Protein AF-0000000082420612 (afdb_homodimer)

Radius of gyration: 23.01 Å; Cα contacts (8 Å, |Δi|>4): 1021; chains: 2; bounding box: 71×70×48 Å

Solvent-accessible surface area (backbone atoms only — not comparable to full-atom values): 25820 Å² total; per-residue (Å²): 60,25,30,37,27,66,48,46,57,22,26,28,45,50,48,54,44,24,67,72,64,37,66,41,37,37,26,31,63,49,61,68,52,43,52,51,49,44,50,54,44,32,70,72,48,70,34,59,64,46,78,46,76,42,55,55,65,49,70,80,69,47,56,58,55,51,52,62,72,46,61,94,62,84,63,54,43,39,34,42,41,41,67,60,74,66,97,56,50,38,53,76,89,68,37,79,65,41,73,59,46,52,53,30,37,47,30,24,38,42,48,42,52,54,52,53,46,64,69,47,44,59,62,15,54,75,67,41,38,28,36,37,40,38,54,37,26,42,41,30,76,44,50,27,26,34,39,20,71,48,16,11,38,20,21,18,43,37,27,34,24,49,7,48,19,69,66,31,42,90,50,41,30,46,30,25,19,32,24,38,59,65,44,29,20,78,83,69,70,34,87,68,59,42,86,76,24,30,38,27,57,60,37,39,57,44,27,61,70,36,62,93,76,45,50,65,39,30,37,32,70,61,40,40,52,52,51,51,59,52,68,72,41,56,66,70,56,43,33,52,51,43,35,53,52,36,50,50,54,29,50,52,52,55,53,53,63,71,71,104,61,24,30,36,27,67,46,44,58,23,25,28,45,50,47,56,44,23,68,72,64,37,67,41,37,39,26,32,64,49,61,69,52,41,52,50,49,43,50,53,43,32,68,73,47,70,34,59,63,45,78,46,74,40,54,54,65,48,70,77,68,47,58,58,55,50,52,62,72,46,62,94,61,83,65,54,44,39,34,43,41,43,67,61,74,66,97,57,50,37,54,77,90,68,38,78,64,43,74,59,45,54,54,31,38,47,31,24,38,42,47,41,51,54,52,54,45,64,69,48,44,60,62,15,55,76,67,41,39,29,38,37,39,37,54,39,26,42,41,29,75,43,51,26,29,33,39,20,70,47,15,10,38,20,21,19,43,37,27,34,23,49,8,47,18,67,66,31,42,90,50,41,32,47,28,25,19,32,24,40,57,64,43,30,19,78,83,67,69,33,88,69,58,42,85,76,24,29,39,28,57,60,38,38,58,43,27,61,70,35,62,91,78,44,50,66,40,31,36,31,70,61,40,39,52,52,52,51,59,54,68,71,42,57,66,70,57,42,33,51,52,43,34,54,53,34,51,51,53,29,50,52,50,54,52,54,62,72,72,104

Secondary structure (DSSP, 8-state):
-EESTTSHHHHHHHHHHHHTT--EEEEES-HHHHHHHHHHHHHHH---EEEEE--TTS-THHHHHHHHHHTT----EEEE------SS---GGGSTTHHHHHHHHHIIIIIHHHHHHHHHHHHHHHHT-EEEEEE--GGGTS--TTSHHHHHHHHHHHHHHHHHHHHHGGGTEEEEEE-----SSTTTT--S--SSS--HHHHHHHHHTTTTT-SEE-SSHHHHHHHHHHHTS-HHHHHHHHHHHHHHHHHHHHHHHHH-/-EESTTSHHHHHHHHHHHHTT--EEEEES-HHHHHHHHHHHHHHH---EEEEE--TTS-THHHHHHHHHHTT---SEEEE------SS---GGGSTTHHHHHHHHHIIIIIHHHHHHHHHHHHHHHHT-EEEEEE--GGGTS--TTSHHHHHHHHHHHHHHHHHHHHHGGGTEEEEEE-----SSTTTT--S--SSS--HHHHHHHHHTTTTT-SEE-SSHHHHHHHHHHHTS-HHHHHHHHHHHHHHHHHHHHHHHHH-

Organism: NCBI:txid245042

Foldseek 3Di:
DFEPCQWFLNVLLQQVCLQVPDEEEYEEADPVSQVVSQVVSCVPRVHHYHYFHDDLLDDDPRLVSVLVSCPPPQAAEAELDFAAFQPAQAAQVPRPVNVSCLSSRCRRLPVSLVSVCVSRVVSCLVVLHHEYEYEAALLLVAQFHSRRSNSVSSVNSQVVQVVVCVVRVVSHYAGAYAHEYAEQIVNSVHPDADLNHHHSNQQQVQQVVCGPVHRYYPSHPSRRVVSVVLVPDDNVVSRVVSVVVSVVRRVVVVVVVVVD/DFEPCLWFLNVLLQQVCLQVPDEEEYEEADPVSQVVSQVVSCVPRVHHYHYFHADLLDDDPRLVSVLVSCPPPQAAEYELDFAAFQPAQAAQVPRVVNVSCLSSRCRRLPVSLVSVCVSRVVSCLVVLHHEYEYEAALLLVAQFHSRRSNSVSSVNSQVVQVVVCVVRVVSHYAGAYAHEYAEQIVNSVHPDADLNHHHSNQQNVQLVVCGPVHRYYPSHPSRRVVSVVLVPDDNVVSRVVSVVVSVVRRVVVVVVVVVD

Nearest PDB structures (foldseek):
  2cfc-assembly1_D  TM=8.611E-01  e=8.780E-16  Xanthobacter autotrophicus Py2
  4dry-assembly1_A  TM=8.631E-01  e=1.889E-14  Sinorhizobium meliloti 1021
  3g1t-assembly1_A-2  TM=8.374E-01  e=1.431E-13  Salmonella enterica subsp. enterica serovar Typhi
  3svt-assembly1_B  TM=8.521E-01  e=1.153E-12  Mycobacterium ulcerans Agy99
  6jhb-assembly1_B-2  TM=7.428E-01  e=1.721E-13  Microcystis aeruginosa FACHB-905 = DIANCHI905

pLDDT: mean 97.29, std 3.44, range [69.0, 99.0]

Structure (mmCIF, N/CA/C/O backbone):
data_AF-0000000082420612-model_v1
#
loop_
_entity.id
_entity.type
_entity.pdbx_description
1 polymer '3-ketoacyl-CoA reductase'
#
loop_
_atom_site.group_PDB
_atom_site.id
_atom_site.type_symbol
_atom_site.label_atom_id
_atom_site.label_alt_id
_atom_site.label_comp_id
_atom_site.label_asym_id
_atom_site.label_entity_id
_atom_site.label_seq_id
_atom_site.pdbx_PDB_ins_code
_atom_site.Cartn_x
_atom_site.Cartn_y
_atom_site.Cartn_z
_atom_site.occupancy
_atom_site.B_iso_or_equiv
_atom_site.auth_seq_id
_atom_site.auth_comp_id
_atom_site.auth_asym_id
_atom_site.auth_atom_id
_atom_site.pdbx_PDB_model_num
ATOM 1 N N . LEU A 1 1 ? 5.219 -22.797 -5.855 1 98.88 1 LEU A N 1
ATOM 2 C CA . LEU A 1 1 ? 4.734 -22.406 -4.535 1 98.88 1 LEU A CA 1
ATOM 3 C C . LEU A 1 1 ? 3.553 -21.453 -4.648 1 98.88 1 LEU A C 1
ATOM 5 O O . LEU A 1 1 ? 3.656 -20.406 -5.301 1 98.88 1 LEU A O 1
ATOM 9 N N . VAL A 1 2 ? 2.361 -21.812 -4.141 1 98.94 2 VAL A N 1
ATOM 10 C CA . VAL A 1 2 ? 1.148 -21.016 -4.234 1 98.94 2 VAL A CA 1
ATOM 11 C C . VAL A 1 2 ? 0.6 -20.734 -2.834 1 98.94 2 VAL A C 1
ATOM 13 O O . VAL A 1 2 ? 0.333 -21.672 -2.074 1 98.94 2 VAL A O 1
ATOM 16 N N . THR A 1 3 ? 0.473 -19.469 -2.455 1 98.88 3 THR A N 1
ATOM 17 C CA . THR A 1 3 ? -0.181 -19.109 -1.203 1 98.88 3 THR A CA 1
ATOM 18 C C . THR A 1 3 ? -1.684 -18.938 -1.407 1 98.88 3 THR A C 1
ATOM 20 O O . THR A 1 3 ? -2.125 -18.5 -2.477 1 98.88 3 THR A O 1
ATOM 23 N N . GLY A 1 4 ? -2.477 -19.188 -0.331 1 98.38 4 GLY A N 1
ATOM 24 C CA . GLY A 1 4 ? -3.918 -19.203 -0.532 1 98.38 4 GLY A CA 1
ATOM 25 C C . GLY A 1 4 ? -4.359 -20.203 -1.575 1 98.38 4 GLY A C 1
ATOM 26 O O . GLY A 1 4 ? -5.125 -19.875 -2.482 1 98.38 4 GLY A O 1
ATOM 27 N N . ALA A 1 5 ? -3.969 -21.453 -1.446 1 98.56 5 ALA A N 1
ATOM 28 C CA . ALA A 1 5 ? -3.965 -22.406 -2.553 1 98.56 5 ALA A CA 1
ATOM 29 C C . ALA A 1 5 ? -5.172 -23.344 -2.479 1 98.56 5 ALA A C 1
ATOM 31 O O . ALA A 1 5 ? -5.27 -24.297 -3.242 1 98.56 5 ALA A O 1
ATOM 32 N N . THR A 1 6 ? -6.141 -23.062 -1.591 1 97.88 6 THR A N 1
ATOM 33 C CA . THR A 1 6 ? -7.133 -24.094 -1.335 1 97.88 6 THR A CA 1
ATOM 34 C C . THR A 1 6 ? -8.461 -23.75 -2.004 1 97.88 6 THR A C 1
ATOM 36 O O . THR A 1 6 ? -9.391 -24.562 -1.997 1 97.88 6 THR A O 1
ATOM 39 N N . ASP A 1 7 ? -8.602 -22.578 -2.508 1 96.12 7 ASP A N 1
ATOM 40 C CA . ASP A 1 7 ? -9.82 -22.188 -3.199 1 96.12 7 ASP A CA 1
ATOM 41 C C . ASP A 1 7 ? -9.539 -21.109 -4.246 1 96.12 7 ASP A C 1
ATOM 43 O O . ASP A 1 7 ? -8.43 -20.578 -4.309 1 96.12 7 ASP A O 1
ATOM 47 N N . GLY A 1 8 ? -10.477 -20.922 -5.09 1 97.62 8 GLY A N 1
ATOM 48 C CA . GLY A 1 8 ? -10.484 -19.766 -5.973 1 97.62 8 GLY A CA 1
ATOM 49 C C . GLY A 1 8 ? -9.281 -19.719 -6.895 1 97.62 8 GLY A C 1
ATOM 50 O O . GLY A 1 8 ? -8.906 -20.719 -7.5 1 97.62 8 GLY A O 1
ATOM 51 N N . ILE A 1 9 ? -8.766 -18.547 -7.031 1 98.69 9 ILE A N 1
ATOM 52 C CA . ILE A 1 9 ? -7.688 -18.25 -7.965 1 98.69 9 ILE A CA 1
ATOM 53 C C . ILE A 1 9 ? -6.438 -19.031 -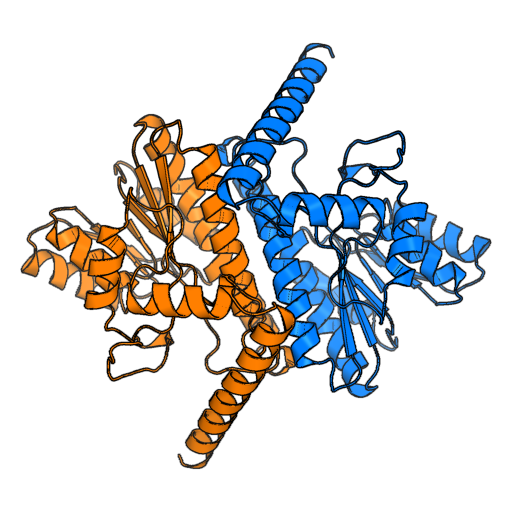7.57 1 98.69 9 ILE A C 1
ATOM 55 O O . ILE A 1 9 ? -5.758 -19.609 -8.422 1 98.69 9 ILE A O 1
ATOM 59 N N . GLY A 1 10 ? -6.141 -19.125 -6.27 1 98.81 10 GLY A N 1
ATOM 60 C CA . GLY A 1 10 ? -4.977 -19.859 -5.789 1 98.81 10 GLY A CA 1
ATOM 61 C C . GLY A 1 10 ? -5.008 -21.328 -6.141 1 98.81 10 GLY A C 1
ATOM 62 O O . GLY A 1 10 ? -4.023 -21.875 -6.645 1 98.81 10 GLY A O 1
ATOM 63 N N . LYS A 1 11 ? -6.125 -21.922 -5.859 1 98.75 11 LYS A N 1
ATOM 64 C CA . LYS A 1 11 ? -6.277 -23.328 -6.211 1 98.75 11 LYS A CA 1
ATOM 65 C C . LYS A 1 11 ? -6.145 -23.531 -7.715 1 98.75 11 LYS A C 1
ATOM 67 O O . LYS A 1 11 ? -5.508 -24.5 -8.164 1 98.75 11 LYS A O 1
ATOM 72 N N . ALA A 1 12 ? -6.73 -22.641 -8.484 1 98.88 12 ALA A N 1
ATOM 73 C CA . ALA A 1 12 ? -6.652 -22.734 -9.938 1 98.88 12 ALA A CA 1
ATOM 74 C C . ALA A 1 12 ? -5.211 -22.609 -10.414 1 98.88 12 ALA A C 1
ATOM 76 O O . ALA A 1 12 ? -4.793 -23.312 -11.336 1 98.88 12 ALA A O 1
ATOM 77 N N . TYR A 1 13 ? -4.418 -21.703 -9.852 1 98.94 13 TYR A N 1
ATOM 78 C CA . TYR A 1 13 ? -3.004 -21.609 -10.195 1 98.94 13 TYR A CA 1
ATOM 79 C C . TYR A 1 13 ? -2.277 -22.906 -9.883 1 98.94 13 TYR A C 1
ATOM 81 O O . TYR A 1 13 ? -1.491 -23.391 -10.703 1 98.94 13 TYR A O 1
ATOM 89 N N . ALA A 1 14 ? -2.539 -23.453 -8.672 1 98.88 14 ALA A N 1
ATOM 90 C CA . ALA A 1 14 ? -1.896 -24.703 -8.289 1 98.88 14 ALA A CA 1
ATOM 91 C C . ALA A 1 14 ? -2.199 -25.812 -9.297 1 98.88 14 ALA A C 1
ATOM 93 O O . ALA A 1 14 ? -1.296 -26.516 -9.734 1 98.88 14 ALA A O 1
ATOM 94 N N . GLU A 1 15 ? -3.42 -25.906 -9.719 1 98.81 15 GLU A N 1
ATOM 95 C CA . GLU A 1 15 ? -3.85 -26.953 -10.656 1 98.81 15 GLU A CA 1
ATOM 96 C C . GLU A 1 15 ? -3.238 -26.734 -12.031 1 98.81 15 GLU A C 1
ATOM 98 O O . GLU A 1 15 ? -2.764 -27.688 -12.664 1 98.81 15 GLU A O 1
ATOM 103 N N . GLU A 1 16 ? -3.273 -25.5 -12.5 1 98.69 16 GLU A N 1
ATOM 104 C CA . GLU A 1 16 ? -2.752 -25.203 -13.828 1 98.69 16 GLU A CA 1
ATOM 105 C C . GLU A 1 16 ? -1.245 -25.438 -13.898 1 98.69 16 GLU A C 1
ATOM 107 O O . GLU A 1 16 ? -0.725 -25.891 -14.922 1 98.69 16 GLU A O 1
ATOM 112 N N . LEU A 1 17 ? -0.508 -25.109 -12.828 1 98.75 17 LEU A N 1
ATOM 113 C CA . LEU A 1 17 ? 0.929 -25.344 -12.781 1 98.75 17 LEU A CA 1
ATOM 114 C C . LEU A 1 17 ? 1.223 -26.844 -12.742 1 98.75 17 LEU A C 1
ATOM 116 O O . LEU A 1 17 ? 2.133 -27.328 -13.422 1 98.75 17 LEU A O 1
ATOM 120 N N . ALA A 1 18 ? 0.428 -27.578 -11.969 1 98.75 18 ALA A N 1
ATOM 121 C CA . ALA A 1 18 ? 0.559 -29.031 -11.914 1 98.75 18 A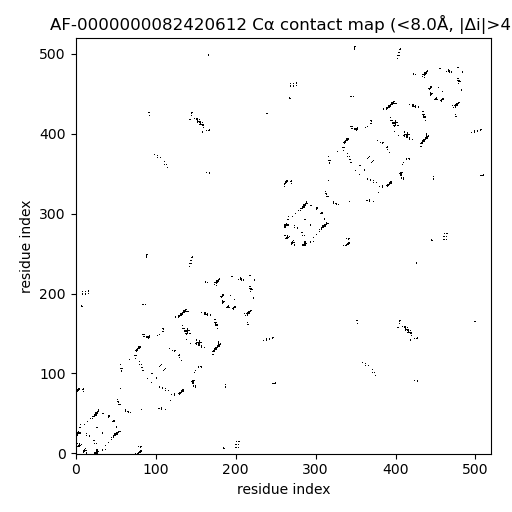LA A CA 1
ATOM 122 C C . ALA A 1 18 ? 0.281 -29.656 -13.273 1 98.75 18 ALA A C 1
ATOM 124 O O . ALA A 1 18 ? 0.981 -30.594 -13.688 1 98.75 18 ALA A O 1
ATOM 125 N N . LYS A 1 19 ? -0.744 -29.141 -13.914 1 98.38 19 LYS A N 1
ATOM 126 C CA . LYS A 1 19 ? -1.109 -29.625 -15.242 1 98.38 19 LYS A CA 1
ATOM 127 C C . LYS A 1 19 ? 0.062 -29.5 -16.219 1 98.38 19 LYS A C 1
ATOM 129 O O . LYS A 1 19 ? 0.204 -30.312 -17.125 1 98.38 19 LYS A O 1
ATOM 134 N N . ARG A 1 20 ? 0.906 -28.594 -15.969 1 97.44 20 ARG A N 1
ATOM 135 C CA . ARG A 1 20 ? 2.068 -28.344 -16.812 1 97.44 20 ARG A CA 1
ATOM 136 C C . ARG A 1 20 ? 3.277 -29.141 -16.328 1 97.44 20 ARG A C 1
ATOM 138 O O . ARG A 1 20 ? 4.398 -28.906 -16.781 1 97.44 20 ARG A O 1
ATOM 145 N N . GLY A 1 21 ? 3.082 -29.938 -15.312 1 97.94 21 GLY A N 1
ATOM 146 C CA . GLY A 1 21 ? 4.102 -30.891 -14.891 1 97.94 21 GLY A CA 1
ATOM 147 C C . GLY A 1 21 ? 4.938 -30.391 -13.727 1 97.94 21 GLY A C 1
ATOM 148 O O . GLY A 1 21 ? 5.914 -31.047 -13.336 1 97.94 21 GLY A O 1
ATOM 149 N N . MET A 1 22 ? 4.59 -29.297 -13.125 1 98.25 22 MET A N 1
ATOM 150 C CA . MET A 1 22 ? 5.383 -28.75 -12.023 1 98.25 22 MET A CA 1
ATOM 151 C C . MET A 1 22 ? 4.996 -29.391 -10.703 1 98.25 22 MET A C 1
ATOM 153 O O . MET A 1 22 ? 3.82 -29.656 -10.453 1 98.25 22 MET A O 1
ATOM 157 N N . LYS A 1 23 ? 6.012 -29.641 -9.859 1 98.62 23 LYS A N 1
ATOM 158 C CA . LYS A 1 23 ? 5.715 -29.922 -8.453 1 98.62 23 LYS A CA 1
ATOM 159 C C . LYS A 1 23 ? 5.172 -28.688 -7.754 1 98.62 23 LYS A C 1
ATOM 161 O O . LYS A 1 23 ? 5.578 -27.562 -8.055 1 98.62 23 LYS A O 1
ATOM 166 N N . VAL A 1 24 ? 4.219 -28.938 -6.801 1 98.75 24 VAL A N 1
ATOM 167 C CA . VAL A 1 24 ? 3.547 -27.75 -6.27 1 98.75 24 VAL A CA 1
ATOM 168 C C . VAL A 1 24 ? 3.611 -27.766 -4.746 1 98.75 24 VAL A C 1
ATOM 170 O O . VAL A 1 24 ? 3.383 -28.797 -4.113 1 98.75 24 VAL A O 1
ATOM 173 N N . VAL A 1 25 ? 4.047 -26.656 -4.152 1 98.94 25 VAL A N 1
ATOM 174 C CA . VAL A 1 25 ? 3.918 -26.391 -2.725 1 98.94 25 VAL A CA 1
ATOM 175 C C . VAL A 1 25 ? 2.666 -25.562 -2.467 1 98.94 25 VAL A C 1
ATOM 177 O O . VAL A 1 25 ? 2.496 -24.484 -3.049 1 98.94 25 VAL A O 1
ATOM 180 N N . LEU A 1 26 ? 1.751 -26.094 -1.615 1 98.88 26 LEU A N 1
ATOM 181 C CA . LEU A 1 26 ? 0.486 -25.438 -1.286 1 98.88 26 LEU A CA 1
ATOM 182 C C . LEU A 1 26 ? 0.524 -24.859 0.121 1 98.88 26 LEU A C 1
ATOM 184 O O . LEU A 1 26 ? 0.822 -25.562 1.085 1 98.88 26 LEU A O 1
ATOM 188 N N . ILE A 1 27 ? 0.239 -23.578 0.255 1 98.88 27 ILE A N 1
ATOM 189 C CA . ILE A 1 27 ? 0.225 -22.953 1.569 1 98.88 27 ILE A CA 1
ATOM 190 C C . ILE A 1 27 ? -1.153 -22.344 1.838 1 98.88 27 ILE A C 1
ATOM 192 O O . ILE A 1 27 ? -1.699 -21.625 0.996 1 98.88 27 ILE A O 1
ATOM 196 N N . SER A 1 28 ? -1.75 -22.609 2.91 1 98.31 28 SER A N 1
ATOM 197 C CA . SER A 1 28 ? -2.998 -22.031 3.393 1 98.31 28 SER A CA 1
ATOM 198 C C . SER A 1 28 ? -3.189 -22.297 4.883 1 98.31 28 SER A C 1
ATOM 200 O O . SER A 1 28 ? -2.303 -22.844 5.543 1 98.31 28 SER A O 1
ATOM 202 N N . ARG A 1 29 ? -4.285 -21.891 5.434 1 96.56 29 ARG A N 1
ATOM 203 C CA . ARG A 1 29 ? -4.457 -21.938 6.883 1 96.56 29 ARG A CA 1
ATOM 204 C C . ARG A 1 29 ? -5.086 -23.25 7.32 1 96.56 29 ARG A C 1
ATOM 206 O O . ARG A 1 29 ? -4.902 -23.688 8.461 1 96.56 29 ARG A O 1
ATOM 213 N N . SER A 1 30 ? -5.836 -23.953 6.422 1 97.25 30 SER A N 1
ATOM 214 C CA . SER A 1 30 ? -6.559 -25.172 6.805 1 97.25 30 SER A CA 1
ATOM 215 C C . SER A 1 30 ? -5.836 -26.422 6.32 1 97.25 30 SER A C 1
ATOM 217 O O . SER A 1 30 ? -5.793 -26.703 5.121 1 97.25 30 SER A O 1
ATOM 219 N N . LYS A 1 31 ? -5.418 -27.219 7.297 1 98.06 31 LYS A N 1
ATOM 220 C CA . LYS A 1 31 ? -4.719 -28.453 6.957 1 98.06 31 LYS A CA 1
ATOM 221 C C . LYS A 1 31 ? -5.629 -29.406 6.184 1 98.06 31 LYS A C 1
ATOM 223 O O . LYS A 1 31 ? -5.207 -30 5.195 1 98.06 31 LYS A O 1
ATOM 228 N N . GLU A 1 32 ? -6.832 -29.469 6.598 1 98.56 32 GLU A N 1
ATOM 229 C CA . GLU A 1 32 ? -7.793 -30.375 5.965 1 98.56 32 GLU A CA 1
ATOM 230 C C . GLU A 1 32 ? -8 -30.016 4.496 1 98.56 32 GLU A C 1
ATOM 232 O O . GLU A 1 32 ? -7.957 -30.875 3.627 1 98.56 32 GLU A O 1
ATOM 237 N N . LYS A 1 33 ? -8.234 -28.781 4.195 1 98.44 33 LYS A N 1
ATOM 238 C CA . LYS A 1 33 ? -8.438 -28.328 2.82 1 98.44 33 LYS A CA 1
ATOM 239 C C . LYS A 1 33 ? -7.164 -28.484 1.993 1 98.44 33 LYS A C 1
ATOM 241 O O . LYS A 1 33 ? -7.227 -28.859 0.818 1 98.44 33 LYS A O 1
ATOM 246 N N . LEU A 1 34 ? -6.062 -28.234 2.613 1 98.75 34 LEU A N 1
ATOM 247 C CA . LEU A 1 34 ? -4.781 -28.406 1.938 1 98.75 34 LEU A CA 1
ATOM 248 C C . LEU A 1 34 ? -4.57 -29.859 1.519 1 98.75 34 LEU A C 1
ATOM 250 O O . LEU A 1 34 ? -4.176 -30.125 0.383 1 98.75 34 LEU A O 1
ATOM 254 N N . ASP A 1 35 ? -4.82 -30.719 2.422 1 98.62 35 ASP A N 1
ATOM 255 C CA . ASP A 1 35 ? -4.656 -32.156 2.133 1 98.62 35 ASP A CA 1
ATOM 256 C C . ASP A 1 35 ? -5.59 -32.594 1.011 1 98.62 35 ASP A C 1
ATOM 258 O O . ASP A 1 35 ? -5.207 -33.406 0.155 1 98.62 35 ASP A O 1
ATOM 262 N N . GLN A 1 36 ? -6.766 -32.094 1.061 1 98.69 36 GLN A N 1
ATOM 263 C CA . GLN A 1 36 ? -7.734 -32.406 0.019 1 98.69 36 GLN A CA 1
ATOM 264 C C . GLN A 1 36 ? -7.25 -31.938 -1.35 1 98.69 36 GLN A C 1
ATOM 266 O O . GLN A 1 36 ? -7.246 -32.719 -2.312 1 98.69 36 GLN A O 1
ATOM 271 N N . VAL A 1 37 ? -6.82 -30.688 -1.465 1 98.75 37 VAL A N 1
ATOM 272 C CA . VAL A 1 37 ? -6.352 -30.125 -2.729 1 98.75 37 VAL A CA 1
ATOM 273 C C . VAL A 1 37 ? -5.082 -30.844 -3.176 1 98.75 37 VAL A C 1
ATOM 275 O O . VAL A 1 37 ? -4.914 -31.141 -4.359 1 98.75 37 VAL A O 1
ATOM 278 N N . SER A 1 38 ? -4.207 -31.141 -2.232 1 98.75 38 SER A N 1
ATOM 279 C CA . SER A 1 38 ? -2.982 -31.875 -2.52 1 98.75 38 SER A CA 1
ATOM 280 C C . SER A 1 38 ? -3.291 -33.25 -3.135 1 98.75 38 SER A C 1
ATOM 282 O O . SER A 1 38 ? -2.689 -33.625 -4.141 1 98.75 38 SER A O 1
ATOM 284 N N . THR A 1 39 ? -4.223 -33.938 -2.566 1 98.69 39 THR A N 1
ATOM 285 C CA . THR A 1 39 ? -4.613 -35.25 -3.055 1 98.69 39 THR A CA 1
ATOM 286 C C . THR A 1 39 ? -5.215 -35.156 -4.457 1 98.69 39 THR A C 1
ATOM 288 O O . THR A 1 39 ? -4.863 -35.938 -5.344 1 98.69 39 THR A O 1
ATOM 291 N N . GLU A 1 40 ? -6.09 -34.188 -4.633 1 98.62 40 GLU A N 1
ATOM 292 C CA . GLU A 1 40 ? -6.715 -33.969 -5.934 1 98.62 40 GLU A CA 1
ATOM 293 C C . GLU A 1 40 ? -5.664 -33.719 -7.016 1 98.62 40 GLU A C 1
ATOM 295 O O . GLU A 1 40 ? -5.734 -34.281 -8.102 1 98.62 40 GLU A O 1
ATOM 300 N N . ILE A 1 41 ? -4.688 -32.938 -6.73 1 98.69 41 ILE A N 1
ATOM 301 C CA . ILE A 1 41 ? -3.652 -32.562 -7.688 1 98.69 41 ILE A CA 1
ATOM 302 C C . ILE A 1 41 ? -2.756 -33.75 -7.984 1 98.69 41 ILE A C 1
ATOM 304 O O . ILE A 1 41 ? -2.449 -34.031 -9.141 1 98.69 41 ILE A O 1
ATOM 308 N N . ARG A 1 42 ? -2.359 -34.469 -7 1 98.44 42 ARG A N 1
ATOM 309 C CA . ARG A 1 42 ? -1.496 -35.656 -7.164 1 98.44 42 ARG A CA 1
ATOM 310 C C . ARG A 1 42 ? -2.17 -36.719 -8.031 1 98.44 42 ARG A C 1
ATOM 312 O O . ARG A 1 42 ? -1.528 -37.312 -8.891 1 98.44 42 ARG A O 1
ATOM 319 N N . GLU A 1 43 ? -3.406 -36.906 -7.785 1 98.38 43 GLU A N 1
ATOM 320 C CA . GLU A 1 43 ? -4.133 -37.938 -8.492 1 98.38 43 GLU A CA 1
ATOM 321 C C . GLU A 1 43 ? -4.422 -37.531 -9.938 1 98.38 43 GLU A C 1
ATOM 323 O O . GLU A 1 43 ? -4.324 -38.344 -10.852 1 98.38 43 GLU A O 1
ATOM 328 N N . LYS A 1 44 ? -4.75 -36.344 -10.094 1 98.31 44 LYS A N 1
ATOM 329 C CA . LYS A 1 44 ? -5.195 -35.875 -11.398 1 98.31 44 LYS A CA 1
ATOM 330 C C . LYS A 1 44 ? -4.012 -35.625 -12.328 1 98.31 44 LYS A C 1
ATOM 332 O O . LYS A 1 44 ? -4.062 -35.938 -13.516 1 98.31 44 LYS A O 1
ATOM 337 N N . TYR A 1 45 ? -2.906 -35.031 -11.805 1 98.31 45 TYR A N 1
ATOM 338 C CA . TYR A 1 45 ? -1.84 -34.562 -12.68 1 98.31 45 TYR A CA 1
ATOM 339 C C . TYR A 1 45 ? -0.552 -35.344 -12.438 1 98.31 45 TYR A C 1
ATOM 341 O O . TYR A 1 45 ? 0.444 -35.156 -13.141 1 98.31 45 TYR A O 1
ATOM 349 N N . LYS A 1 46 ? -0.483 -36.219 -11.453 1 98.19 46 LYS A N 1
ATOM 350 C CA . LYS A 1 46 ? 0.611 -37.156 -11.188 1 98.19 46 LYS A CA 1
ATOM 351 C C . LYS A 1 46 ? 1.915 -36.406 -10.922 1 98.19 46 LYS A C 1
ATOM 353 O O . LYS A 1 46 ? 2.957 -36.75 -11.484 1 98.19 46 LYS A O 1
ATOM 358 N N . VAL A 1 47 ? 1.807 -35.312 -10.148 1 98.44 47 VAL A N 1
ATOM 359 C CA . VAL A 1 47 ? 2.98 -34.562 -9.727 1 98.44 47 VAL A CA 1
ATOM 360 C C . VAL A 1 47 ? 3.076 -34.562 -8.203 1 98.44 47 VAL A C 1
ATOM 362 O O . VAL A 1 47 ? 2.088 -34.844 -7.512 1 98.44 47 VAL A O 1
ATOM 365 N N . GLU A 1 48 ? 4.254 -34.312 -7.695 1 98.38 48 GLU A N 1
ATOM 366 C CA . GLU A 1 48 ? 4.461 -34.219 -6.254 1 98.38 48 GLU A CA 1
ATOM 367 C C . GLU A 1 48 ? 3.889 -32.906 -5.695 1 98.38 48 GLU A C 1
ATOM 369 O O . GLU A 1 48 ? 3.963 -31.875 -6.344 1 98.38 48 GLU A O 1
ATOM 374 N N . THR A 1 49 ? 3.33 -33 -4.578 1 98.69 49 THR A N 1
ATOM 375 C CA . THR A 1 49 ? 2.842 -31.828 -3.867 1 98.69 49 THR A CA 1
ATOM 376 C C . THR A 1 49 ? 3.398 -31.781 -2.445 1 98.69 49 THR A C 1
ATOM 378 O O . THR A 1 49 ? 3.771 -32.812 -1.89 1 98.69 49 THR A O 1
ATOM 381 N N . LYS A 1 50 ? 3.543 -30.672 -1.911 1 98.62 50 LYS A N 1
ATOM 382 C CA . LYS A 1 50 ? 3.881 -30.422 -0.513 1 98.62 50 LYS A CA 1
ATOM 383 C C . LYS A 1 50 ? 2.93 -29.406 0.106 1 98.62 50 LYS A C 1
ATOM 385 O O . LYS A 1 50 ? 2.555 -28.422 -0.542 1 98.62 50 LYS A O 1
ATOM 390 N N . VAL A 1 51 ? 2.518 -29.656 1.345 1 98.62 51 VAL A N 1
ATOM 391 C CA . VAL A 1 51 ? 1.606 -28.75 2.02 1 98.62 51 VAL A CA 1
ATOM 392 C C . VAL A 1 51 ? 2.324 -28.062 3.186 1 98.62 51 VAL A C 1
ATOM 394 O O . VAL A 1 51 ? 3.111 -28.703 3.891 1 98.62 51 VAL A O 1
ATOM 397 N N . ILE A 1 52 ? 2.152 -26.797 3.357 1 98.56 52 ILE A N 1
ATOM 398 C CA . ILE A 1 52 ? 2.611 -26.016 4.5 1 98.56 52 ILE A CA 1
ATOM 399 C C . ILE A 1 52 ? 1.44 -25.234 5.098 1 98.56 52 ILE A C 1
ATOM 401 O O . ILE A 1 52 ? 0.794 -24.438 4.406 1 98.56 52 ILE A O 1
ATOM 405 N N . VAL A 1 53 ? 1.129 -25.484 6.379 1 97.94 53 VAL A N 1
ATOM 406 C CA . VAL A 1 53 ? 0.038 -24.781 7.051 1 97.94 53 VAL A CA 1
ATOM 407 C C . VAL A 1 53 ? 0.533 -23.438 7.59 1 97.94 53 VAL A C 1
ATOM 409 O O . VAL A 1 53 ? 1.51 -23.391 8.336 1 97.94 53 VAL A O 1
ATOM 412 N N . ALA A 1 54 ? -0.086 -22.391 7.16 1 97.69 54 ALA A N 1
ATOM 413 C CA . ALA A 1 54 ? 0.253 -21.062 7.648 1 97.69 54 ALA A CA 1
ATOM 414 C C . ALA A 1 54 ? -0.959 -20.141 7.602 1 97.69 54 ALA A C 1
ATOM 416 O O . ALA A 1 54 ? -1.669 -20.078 6.594 1 97.69 54 ALA A O 1
ATOM 417 N N . ASP A 1 55 ? -1.241 -19.484 8.68 1 96.94 55 ASP A N 1
ATOM 418 C CA . ASP A 1 55 ? -2.244 -18.438 8.742 1 96.94 55 ASP A CA 1
ATOM 419 C C . ASP A 1 55 ? -1.602 -17.062 8.594 1 96.94 55 ASP A C 1
ATOM 421 O O . ASP A 1 55 ? -1.073 -16.5 9.562 1 96.94 55 ASP A O 1
ATOM 425 N N . PHE A 1 56 ? -1.783 -16.438 7.441 1 97.06 56 PHE A N 1
ATOM 426 C CA . PHE A 1 56 ? -1.107 -15.18 7.129 1 97.06 56 PHE A CA 1
ATOM 427 C C . PHE A 1 56 ? -1.707 -14.031 7.926 1 97.06 56 PHE A C 1
ATOM 429 O O . PHE A 1 56 ? -1.168 -12.922 7.926 1 97.06 56 PHE A O 1
ATOM 436 N N . GLY A 1 57 ? -2.848 -14.273 8.523 1 94 57 GLY A N 1
ATOM 437 C CA . GLY A 1 57 ? -3.418 -13.273 9.406 1 94 57 GLY A CA 1
ATOM 438 C C . GLY A 1 57 ? -2.67 -13.141 10.719 1 94 57 GLY A C 1
ATOM 439 O O . GLY A 1 57 ? -2.863 -12.172 11.461 1 94 57 GLY A O 1
ATOM 440 N N . GLU A 1 58 ? -1.857 -14.156 10.93 1 86.5 58 GLU A N 1
ATOM 441 C CA . GLU A 1 58 ? -1.068 -14.148 12.156 1 86.5 58 GLU A CA 1
ATOM 442 C C . GLU A 1 58 ? 0.291 -13.492 11.938 1 86.5 58 GLU A C 1
ATOM 444 O O . GLU A 1 58 ? 0.734 -13.344 10.797 1 86.5 58 GLU A O 1
ATOM 449 N N . ARG A 1 59 ? 0.906 -13.094 12.992 1 75.56 59 ARG A N 1
ATOM 450 C CA . ARG A 1 59 ? 2.137 -12.312 12.898 1 75.56 59 ARG A CA 1
ATOM 451 C C . ARG A 1 59 ? 3.314 -13.195 12.5 1 75.56 59 ARG A C 1
ATOM 453 O O . ARG A 1 59 ? 3.125 -14.328 12.062 1 75.56 59 ARG A O 1
ATOM 460 N N . LYS A 1 60 ? 4.551 -12.727 12.844 1 69 60 LYS A N 1
ATOM 461 C CA . LYS A 1 60 ? 5.859 -13.008 12.258 1 69 60 LYS A CA 1
ATOM 462 C C . LYS A 1 60 ? 6.281 -14.445 12.523 1 69 60 LYS A C 1
ATOM 464 O O . LYS A 1 60 ? 6.992 -15.047 11.711 1 69 60 LYS A O 1
ATOM 469 N N . ASP A 1 61 ? 5.641 -15.242 13.18 1 85.88 61 ASP A N 1
ATOM 470 C CA . ASP A 1 61 ? 6.16 -16.562 13.508 1 85.88 61 ASP A CA 1
ATOM 471 C C . ASP A 1 61 ? 5.852 -17.562 12.391 1 85.88 61 ASP A C 1
ATOM 473 O O . ASP A 1 61 ? 6.547 -18.562 12.242 1 85.88 61 ASP A O 1
ATOM 477 N N . ILE A 1 62 ? 5.07 -17.156 11.508 1 94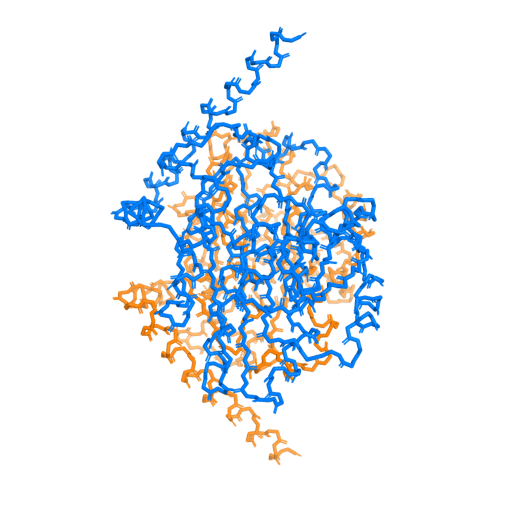.69 62 ILE A N 1
ATOM 478 C CA . ILE A 1 62 ? 4.664 -18.141 10.508 1 94.69 62 ILE A CA 1
ATOM 479 C C . ILE A 1 62 ? 5.738 -18.25 9.43 1 94.69 62 ILE A C 1
ATOM 481 O O . ILE A 1 62 ? 5.926 -19.312 8.828 1 94.69 62 ILE A O 1
ATOM 485 N N . TYR A 1 63 ? 6.48 -17.219 9.188 1 96.88 63 TYR A N 1
ATOM 486 C CA . TYR A 1 63 ? 7.434 -17.203 8.086 1 96.88 63 TYR A CA 1
ATOM 487 C C . TYR A 1 63 ? 8.656 -18.047 8.406 1 96.88 63 TYR A C 1
ATOM 489 O O . TYR A 1 63 ? 9.281 -18.609 7.504 1 96.88 63 TYR A O 1
ATOM 497 N N . ASN A 1 64 ? 8.945 -18.203 9.664 1 95.69 64 ASN A N 1
ATOM 498 C CA . ASN A 1 64 ? 9.977 -19.156 10.039 1 95.69 64 ASN A CA 1
ATOM 499 C C . ASN A 1 64 ? 9.562 -20.594 9.695 1 95.69 64 ASN A C 1
ATOM 501 O O . ASN A 1 64 ? 10.383 -21.391 9.242 1 95.69 64 ASN A O 1
ATOM 505 N N . GLY A 1 65 ? 8.312 -20.859 9.977 1 96.31 65 GLY A N 1
ATOM 506 C CA . GLY A 1 65 ? 7.797 -22.172 9.617 1 96.31 65 GLY A CA 1
ATOM 507 C C . GLY A 1 65 ? 7.781 -22.406 8.117 1 96.31 65 GLY A C 1
ATOM 508 O O . GLY A 1 65 ? 8.125 -23.5 7.652 1 96.31 65 GLY A O 1
ATOM 509 N N . ILE A 1 66 ? 7.414 -21.406 7.352 1 98.19 66 ILE A N 1
ATOM 510 C CA . ILE A 1 66 ? 7.402 -21.5 5.895 1 98.19 66 ILE A CA 1
ATOM 511 C C . ILE A 1 66 ? 8.828 -21.719 5.383 1 98.19 66 ILE A C 1
ATOM 513 O O . ILE A 1 66 ? 9.07 -22.594 4.539 1 98.19 66 ILE A O 1
ATOM 517 N N . LYS A 1 67 ? 9.727 -20.906 5.914 1 97.75 67 LYS A N 1
ATOM 518 C CA . LYS A 1 67 ? 11.133 -21.031 5.531 1 97.75 67 LYS A CA 1
ATOM 519 C C . LYS A 1 67 ? 11.633 -22.453 5.742 1 97.75 67 LYS A C 1
ATOM 521 O O . LYS A 1 67 ? 12.281 -23.031 4.863 1 97.75 67 LYS A O 1
ATOM 526 N N . ALA A 1 68 ? 11.328 -23 6.898 1 97.38 68 ALA A N 1
ATOM 527 C CA . ALA A 1 68 ? 11.734 -24.359 7.215 1 97.38 68 ALA A CA 1
ATOM 528 C C . ALA A 1 68 ? 11.117 -25.359 6.238 1 97.38 68 ALA A C 1
ATOM 530 O O . ALA A 1 68 ? 11.766 -26.312 5.824 1 97.38 68 ALA A O 1
ATOM 531 N N . GLY A 1 69 ? 9.875 -25.141 5.883 1 97.69 69 GLY A N 1
ATOM 532 C CA . GLY A 1 69 ? 9.18 -26.016 4.961 1 97.69 69 GLY A CA 1
ATOM 533 C C . GLY A 1 69 ? 9.727 -25.953 3.547 1 97.69 69 GLY A C 1
ATOM 534 O O . GLY A 1 69 ? 9.555 -26.906 2.768 1 97.69 69 GLY A O 1
ATOM 535 N N . LEU A 1 70 ? 10.406 -24.891 3.195 1 98.31 70 LEU A N 1
ATOM 536 C CA . LEU A 1 70 ? 10.891 -24.672 1.835 1 98.31 70 LEU A CA 1
ATOM 537 C C . LEU A 1 70 ? 12.352 -25.109 1.706 1 98.31 70 LEU A C 1
ATOM 539 O O . LEU A 1 70 ? 12.922 -25.062 0.613 1 98.31 70 LEU A O 1
ATOM 543 N N . GLU A 1 71 ? 12.953 -25.5 2.82 1 96.38 71 GLU A N 1
ATOM 544 C CA . GLU A 1 71 ? 14.367 -25.875 2.805 1 96.38 71 GLU A CA 1
ATOM 545 C C . GLU A 1 71 ? 14.625 -27 1.789 1 96.38 71 GLU A C 1
ATOM 547 O O . GLU A 1 71 ? 13.875 -27.969 1.733 1 96.38 71 GLU A O 1
ATOM 552 N N . GLY A 1 72 ? 15.641 -26.75 0.937 1 95 72 GLY A N 1
ATOM 553 C CA . GLY A 1 72 ? 16.062 -27.766 -0.023 1 95 72 GLY A CA 1
ATOM 554 C C . GLY A 1 72 ? 15.258 -27.734 -1.311 1 95 72 GLY A C 1
ATOM 555 O O . GLY A 1 72 ? 15.57 -28.453 -2.258 1 95 72 GLY A O 1
ATOM 556 N N . LEU A 1 73 ? 14.234 -26.953 -1.374 1 97.69 73 LEU A N 1
ATOM 557 C CA . LEU A 1 73 ? 13.406 -26.875 -2.574 1 97.69 73 LEU A CA 1
ATOM 558 C C . LEU A 1 73 ? 13.898 -25.766 -3.5 1 97.69 73 LEU A C 1
ATOM 560 O O . LEU A 1 73 ? 14.312 -24.703 -3.037 1 97.69 73 LEU A O 1
ATOM 564 N N . GLU A 1 74 ? 13.891 -26.031 -4.73 1 97.62 74 GLU A N 1
ATOM 565 C CA . GLU A 1 74 ? 14.109 -25.016 -5.758 1 97.62 74 GLU A CA 1
ATOM 566 C C . GLU A 1 74 ? 12.781 -24.469 -6.27 1 97.62 74 GLU A C 1
ATOM 568 O O . GLU A 1 74 ? 12.102 -25.109 -7.07 1 97.62 74 GLU A O 1
ATOM 573 N N . ILE A 1 75 ? 12.5 -23.297 -5.883 1 98.75 75 ILE A N 1
ATOM 574 C CA . ILE A 1 75 ? 11.227 -22.688 -6.246 1 98.75 75 ILE A CA 1
ATOM 575 C C . ILE A 1 75 ? 11.375 -21.922 -7.555 1 98.75 75 ILE A C 1
ATOM 577 O O . ILE A 1 75 ? 12.062 -20.891 -7.605 1 98.75 75 ILE A O 1
ATOM 581 N N . GLY A 1 76 ? 10.727 -22.344 -8.562 1 98.56 76 GLY A N 1
ATOM 582 C CA . GLY A 1 76 ? 10.781 -21.672 -9.852 1 98.56 76 GLY A CA 1
ATOM 583 C C . GLY A 1 76 ? 9.695 -20.641 -10.039 1 98.56 76 GLY A C 1
ATOM 584 O O . GLY A 1 76 ? 9.875 -19.672 -10.781 1 98.56 76 GLY A O 1
ATOM 585 N N . VAL A 1 77 ? 8.5 -20.875 -9.445 1 98.94 77 VAL A N 1
ATOM 586 C CA . VAL A 1 77 ? 7.359 -19.969 -9.555 1 98.94 77 VAL A CA 1
ATOM 587 C C . VAL A 1 77 ? 6.766 -19.719 -8.164 1 98.94 77 VAL A C 1
ATOM 589 O O . VAL A 1 77 ? 6.516 -20.672 -7.41 1 98.94 77 VAL A O 1
ATOM 592 N N . LEU A 1 78 ? 6.676 -18.516 -7.781 1 98.94 78 LEU A N 1
ATOM 593 C CA . LEU A 1 78 ? 5.941 -18.094 -6.59 1 98.94 78 LEU A CA 1
ATOM 594 C C . LEU A 1 78 ? 4.66 -17.359 -6.973 1 98.94 78 LEU A C 1
ATOM 596 O O . LEU A 1 78 ? 4.707 -16.359 -7.695 1 98.94 78 LEU A O 1
ATOM 600 N N . VAL A 1 79 ? 3.525 -17.875 -6.594 1 98.94 79 VAL A N 1
ATOM 601 C CA . VAL A 1 79 ? 2.244 -17.203 -6.742 1 98.94 79 VAL A CA 1
ATOM 602 C C . VAL A 1 79 ? 1.795 -16.641 -5.391 1 98.94 79 VAL A C 1
ATOM 604 O O . VAL A 1 79 ? 1.263 -17.375 -4.559 1 98.94 79 VAL A O 1
ATOM 607 N N . ASN A 1 80 ? 2.043 -15.375 -5.203 1 98.94 80 ASN A N 1
ATOM 608 C CA . ASN A 1 80 ? 1.48 -14.68 -4.047 1 98.94 80 ASN A CA 1
ATOM 609 C C . ASN A 1 80 ? 0.001 -14.367 -4.25 1 98.94 80 ASN A C 1
ATOM 611 O O . ASN A 1 80 ? -0.345 -13.328 -4.809 1 98.94 80 ASN A O 1
ATOM 615 N N . ASN A 1 81 ? -0.833 -15.234 -3.713 1 98.81 81 ASN A N 1
ATOM 616 C CA . ASN A 1 81 ? -2.258 -15.156 -4.016 1 98.81 81 ASN A CA 1
ATOM 617 C C . ASN A 1 81 ? -3.086 -14.914 -2.758 1 98.81 81 ASN A C 1
ATOM 619 O O . ASN A 1 81 ? -4.23 -14.469 -2.842 1 98.81 81 ASN A O 1
ATOM 623 N N . VAL A 1 82 ? -2.488 -15.242 -1.608 1 98.12 82 VAL A N 1
ATOM 624 C CA . VAL A 1 82 ? -3.283 -15.078 -0.396 1 98.12 82 VAL A CA 1
ATOM 625 C C . VAL A 1 82 ? -3.771 -13.641 -0.284 1 98.12 82 VAL A C 1
ATOM 627 O O . VAL A 1 82 ? -3.039 -12.703 -0.615 1 98.12 82 VAL A O 1
ATOM 630 N N . GLY A 1 83 ? -5.008 -13.477 0.111 1 97.38 83 GLY A N 1
ATOM 631 C CA . GLY A 1 83 ? -5.586 -12.141 0.219 1 97.38 83 GLY A CA 1
ATOM 632 C C . GLY A 1 83 ? -6.898 -12.125 0.98 1 97.38 83 GLY A C 1
ATOM 633 O O . GLY A 1 83 ? -7.551 -13.156 1.134 1 97.38 83 GLY A O 1
ATOM 634 N N . MET A 1 84 ? -7.195 -10.977 1.456 1 96.69 84 MET A N 1
ATOM 635 C CA . MET A 1 84 ? -8.453 -10.711 2.148 1 96.69 84 MET A CA 1
ATOM 636 C C . MET A 1 84 ? -9.086 -9.414 1.646 1 96.69 84 MET A C 1
ATOM 638 O O . MET A 1 84 ? -8.391 -8.43 1.4 1 96.69 84 MET A O 1
ATOM 642 N N . SER A 1 85 ? -10.414 -9.477 1.391 1 96.75 85 SER A N 1
ATOM 643 C CA . SER A 1 85 ? -11.195 -8.305 0.996 1 96.75 85 SER A CA 1
ATOM 644 C C . SER A 1 85 ? -12.312 -8.023 1.993 1 96.75 85 SER A C 1
ATOM 646 O O . SER A 1 85 ? -12.367 -8.633 3.064 1 96.75 85 SER A O 1
ATOM 648 N N . TYR A 1 86 ? -13.148 -6.926 1.685 1 95.12 86 TYR A N 1
ATOM 649 C CA . TYR A 1 86 ? -14.375 -6.641 2.426 1 95.12 86 TYR A CA 1
ATOM 650 C C . TYR A 1 86 ? -15.422 -7.719 2.178 1 95.12 86 TYR A C 1
ATOM 652 O O . TYR A 1 86 ? -15.445 -8.336 1.109 1 95.12 86 TYR A O 1
ATOM 660 N N . ALA A 1 87 ? -16.25 -7.984 3.156 1 93.44 87 ALA A N 1
ATOM 661 C CA . ALA A 1 87 ? -17.391 -8.852 2.906 1 93.44 87 ALA A CA 1
ATOM 662 C C . ALA A 1 87 ? -18.375 -8.203 1.936 1 93.44 87 ALA A C 1
ATOM 664 O O . ALA A 1 87 ? -19.031 -8.891 1.145 1 93.44 87 ALA A O 1
ATOM 665 N N . TYR A 1 88 ? -18.531 -6.984 1.909 1 96 88 TYR A N 1
ATOM 6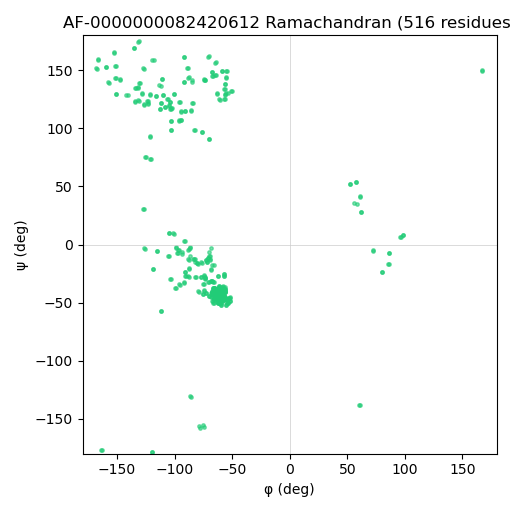66 C CA . TYR A 1 88 ? -19.328 -6.098 1.065 1 96 88 TYR A CA 1
ATOM 667 C C . TYR A 1 88 ? -18.797 -4.672 1.124 1 96 88 TYR A C 1
ATOM 669 O O . TYR A 1 88 ? -18.125 -4.293 2.084 1 96 88 TYR A O 1
ATOM 677 N N . PRO A 1 89 ? -19.016 -3.891 0.043 1 98.12 89 PRO A N 1
ATOM 678 C CA . PRO A 1 89 ? -18.562 -2.5 0.1 1 98.12 89 PRO A CA 1
ATOM 679 C C . PRO A 1 89 ? -19.094 -1.749 1.314 1 98.12 89 PRO A C 1
ATOM 681 O O . PRO A 1 89 ? -20.297 -1.83 1.612 1 98.12 89 PRO A O 1
ATOM 684 N N . GLU A 1 90 ? -18.219 -1.099 2.021 1 98.62 90 GLU A N 1
ATOM 685 C CA . GLU A 1 90 ? -18.609 -0.43 3.262 1 98.62 90 GLU A CA 1
ATOM 686 C C . GLU A 1 90 ? -17.703 0.773 3.541 1 98.62 90 GLU A C 1
ATOM 688 O O . GLU A 1 90 ? -16.516 0.756 3.217 1 98.62 90 GLU A O 1
ATOM 693 N N . TYR A 1 91 ? -18.297 1.878 4.102 1 98.75 91 TYR A N 1
ATOM 694 C CA . TYR A 1 91 ? -17.516 3.018 4.551 1 98.75 91 TYR A CA 1
ATOM 695 C C . TYR A 1 91 ? -16.438 2.58 5.539 1 98.75 91 TYR A C 1
ATOM 697 O O . TYR A 1 91 ? -16.672 1.687 6.359 1 98.75 91 TYR A O 1
ATOM 705 N N . PHE A 1 92 ? -15.359 3.252 5.57 1 98.88 92 PHE A N 1
ATOM 706 C CA . PHE A 1 92 ? -14.172 2.873 6.332 1 98.88 92 PHE A CA 1
ATOM 707 C C . PHE A 1 92 ? -14.508 2.701 7.809 1 98.88 92 PHE A C 1
ATOM 709 O O . PHE A 1 92 ? -14.211 1.664 8.398 1 98.88 92 PHE A O 1
ATOM 716 N N . LEU A 1 93 ? -15.227 3.598 8.391 1 98.69 93 LEU A N 1
ATOM 717 C CA . LEU A 1 93 ? -15.484 3.572 9.828 1 98.69 93 LEU A CA 1
ATOM 718 C C . LEU A 1 93 ? -16.547 2.533 10.164 1 98.69 93 LEU A C 1
ATOM 720 O O . LEU A 1 93 ? -16.719 2.172 11.328 1 98.69 93 LEU A O 1
ATOM 724 N N . ASP A 1 94 ? -17.25 2.09 9.164 1 98.38 94 ASP A N 1
ATOM 725 C CA . ASP A 1 94 ? -18.359 1.184 9.422 1 98.38 94 ASP A CA 1
ATOM 726 C C . ASP A 1 94 ? -17.953 -0.269 9.188 1 98.38 94 ASP A C 1
ATOM 728 O O . ASP A 1 94 ? -18.766 -1.183 9.375 1 98.38 94 ASP A O 1
ATOM 732 N N . ILE A 1 95 ? -16.75 -0.495 8.758 1 98.31 95 ILE A N 1
ATOM 733 C CA . ILE A 1 95 ? -16.25 -1.855 8.625 1 98.31 95 ILE A CA 1
ATOM 734 C C . ILE A 1 95 ? -16.344 -2.58 9.961 1 98.31 95 ILE A C 1
ATOM 736 O O . ILE A 1 95 ? -15.883 -2.066 10.984 1 98.31 95 ILE A O 1
ATOM 740 N N . PRO A 1 96 ? -17.016 -3.764 9.969 1 97 96 PRO A N 1
ATOM 741 C CA . PRO A 1 96 ? -17.078 -4.516 11.227 1 97 96 PRO A CA 1
ATOM 742 C C . PRO A 1 96 ? -15.695 -4.836 11.797 1 97 96 PRO A C 1
ATOM 744 O O . PRO A 1 96 ? -14.812 -5.277 11.062 1 97 96 PRO A O 1
ATOM 747 N N . GLU A 1 97 ? -15.531 -4.594 13.18 1 97.31 97 GLU A N 1
ATOM 748 C CA . GLU A 1 97 ? -14.25 -4.855 13.844 1 97.31 97 GLU A CA 1
ATOM 749 C C . GLU A 1 97 ? -13.102 -4.168 13.109 1 97.31 97 GLU A C 1
ATOM 751 O O . GLU A 1 97 ? -12.102 -4.812 12.773 1 97.31 97 GLU A O 1
ATOM 756 N N . LEU A 1 98 ? -13.258 -2.951 12.883 1 97.81 98 LEU A N 1
ATOM 757 C CA . LEU A 1 98 ? -12.391 -2.166 12.008 1 97.81 98 LEU A CA 1
ATOM 758 C C . LEU A 1 98 ? -10.922 -2.336 12.398 1 97.81 98 LEU A C 1
ATOM 760 O O . LEU A 1 98 ? -10.078 -2.609 11.539 1 97.81 98 LEU A O 1
ATOM 764 N N . GLU A 1 99 ? -10.578 -2.191 13.703 1 96.44 99 GLU A N 1
ATOM 765 C CA . GLU A 1 99 ? -9.188 -2.303 14.148 1 96.44 99 GLU A CA 1
ATOM 766 C C . GLU A 1 99 ? -8.594 -3.656 13.766 1 96.44 99 GLU A C 1
ATOM 768 O O . GLU A 1 99 ? -7.484 -3.727 13.234 1 96.44 99 GLU A O 1
ATOM 773 N N . LYS A 1 100 ? -9.312 -4.68 14.031 1 96.31 100 LYS A N 1
ATOM 774 C CA . LYS A 1 100 ? -8.883 -6.035 13.695 1 96.31 100 LYS A CA 1
ATOM 775 C C . LYS A 1 100 ? -8.773 -6.219 12.188 1 96.31 100 LYS A C 1
ATOM 777 O O . LYS A 1 100 ? -7.84 -6.871 11.703 1 96.31 100 LYS A O 1
ATOM 782 N N . THR A 1 101 ? -9.75 -5.684 11.453 1 97.94 101 THR A N 1
ATOM 783 C CA . THR A 1 101 ? -9.766 -5.812 10 1 97.94 101 THR A CA 1
ATOM 784 C C . THR A 1 101 ? -8.562 -5.105 9.383 1 97.94 101 THR A C 1
ATOM 786 O O . THR A 1 101 ? -7.957 -5.613 8.438 1 97.94 101 THR A O 1
ATOM 789 N N . ILE A 1 102 ? -8.18 -3.938 9.906 1 97.94 102 ILE A N 1
ATOM 790 C CA . ILE A 1 102 ? -7.004 -3.223 9.422 1 97.94 102 ILE A CA 1
ATOM 791 C C . ILE A 1 102 ? -5.766 -4.102 9.578 1 97.94 102 ILE A C 1
ATOM 793 O O . ILE A 1 102 ? -5.02 -4.312 8.625 1 97.94 102 ILE A O 1
ATOM 797 N N . ASP A 1 103 ? -5.621 -4.637 10.773 1 96.12 103 ASP A N 1
ATOM 798 C CA . ASP A 1 103 ? -4.453 -5.453 11.086 1 96.12 103 ASP A CA 1
ATOM 799 C C . ASP A 1 103 ? -4.387 -6.688 10.188 1 96.12 103 ASP A C 1
ATOM 801 O O . ASP A 1 103 ? -3.348 -6.973 9.594 1 96.12 103 ASP A O 1
ATOM 805 N N . LYS A 1 104 ? -5.453 -7.375 10.109 1 97.12 104 LYS A N 1
ATOM 806 C CA . LYS A 1 104 ? -5.508 -8.609 9.328 1 97.12 104 LYS A CA 1
ATOM 807 C C . LYS A 1 104 ? -5.266 -8.336 7.848 1 97.12 104 LYS A C 1
ATOM 809 O O . LYS A 1 104 ? -4.508 -9.055 7.191 1 97.12 104 LYS A O 1
ATOM 814 N N . MET A 1 105 ? -5.898 -7.352 7.309 1 98.25 105 MET A N 1
ATOM 815 C CA . MET A 1 105 ? -5.781 -7.062 5.883 1 98.25 105 MET A CA 1
ATOM 816 C C . MET A 1 105 ? -4.367 -6.625 5.527 1 98.25 105 MET A C 1
ATOM 818 O O . MET A 1 105 ? -3.828 -7.023 4.492 1 98.25 105 MET A O 1
ATOM 822 N N . VAL A 1 106 ? -3.758 -5.785 6.363 1 97.81 106 VAL A N 1
ATOM 823 C CA . VAL A 1 106 ? -2.385 -5.355 6.113 1 97.81 106 VAL A CA 1
ATOM 824 C C . VAL A 1 106 ? -1.449 -6.559 6.172 1 97.81 106 VAL A C 1
ATOM 826 O O . VAL A 1 106 ? -0.564 -6.707 5.328 1 97.81 106 VAL A O 1
ATOM 829 N N . ASN A 1 107 ? -1.658 -7.43 7.121 1 97 107 ASN A N 1
ATOM 830 C CA . ASN A 1 107 ? -0.819 -8.617 7.246 1 97 107 ASN A CA 1
ATOM 831 C C . ASN A 1 107 ? -0.995 -9.555 6.055 1 97 107 ASN A C 1
ATOM 833 O O . ASN A 1 107 ? -0.012 -9.992 5.453 1 97 107 ASN A O 1
ATOM 837 N N . ILE A 1 108 ? -2.201 -9.766 5.742 1 98.44 108 ILE A N 1
ATOM 838 C CA . ILE A 1 108 ? -2.508 -10.781 4.742 1 98.44 108 ILE A CA 1
ATOM 839 C C . ILE A 1 108 ? -2.178 -10.25 3.348 1 98.44 108 ILE A C 1
ATOM 841 O O . ILE A 1 108 ? -1.587 -10.961 2.529 1 98.44 108 ILE A O 1
ATOM 845 N N . ASN A 1 109 ? -2.523 -9.008 3.062 1 98.81 109 ASN A N 1
ATOM 846 C CA . ASN A 1 109 ? -2.41 -8.508 1.695 1 98.81 109 ASN A CA 1
ATOM 847 C C . ASN A 1 109 ? -1.044 -7.883 1.438 1 98.81 109 ASN A C 1
ATOM 849 O O . ASN A 1 109 ? -0.586 -7.828 0.295 1 98.81 109 ASN A O 1
ATOM 853 N N . ILE A 1 110 ? -0.379 -7.371 2.469 1 98.69 110 ILE A N 1
ATOM 854 C CA . ILE A 1 110 ? 0.84 -6.598 2.25 1 98.69 110 ILE A CA 1
ATOM 855 C C . ILE A 1 110 ? 2.041 -7.367 2.795 1 98.69 110 ILE A C 1
ATOM 857 O O . ILE A 1 110 ? 2.963 -7.703 2.047 1 98.69 110 ILE A O 1
ATOM 861 N N . MET A 1 111 ? 2.008 -7.703 4.066 1 98.06 111 MET A N 1
ATOM 862 C CA . MET A 1 111 ? 3.154 -8.367 4.676 1 98.06 111 MET A CA 1
ATOM 863 C C . MET A 1 111 ? 3.449 -9.695 3.973 1 98.06 111 MET A C 1
ATOM 865 O O . MET A 1 111 ? 4.613 -10.039 3.762 1 98.06 111 MET A O 1
ATOM 869 N N . SER A 1 112 ? 2.42 -10.359 3.615 1 98.5 112 SER A N 1
ATOM 870 C CA . SER A 1 112 ? 2.578 -11.672 3 1 98.5 112 SER A CA 1
ATOM 871 C C . SER A 1 112 ? 3.395 -11.586 1.715 1 98.5 112 SER A C 1
ATOM 873 O O . SER A 1 112 ? 4.328 -12.359 1.512 1 98.5 112 SER A O 1
ATOM 875 N N . VAL A 1 113 ? 3.072 -10.617 0.834 1 98.81 113 VAL A N 1
ATOM 876 C CA . VAL A 1 113 ? 3.758 -10.516 -0.451 1 98.81 113 VAL A CA 1
ATOM 877 C C . VAL A 1 113 ? 5.219 -10.133 -0.228 1 98.81 113 VAL A C 1
ATOM 879 O O . VAL A 1 113 ? 6.113 -10.656 -0.902 1 98.81 113 VAL A O 1
ATOM 882 N N . CYS A 1 114 ? 5.508 -9.273 0.731 1 98.69 114 CYS A N 1
ATOM 883 C CA . CYS A 1 114 ? 6.871 -8.852 1.033 1 98.69 114 CYS A CA 1
ATOM 884 C C . CYS A 1 114 ? 7.691 -10.016 1.577 1 98.69 114 CYS A C 1
ATOM 886 O O . CYS A 1 114 ? 8.789 -10.297 1.081 1 98.69 114 CYS A O 1
ATOM 888 N N . GLU A 1 115 ? 7.141 -10.68 2.559 1 98.38 115 GLU A N 1
ATOM 889 C CA . GLU A 1 115 ? 7.898 -11.711 3.27 1 98.38 115 GLU A CA 1
ATOM 890 C C . GLU A 1 115 ? 8.078 -12.953 2.41 1 98.38 115 GLU A C 1
ATOM 892 O O . GLU A 1 115 ? 9.148 -13.57 2.414 1 98.38 115 GLU A O 1
ATOM 897 N N . MET A 1 116 ? 7.016 -13.359 1.693 1 98.75 116 MET A N 1
ATOM 898 C CA . MET A 1 116 ? 7.152 -14.508 0.806 1 98.75 116 MET A CA 1
ATOM 899 C C . MET A 1 116 ? 8.188 -14.234 -0.281 1 98.75 116 MET A C 1
ATOM 901 O O . MET A 1 116 ? 8.969 -15.125 -0.632 1 98.75 116 MET A O 1
ATOM 905 N N . THR A 1 117 ? 8.156 -13.031 -0.839 1 98.88 117 THR A N 1
ATOM 906 C CA . THR A 1 117 ? 9.156 -12.633 -1.83 1 98.88 117 THR A CA 1
ATOM 907 C C . THR A 1 117 ? 10.555 -12.672 -1.231 1 98.88 117 THR A C 1
ATOM 909 O O . THR A 1 117 ? 11.484 -13.203 -1.845 1 98.88 117 THR A O 1
ATOM 912 N N . ARG A 1 118 ? 10.727 -12.133 -0.019 1 98.62 118 ARG A N 1
ATOM 913 C CA . ARG A 1 118 ? 12.008 -12.133 0.68 1 98.62 118 ARG A CA 1
ATOM 914 C C . ARG A 1 118 ? 12.539 -13.547 0.833 1 98.62 118 ARG A C 1
ATOM 916 O O . ARG A 1 118 ? 13.75 -13.781 0.7 1 98.62 118 ARG A O 1
ATOM 923 N N . LEU A 1 119 ? 11.656 -14.508 1.086 1 98.38 119 LEU A N 1
ATOM 924 C CA . LEU A 1 119 ? 12.039 -15.883 1.358 1 98.38 119 LEU A CA 1
ATOM 925 C C . LEU A 1 119 ? 12.469 -16.594 0.077 1 98.38 119 LEU A C 1
ATOM 927 O O . LEU A 1 119 ? 13.398 -17.406 0.089 1 98.38 119 LEU A O 1
ATOM 931 N N . VAL A 1 120 ? 11.844 -16.266 -1.074 1 98.75 120 VAL A N 1
ATOM 932 C CA . VAL A 1 120 ? 11.953 -17.109 -2.258 1 98.75 120 VAL A CA 1
ATOM 933 C C . VAL A 1 120 ? 12.93 -16.484 -3.252 1 98.75 120 VAL A C 1
ATOM 935 O O . VAL A 1 120 ? 13.648 -17.188 -3.961 1 98.75 120 VAL A O 1
ATOM 938 N N . LEU A 1 121 ? 13.055 -15.188 -3.275 1 98.81 121 LEU A N 1
ATOM 939 C CA . LEU A 1 121 ? 13.758 -14.43 -4.305 1 98.81 121 LEU A CA 1
ATOM 940 C C . LEU A 1 121 ? 15.25 -14.742 -4.277 1 98.81 121 LEU A C 1
ATOM 942 O O . LEU A 1 121 ? 15.891 -14.844 -5.328 1 98.81 121 LEU A O 1
ATOM 946 N N . PRO A 1 122 ? 15.875 -14.914 -3.072 1 98.5 122 PRO A N 1
ATOM 947 C CA . PRO A 1 122 ? 17.312 -15.203 -3.059 1 98.5 122 PRO A CA 1
ATOM 948 C C . PRO A 1 122 ? 17.672 -16.453 -3.861 1 98.5 122 PRO A C 1
ATOM 950 O O . PRO A 1 122 ? 18.641 -16.438 -4.625 1 98.5 122 PRO A O 1
ATOM 953 N N . GLY A 1 123 ? 16.891 -17.5 -3.684 1 98.56 123 GLY A N 1
ATOM 954 C CA . GLY A 1 123 ? 17.125 -18.719 -4.461 1 98.56 123 GLY A CA 1
ATOM 955 C C . GLY A 1 123 ? 16.969 -18.5 -5.953 1 98.56 123 GLY A C 1
ATOM 956 O O . GLY A 1 123 ? 17.734 -19.031 -6.75 1 98.56 123 GLY A O 1
ATOM 957 N N . MET A 1 124 ? 15.977 -17.781 -6.34 1 98.81 124 MET A N 1
ATOM 958 C CA . MET A 1 124 ? 15.75 -17.453 -7.746 1 98.81 124 MET A CA 1
ATOM 959 C C . MET A 1 124 ? 16.922 -16.672 -8.312 1 98.81 124 MET A C 1
ATOM 961 O O . MET A 1 124 ? 17.375 -16.922 -9.43 1 98.81 124 MET A O 1
ATOM 965 N N . LEU A 1 125 ? 17.375 -15.719 -7.543 1 98.44 125 LEU A N 1
ATOM 966 C CA . LEU A 1 125 ? 18.469 -14.852 -7.969 1 98.44 125 LEU A CA 1
ATOM 967 C C . LEU A 1 125 ? 19.75 -15.656 -8.164 1 98.44 125 LEU A C 1
ATOM 969 O O . LEU A 1 125 ? 20.484 -15.43 -9.125 1 98.44 125 LEU A O 1
ATOM 973 N N . GLU A 1 126 ? 19.984 -16.531 -7.238 1 98.19 126 GLU A N 1
ATOM 974 C CA . GLU A 1 126 ? 21.156 -17.406 -7.344 1 98.19 126 GLU A CA 1
ATOM 975 C C . GLU A 1 126 ? 21.141 -18.188 -8.648 1 98.19 126 GLU A C 1
ATOM 977 O O . GLU A 1 126 ? 22.188 -18.391 -9.266 1 98.19 126 GLU A O 1
ATOM 982 N N . ARG A 1 127 ? 20.031 -18.594 -9.102 1 98.31 127 ARG A N 1
ATOM 983 C CA . ARG A 1 127 ? 19.891 -19.406 -10.297 1 98.31 127 ARG A CA 1
ATOM 984 C C . ARG A 1 127 ? 19.641 -18.531 -11.531 1 98.31 127 ARG A C 1
ATOM 986 O O . ARG A 1 127 ? 19.578 -19.047 -12.648 1 98.31 127 ARG A O 1
ATOM 993 N N . SER A 1 128 ? 19.422 -17.234 -11.414 1 98.38 128 SER A N 1
ATOM 994 C CA . SER A 1 128 ? 19.141 -16.266 -12.461 1 98.38 128 SER A CA 1
ATOM 995 C C . SER A 1 128 ? 17.906 -16.641 -13.258 1 98.38 128 SER A C 1
ATOM 997 O O . SER A 1 128 ? 17.891 -16.516 -14.484 1 98.38 128 SER A O 1
ATOM 999 N N . LYS A 1 129 ? 17 -17.203 -12.562 1 98.44 129 LYS A N 1
ATOM 1000 C CA . LYS A 1 129 ? 15.719 -17.562 -13.164 1 98.44 129 LYS A CA 1
ATOM 1001 C C . LYS A 1 129 ? 14.633 -17.688 -12.102 1 98.44 129 LYS A C 1
ATOM 1003 O O . LYS A 1 129 ? 14.891 -18.188 -11 1 98.44 129 LYS A O 1
ATOM 1008 N N . GLY A 1 130 ? 13.516 -17.234 -12.359 1 98.69 130 GLY A N 1
ATOM 1009 C CA . GLY A 1 130 ? 12.383 -17.312 -11.445 1 98.69 130 GLY A CA 1
ATOM 1010 C C . GLY A 1 130 ? 11.227 -16.422 -11.852 1 98.69 130 GLY A C 1
ATOM 1011 O O . GLY A 1 130 ? 11.422 -15.414 -12.539 1 98.69 130 GLY A O 1
ATOM 1012 N N . ILE A 1 131 ? 10.008 -16.844 -11.508 1 98.94 131 ILE A N 1
ATOM 1013 C CA . ILE A 1 131 ? 8.789 -16.109 -11.797 1 98.94 131 ILE A CA 1
ATOM 1014 C C . ILE A 1 131 ? 8.016 -15.844 -10.5 1 98.94 131 ILE A C 1
ATOM 1016 O O . ILE A 1 131 ? 7.793 -16.766 -9.711 1 98.94 131 ILE A O 1
ATOM 1020 N N . ILE A 1 132 ? 7.758 -14.648 -10.227 1 98.94 132 ILE A N 1
ATOM 1021 C CA . ILE A 1 132 ? 6.891 -14.266 -9.117 1 98.94 132 ILE A CA 1
ATOM 1022 C C . ILE A 1 132 ? 5.609 -13.633 -9.648 1 98.94 132 ILE A C 1
ATOM 1024 O O . ILE A 1 132 ? 5.66 -12.633 -10.367 1 98.94 132 ILE A O 1
ATOM 1028 N N . LEU A 1 133 ? 4.477 -14.258 -9.391 1 98.94 133 LEU A N 1
ATOM 1029 C CA . LEU A 1 133 ? 3.16 -13.734 -9.75 1 98.94 133 LEU A CA 1
ATOM 1030 C C . LEU A 1 133 ? 2.453 -13.164 -8.523 1 98.94 133 LEU A C 1
ATOM 1032 O O . LEU A 1 133 ? 2.078 -13.906 -7.617 1 98.94 133 LEU A O 1
ATOM 1036 N N . ASN A 1 134 ? 2.371 -11.875 -8.43 1 98.94 134 ASN A N 1
ATOM 1037 C CA . ASN A 1 134 ? 1.657 -11.203 -7.348 1 98.94 134 ASN A CA 1
ATOM 1038 C C . ASN A 1 134 ? 0.221 -10.867 -7.742 1 98.94 134 ASN A C 1
ATOM 1040 O O . ASN A 1 134 ? -0.008 -10.086 -8.664 1 98.94 134 ASN A O 1
ATOM 1044 N N . ILE A 1 135 ? -0.725 -11.492 -7.074 1 98.94 135 ILE A N 1
ATOM 1045 C CA . ILE A 1 135 ? -2.131 -11.266 -7.383 1 98.94 135 ILE A CA 1
ATOM 1046 C C . ILE A 1 135 ? -2.623 -10.008 -6.676 1 98.94 135 ILE A C 1
ATOM 1048 O O . ILE A 1 135 ? -2.945 -10.047 -5.484 1 98.94 135 ILE A O 1
ATOM 1052 N N . ALA A 1 136 ? -2.637 -8.992 -7.414 1 98.81 136 ALA A N 1
ATOM 1053 C CA . ALA A 1 136 ? -3.219 -7.738 -6.938 1 98.81 136 ALA A CA 1
ATOM 1054 C C . ALA A 1 136 ? -4.723 -7.699 -7.191 1 98.81 136 ALA A C 1
ATOM 1056 O O . ALA A 1 136 ? -5.457 -8.586 -6.754 1 98.81 136 ALA A O 1
ATOM 1057 N N . SER A 1 137 ? -5.227 -6.621 -7.754 1 98.75 137 SER A N 1
ATOM 1058 C CA . SER A 1 137 ? -6.633 -6.422 -8.094 1 98.75 137 SER A CA 1
ATOM 1059 C C . SER A 1 137 ? -6.816 -5.211 -9 1 98.75 137 SER A C 1
ATOM 1061 O O . SER A 1 137 ? -6.016 -4.273 -8.969 1 98.75 137 SER A O 1
ATOM 1063 N N . ALA A 1 138 ? -7.852 -5.266 -9.812 1 98.38 138 ALA A N 1
ATOM 1064 C CA . ALA A 1 138 ? -8.211 -4.082 -10.586 1 98.38 138 ALA A CA 1
ATOM 1065 C C . ALA A 1 138 ? -8.477 -2.887 -9.672 1 98.38 138 ALA A C 1
ATOM 1067 O O . ALA A 1 138 ? -8.297 -1.736 -10.078 1 98.38 138 ALA A O 1
ATOM 1068 N N . SER A 1 139 ? -8.859 -3.145 -8.43 1 98.31 139 SER A N 1
ATOM 1069 C CA . SER A 1 139 ? -9.078 -2.07 -7.465 1 98.31 139 SER A CA 1
ATOM 1070 C C . SER A 1 139 ? -7.758 -1.41 -7.066 1 98.31 139 SER A C 1
ATOM 1072 O O . SER A 1 139 ? -7.758 -0.373 -6.402 1 98.31 139 SER A O 1
ATOM 1074 N N . GLY A 1 140 ? -6.656 -1.974 -7.449 1 98.12 140 GLY A N 1
ATOM 1075 C CA . GLY A 1 140 ? -5.352 -1.355 -7.262 1 98.12 140 GLY A CA 1
ATOM 1076 C C . GLY A 1 140 ? -4.949 -0.452 -8.406 1 98.12 140 GLY A C 1
ATOM 1077 O O . GLY A 1 140 ? -3.914 0.216 -8.352 1 98.12 140 GLY A O 1
ATOM 1078 N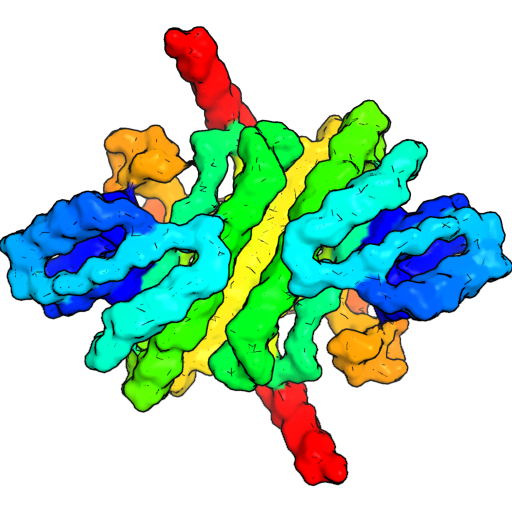 N . MET A 1 141 ? -5.75 -0.406 -9.445 1 97.5 141 MET A N 1
ATOM 1079 C CA . MET A 1 141 ? -5.453 0.432 -10.602 1 97.5 141 MET A CA 1
ATOM 1080 C C . MET A 1 141 ? -6.004 1.841 -10.414 1 97.5 141 MET A C 1
ATOM 1082 O O . MET A 1 141 ? -5.516 2.793 -11.023 1 97.5 141 MET A O 1
ATOM 1086 N N . SER A 1 142 ? -7.047 1.952 -9.648 1 97.19 142 SER A N 1
ATOM 1087 C CA . SER A 1 142 ? -7.684 3.215 -9.289 1 97.19 142 SER A CA 1
ATOM 1088 C C . SER A 1 142 ? -8.281 3.154 -7.887 1 97.19 142 SER A C 1
ATOM 1090 O O . SER A 1 142 ? -8.82 2.123 -7.477 1 97.19 142 SER A O 1
ATOM 1092 N N . PRO A 1 143 ? -8.133 4.324 -7.168 1 98.25 143 PRO A N 1
ATOM 1093 C CA . PRO A 1 143 ? -8.797 4.312 -5.859 1 98.25 143 PRO A CA 1
ATOM 1094 C C . PRO A 1 143 ? -10.25 3.871 -5.938 1 98.25 143 PRO A C 1
ATOM 1096 O O . PRO A 1 143 ? -10.992 4.32 -6.82 1 98.25 143 PRO A O 1
ATOM 1099 N N . THR A 1 144 ? -10.633 2.953 -5.066 1 98.69 144 THR A N 1
ATOM 1100 C CA . THR A 1 144 ? -11.953 2.324 -5.094 1 98.69 144 THR A CA 1
ATOM 1101 C C . THR A 1 144 ? -12.695 2.566 -3.781 1 98.69 144 THR A C 1
ATOM 1103 O O . THR A 1 144 ? -12.57 1.779 -2.84 1 98.69 144 THR A O 1
ATOM 1106 N N . PRO A 1 145 ? -13.516 3.646 -3.734 1 98.81 145 PRO A N 1
ATOM 1107 C CA . PRO A 1 145 ? -14.258 3.957 -2.51 1 98.81 145 PRO A CA 1
ATOM 1108 C C . PRO A 1 145 ? -15.18 2.822 -2.08 1 98.81 145 PRO A C 1
ATOM 1110 O O . PRO A 1 145 ? -15.672 2.068 -2.922 1 98.81 145 PRO A O 1
ATOM 1113 N N . LEU A 1 146 ? -15.406 2.682 -0.772 1 98.88 146 LEU A N 1
ATOM 1114 C CA . LEU A 1 146 ? -16.172 1.64 -0.101 1 98.88 146 LEU A CA 1
ATOM 1115 C C . LEU A 1 146 ? -15.422 0.314 -0.114 1 98.88 146 LEU A C 1
ATOM 1117 O O . LEU A 1 146 ? -15.875 -0.668 0.478 1 98.88 146 LEU A O 1
ATOM 1121 N N . LEU A 1 147 ? -14.344 0.236 -0.74 1 98.81 147 LEU A N 1
ATOM 1122 C CA . LEU A 1 147 ? -13.297 -0.773 -0.624 1 98.81 147 LEU A CA 1
ATOM 1123 C C . LEU A 1 147 ? -11.938 -0.123 -0.384 1 98.81 147 LEU A C 1
ATOM 1125 O O . LEU A 1 147 ? -10.914 -0.626 -0.849 1 98.81 147 LEU A O 1
ATOM 1129 N N . THR A 1 148 ? -11.953 0.992 0.262 1 98.88 148 THR A N 1
ATOM 1130 C CA . THR A 1 148 ? -10.812 1.896 0.363 1 98.88 148 THR A CA 1
ATOM 1131 C C . THR A 1 148 ? -9.594 1.168 0.917 1 98.88 148 THR A C 1
ATOM 1133 O O . THR A 1 148 ? -8.5 1.24 0.341 1 98.88 148 THR A O 1
ATOM 1136 N N . LEU A 1 149 ? -9.727 0.478 2.076 1 98.88 149 LEU A N 1
ATOM 1137 C CA . LEU A 1 149 ? -8.609 -0.226 2.691 1 98.88 149 LEU A CA 1
ATOM 1138 C C . LEU A 1 149 ? -8.094 -1.33 1.777 1 98.88 149 LEU A C 1
ATOM 1140 O O . LEU A 1 149 ? -6.887 -1.425 1.532 1 98.88 149 LEU A O 1
ATOM 1144 N N . TYR A 1 150 ? -8.992 -2.139 1.24 1 98.88 150 TYR A N 1
ATOM 1145 C CA . TYR A 1 150 ? -8.633 -3.215 0.322 1 98.88 150 TYR A CA 1
ATOM 1146 C C . TYR A 1 150 ? -7.934 -2.666 -0.915 1 98.88 150 TYR A C 1
ATOM 1148 O O . TYR A 1 150 ? -6.867 -3.156 -1.3 1 98.88 150 TYR A O 1
ATOM 1156 N N . SER A 1 151 ? -8.547 -1.683 -1.557 1 98.88 151 SER A N 1
ATOM 1157 C CA . SER A 1 151 ? -8 -1.032 -2.742 1 98.88 151 SER A CA 1
ATOM 1158 C C . SER A 1 151 ? -6.578 -0.539 -2.494 1 98.88 151 SER A C 1
ATOM 1160 O O . SER A 1 151 ? -5.691 -0.746 -3.324 1 98.88 151 SER A O 1
ATOM 1162 N N . ALA A 1 152 ? -6.371 0.093 -1.383 1 98.94 152 ALA A N 1
ATOM 1163 C CA . ALA A 1 152 ? -5.055 0.63 -1.048 1 98.94 152 ALA A CA 1
ATOM 1164 C C . ALA A 1 152 ? -4.027 -0.489 -0.906 1 98.94 152 ALA A C 1
ATOM 1166 O O . ALA A 1 152 ? -2.883 -0.349 -1.348 1 98.94 152 ALA A O 1
ATOM 1167 N N . THR A 1 153 ? -4.375 -1.619 -0.285 1 98.94 153 THR A N 1
ATOM 1168 C CA . THR A 1 153 ? -3.443 -2.732 -0.153 1 98.94 153 THR A CA 1
ATOM 1169 C C . THR A 1 153 ? -3.066 -3.289 -1.523 1 98.94 153 THR A C 1
ATOM 1171 O O . THR A 1 153 ? -1.92 -3.682 -1.747 1 98.94 153 THR A O 1
ATOM 1174 N N . LYS A 1 154 ? -4.012 -3.33 -2.396 1 98.94 154 LYS A N 1
ATOM 1175 C CA . LYS A 1 154 ? -3.742 -3.916 -3.705 1 98.94 154 LYS A CA 1
ATOM 1176 C C . LYS A 1 154 ? -2.963 -2.949 -4.59 1 98.94 154 LYS A C 1
ATOM 1178 O O . LYS A 1 154 ? -2.182 -3.373 -5.445 1 98.94 154 LYS A O 1
ATOM 1183 N N . ALA A 1 155 ? -3.146 -1.642 -4.348 1 98.94 155 ALA A N 1
ATOM 1184 C CA . ALA A 1 155 ? -2.236 -0.68 -4.965 1 98.94 155 ALA A CA 1
ATOM 1185 C C . ALA A 1 155 ? -0.797 -0.919 -4.516 1 98.94 155 ALA A C 1
ATOM 1187 O O . ALA A 1 155 ? 0.131 -0.852 -5.324 1 98.94 155 ALA A O 1
ATOM 1188 N N . PHE A 1 156 ? -0.604 -1.168 -3.244 1 98.94 156 PHE A N 1
ATOM 1189 C CA . PHE A 1 156 ? 0.712 -1.526 -2.727 1 98.94 156 PHE A CA 1
ATOM 1190 C C . PHE A 1 156 ? 1.289 -2.711 -3.492 1 98.94 156 PHE A C 1
ATOM 1192 O O . PHE A 1 156 ? 2.428 -2.66 -3.961 1 98.94 156 PHE A O 1
ATOM 1199 N N . VAL A 1 157 ? 0.509 -3.77 -3.623 1 99 157 VAL A N 1
ATOM 1200 C CA . VAL A 1 157 ? 0.966 -4.996 -4.27 1 99 157 VAL A CA 1
ATOM 1201 C C . VAL A 1 157 ? 1.361 -4.707 -5.715 1 99 157 VAL A C 1
ATOM 1203 O O . VAL A 1 157 ? 2.381 -5.203 -6.195 1 99 157 VAL A O 1
ATOM 1206 N N . ASP A 1 158 ? 0.55 -3.934 -6.383 1 98.94 158 ASP A N 1
ATOM 1207 C CA . ASP A 1 158 ? 0.808 -3.576 -7.773 1 98.94 158 ASP A CA 1
ATOM 1208 C C . ASP A 1 158 ? 2.133 -2.828 -7.914 1 98.94 158 ASP A C 1
ATOM 1210 O O . ASP A 1 158 ? 2.98 -3.205 -8.727 1 98.94 158 ASP A O 1
ATOM 1214 N N . TYR A 1 159 ? 2.332 -1.798 -7.094 1 98.94 159 TYR A N 1
ATOM 1215 C CA . TYR A 1 159 ? 3.547 -0.992 -7.156 1 98.94 159 TYR A CA 1
ATOM 1216 C C . TYR A 1 159 ? 4.77 -1.815 -6.766 1 98.94 159 TYR A C 1
ATOM 1218 O O . TYR A 1 159 ? 5.816 -1.727 -7.41 1 98.94 159 TYR A O 1
ATOM 1226 N N . PHE A 1 160 ? 4.637 -2.615 -5.695 1 98.94 160 PHE A N 1
ATOM 1227 C CA . PHE A 1 160 ? 5.707 -3.492 -5.23 1 98.94 160 PHE A CA 1
ATOM 1228 C C . PHE A 1 160 ? 6.156 -4.434 -6.34 1 98.94 160 PHE A C 1
ATOM 1230 O O . PHE A 1 160 ? 7.355 -4.609 -6.562 1 98.94 160 PHE A O 1
ATOM 1237 N N . SER A 1 161 ? 5.176 -4.941 -7.09 1 98.94 161 SER A N 1
ATOM 1238 C CA . SER A 1 161 ? 5.441 -5.887 -8.164 1 98.94 161 SER A CA 1
ATOM 1239 C C . SER A 1 161 ? 6.211 -5.227 -9.312 1 98.94 161 SER A C 1
ATOM 1241 O O . SER A 1 161 ? 7.219 -5.758 -9.773 1 98.94 161 SER A O 1
ATOM 1243 N N . GLN A 1 162 ? 5.715 -4.105 -9.695 1 98.81 162 GLN A N 1
ATOM 1244 C CA . GLN A 1 162 ? 6.34 -3.41 -10.812 1 98.81 162 GLN A CA 1
ATOM 1245 C C . GLN A 1 162 ? 7.75 -2.955 -10.461 1 98.81 162 GLN A C 1
ATOM 1247 O O . GLN A 1 162 ? 8.664 -3.037 -11.289 1 98.81 162 GLN A O 1
ATOM 1252 N N . GLY A 1 163 ? 7.926 -2.404 -9.227 1 98.75 163 GLY A N 1
ATOM 1253 C CA . GLY A 1 163 ? 9.258 -2.029 -8.766 1 98.75 163 GLY A CA 1
ATOM 1254 C C . GLY A 1 163 ? 10.227 -3.195 -8.734 1 98.75 163 GLY A C 1
ATOM 1255 O O . GLY A 1 163 ? 11.367 -3.072 -9.195 1 98.75 163 GLY A O 1
ATOM 1256 N N . LEU A 1 164 ? 9.766 -4.328 -8.227 1 98.88 164 LEU A N 1
ATOM 1257 C CA . LEU A 1 164 ? 10.609 -5.512 -8.148 1 98.88 164 LEU A CA 1
ATOM 1258 C C . LEU A 1 164 ? 11 -6.004 -9.539 1 98.88 164 LEU A C 1
ATOM 1260 O O . LEU A 1 164 ? 12.133 -6.438 -9.75 1 98.88 164 LEU A O 1
ATOM 1264 N N . HIS A 1 165 ? 10.008 -6.023 -10.445 1 98.81 165 HIS A N 1
ATOM 1265 C CA . HIS A 1 165 ? 10.32 -6.422 -11.812 1 98.81 165 HIS A CA 1
ATOM 1266 C C . HIS A 1 165 ? 11.43 -5.562 -12.398 1 98.81 165 HIS A C 1
ATOM 1268 O O . HIS A 1 165 ? 12.375 -6.082 -13 1 98.81 165 HIS A O 1
ATOM 1274 N N . ALA A 1 166 ? 11.336 -4.254 -12.234 1 98.69 166 ALA A N 1
ATOM 1275 C CA . ALA A 1 166 ? 12.352 -3.34 -12.758 1 98.69 166 ALA A CA 1
ATOM 1276 C C . ALA A 1 166 ? 13.711 -3.619 -12.141 1 98.69 166 ALA A C 1
ATOM 1278 O O . ALA A 1 166 ? 14.742 -3.527 -12.812 1 98.69 166 ALA A O 1
ATOM 1279 N N . GLU A 1 167 ? 13.734 -3.973 -10.898 1 98.81 167 GLU A N 1
ATOM 1280 C CA . GLU A 1 167 ? 14.984 -4.172 -10.164 1 98.81 167 GLU A CA 1
ATOM 1281 C C . GLU A 1 167 ? 15.672 -5.469 -10.586 1 98.81 167 GLU A C 1
ATOM 1283 O O . GLU A 1 167 ? 16.906 -5.559 -10.562 1 98.81 167 GLU A O 1
ATOM 1288 N N . TYR A 1 168 ? 14.852 -6.473 -11.023 1 98.75 168 TYR A N 1
ATOM 1289 C CA . TYR A 1 168 ? 15.469 -7.789 -11.094 1 98.75 168 TYR A CA 1
ATOM 1290 C C . TYR A 1 168 ? 15.297 -8.398 -12.477 1 98.75 168 TYR A C 1
ATOM 1292 O O . TYR A 1 168 ? 15.828 -9.477 -12.758 1 98.75 168 TYR A O 1
ATOM 1300 N N . LYS A 1 169 ? 14.602 -7.742 -13.406 1 97.94 169 LYS A N 1
ATOM 1301 C CA . LYS A 1 169 ? 14.375 -8.297 -14.734 1 97.94 169 LYS A CA 1
ATOM 1302 C C . LYS A 1 169 ? 15.703 -8.586 -15.445 1 97.94 169 LYS A C 1
ATOM 1304 O O . LYS A 1 169 ? 15.828 -9.586 -16.141 1 97.94 169 LYS A O 1
ATOM 1309 N N . SER A 1 170 ? 16.656 -7.73 -15.227 1 97.94 170 SER A N 1
ATOM 1310 C CA . SER A 1 170 ? 17.938 -7.898 -15.883 1 97.94 170 SER A CA 1
ATOM 1311 C C . SER A 1 170 ? 18.703 -9.086 -15.297 1 97.94 170 SER A C 1
ATOM 1313 O O . SER A 1 170 ? 19.703 -9.523 -15.867 1 97.94 170 SER A O 1
ATOM 1315 N N . LYS A 1 171 ? 18.266 -9.617 -14.203 1 98.19 171 LYS A N 1
ATOM 1316 C CA . LYS A 1 171 ? 18.938 -10.727 -13.547 1 98.19 171 LYS A CA 1
ATOM 1317 C C . LYS A 1 171 ? 18.188 -12.039 -13.773 1 98.19 171 LYS A C 1
ATOM 1319 O O . LYS A 1 171 ? 18.391 -13.016 -13.047 1 98.19 171 LYS A O 1
ATOM 1324 N N . GLY A 1 172 ? 17.219 -12.016 -14.641 1 98.25 172 GLY A N 1
ATOM 1325 C CA . GLY A 1 172 ? 16.562 -13.242 -15.055 1 98.25 172 GLY A CA 1
ATOM 1326 C C . GLY A 1 172 ? 15.281 -13.516 -14.281 1 98.25 172 GLY A C 1
ATOM 1327 O O . GLY A 1 172 ? 14.688 -14.586 -14.406 1 98.25 172 GLY A O 1
ATOM 1328 N N . ILE A 1 173 ? 14.859 -12.586 -13.453 1 98.75 173 ILE A N 1
ATOM 1329 C CA . ILE A 1 173 ? 13.672 -12.766 -12.633 1 98.75 173 ILE A CA 1
ATOM 1330 C C . ILE A 1 173 ? 12.484 -12.039 -13.273 1 98.75 173 ILE A C 1
ATOM 1332 O O . ILE A 1 173 ? 12.609 -10.883 -13.672 1 98.75 173 ILE A O 1
ATOM 1336 N N . ILE A 1 174 ? 11.391 -12.703 -13.43 1 98.75 174 ILE A N 1
ATOM 1337 C CA . ILE A 1 174 ? 10.148 -12.102 -13.906 1 98.75 174 ILE A CA 1
ATOM 1338 C C . ILE A 1 174 ? 9.203 -11.883 -12.734 1 98.75 174 ILE A C 1
ATOM 1340 O O . ILE A 1 174 ? 8.867 -12.82 -12.008 1 98.75 174 ILE A O 1
ATOM 1344 N N . VAL A 1 175 ? 8.867 -10.688 -12.461 1 98.88 175 VAL A N 1
ATOM 1345 C CA . VAL A 1 175 ? 7.82 -10.367 -11.5 1 98.88 175 VAL A CA 1
ATOM 1346 C C . VAL A 1 175 ? 6.621 -9.758 -12.227 1 98.88 175 VAL A C 1
ATOM 1348 O O . VAL A 1 175 ? 6.762 -8.773 -12.953 1 98.88 175 VAL A O 1
ATOM 1351 N N . GLN A 1 176 ? 5.484 -10.375 -12.086 1 98.94 176 GLN A N 1
ATOM 1352 C CA . GLN A 1 176 ? 4.277 -9.93 -12.773 1 98.94 176 GLN A CA 1
ATOM 1353 C C . GLN A 1 176 ? 3.209 -9.477 -11.781 1 98.94 176 GLN A C 1
ATOM 1355 O O . GLN A 1 176 ? 2.982 -10.141 -10.766 1 98.94 176 GLN A O 1
ATOM 1360 N N . SER A 1 177 ? 2.684 -8.281 -11.977 1 98.88 177 SER A N 1
ATOM 1361 C CA . SER A 1 177 ? 1.487 -7.82 -11.281 1 98.88 177 SER A CA 1
ATOM 1362 C C . SER A 1 177 ? 0.22 -8.266 -12.008 1 98.88 177 SER A C 1
ATOM 1364 O O . SER A 1 177 ? -0.014 -7.879 -13.156 1 98.88 177 SER A O 1
ATOM 1366 N N . VAL A 1 178 ? -0.583 -9.102 -11.391 1 98.94 178 VAL A N 1
ATOM 1367 C CA . VAL A 1 178 ? -1.824 -9.602 -11.969 1 98.94 178 VAL A CA 1
ATOM 1368 C C . VAL A 1 178 ? -3.02 -8.914 -11.312 1 98.94 178 VAL A C 1
ATOM 1370 O O . VAL A 1 178 ? -3.195 -9 -10.094 1 98.94 178 VAL A O 1
ATOM 1373 N N . LEU A 1 179 ? -3.834 -8.211 -12.117 1 98.88 179 LEU A N 1
ATOM 1374 C CA . LEU A 1 179 ? -4.871 -7.332 -11.586 1 98.88 179 LEU A CA 1
ATOM 1375 C C . LEU A 1 179 ? -6.25 -7.754 -12.086 1 98.88 179 LEU A C 1
ATOM 1377 O O . LEU A 1 179 ? -6.844 -7.078 -12.93 1 98.88 179 LEU A O 1
ATOM 1381 N N . PRO A 1 180 ? -6.73 -8.844 -11.547 1 98.81 180 PRO A N 1
ATOM 1382 C CA . PRO A 1 180 ? -8.07 -9.273 -11.953 1 98.81 180 PRO A CA 1
ATOM 1383 C C . PRO A 1 180 ? -9.156 -8.281 -11.547 1 98.81 180 PRO A C 1
ATOM 1385 O O . PRO A 1 180 ? -9.031 -7.602 -10.531 1 98.81 180 PRO A O 1
ATOM 1388 N N . TYR A 1 181 ? -10.188 -8.195 -12.43 1 98.38 181 TYR A N 1
ATOM 1389 C CA . TYR A 1 181 ? -11.492 -7.777 -11.93 1 98.38 181 TYR A CA 1
ATOM 1390 C C . TYR A 1 181 ? -12.203 -8.93 -11.234 1 98.38 181 TYR A C 1
ATOM 1392 O O . TYR A 1 181 ? -11.562 -9.805 -10.648 1 98.38 181 TYR A O 1
ATOM 1400 N N . TYR A 1 182 ? -13.523 -8.914 -11.133 1 97.88 182 TYR A N 1
ATOM 1401 C CA . TYR A 1 182 ? -14.25 -9.961 -10.422 1 97.88 182 TYR A CA 1
ATOM 1402 C C . TYR A 1 182 ? -14.031 -11.32 -11.07 1 97.88 182 TYR A C 1
ATOM 1404 O O . TYR A 1 182 ? -14.133 -11.453 -12.297 1 97.88 182 TYR A O 1
ATOM 1412 N N . VAL A 1 183 ? -13.602 -12.25 -10.359 1 98.5 183 VAL A N 1
ATOM 1413 C CA . VAL A 1 183 ? -13.57 -13.664 -10.711 1 98.5 183 VAL A CA 1
ATOM 1414 C C . VAL A 1 183 ? -14.562 -14.43 -9.844 1 98.5 183 VAL A C 1
ATOM 1416 O O . VAL A 1 183 ? -14.742 -14.117 -8.664 1 98.5 183 VAL A O 1
ATOM 1419 N N . ALA A 1 184 ? -15.242 -15.422 -10.422 1 98.12 184 ALA A N 1
ATOM 1420 C CA . ALA A 1 184 ? -16.266 -16.156 -9.688 1 98.12 184 ALA A CA 1
ATOM 1421 C C . ALA A 1 184 ? -15.648 -17.047 -8.609 1 98.12 184 ALA A C 1
ATOM 1423 O O . ALA A 1 184 ? -15.266 -18.188 -8.883 1 98.12 184 ALA A O 1
ATOM 1424 N N . THR A 1 185 ? -15.516 -16.531 -7.457 1 97.25 185 THR A N 1
ATOM 1425 C CA . THR A 1 185 ? -14.93 -17.203 -6.309 1 97.25 185 THR A CA 1
ATOM 1426 C C . THR A 1 185 ? -15.766 -16.984 -5.055 1 97.25 185 THR A C 1
ATOM 1428 O O . THR A 1 185 ? -16.703 -16.172 -5.066 1 97.25 185 THR A O 1
ATOM 1431 N N . LYS A 1 186 ? -15.43 -17.734 -4.016 1 93.12 186 LYS A N 1
ATOM 1432 C CA . LYS A 1 186 ? -16.078 -17.516 -2.723 1 93.12 186 LYS A CA 1
ATOM 1433 C C . LYS A 1 186 ? -15.812 -16.109 -2.203 1 93.12 186 LYS A C 1
ATOM 1435 O O . LYS A 1 186 ? -16.703 -15.469 -1.636 1 93.12 186 LYS A O 1
ATOM 1440 N N . MET A 1 187 ? -14.656 -15.555 -2.424 1 91.19 187 MET A N 1
ATOM 1441 C CA . MET A 1 187 ? -14.273 -14.227 -1.953 1 91.19 187 MET A CA 1
ATOM 1442 C C . MET A 1 187 ? -15.156 -13.156 -2.576 1 91.19 187 MET A C 1
ATOM 1444 O O . MET A 1 187 ? -15.562 -12.211 -1.899 1 91.19 187 MET A O 1
ATOM 1448 N N . SER A 1 188 ? -15.461 -13.297 -3.875 1 94.06 188 SER A N 1
ATOM 1449 C CA . SER A 1 188 ? -16.266 -12.297 -4.574 1 94.06 188 SER A CA 1
ATOM 1450 C C . SER A 1 188 ? -17.75 -12.539 -4.352 1 94.06 188 SER A C 1
ATOM 1452 O O . SER A 1 188 ? -18.594 -11.711 -4.73 1 94.06 188 SER A O 1
ATOM 1454 N N . LYS A 1 189 ? -18.141 -13.742 -3.783 1 91.88 189 LYS A N 1
ATOM 1455 C CA . LYS A 1 189 ? -19.516 -14.156 -3.537 1 91.88 189 LYS A CA 1
ATOM 1456 C C . LYS A 1 189 ? -20.297 -14.266 -4.844 1 91.88 189 LYS A C 1
ATOM 1458 O O . LYS A 1 189 ? -21.5 -13.977 -4.883 1 91.88 189 LYS A O 1
ATOM 1463 N N . ILE A 1 190 ? -19.531 -14.555 -5.906 1 92.56 190 ILE A N 1
ATOM 1464 C CA . ILE A 1 190 ? -20.141 -14.789 -7.211 1 92.56 190 ILE A CA 1
ATOM 1465 C C . ILE A 1 190 ? -20.156 -16.281 -7.512 1 92.56 190 ILE A C 1
ATOM 1467 O O . ILE A 1 190 ? -19.109 -16.922 -7.555 1 92.56 190 ILE A O 1
ATOM 1471 N N . ARG A 1 191 ? -21.344 -16.812 -7.758 1 92.19 191 ARG A N 1
ATOM 1472 C CA . ARG A 1 191 ? -21.5 -18.266 -7.883 1 92.19 191 ARG A CA 1
ATOM 1473 C C . ARG A 1 191 ? -21.438 -18.688 -9.344 1 92.19 191 ARG A C 1
ATOM 1475 O O . ARG A 1 191 ? -20.906 -19.75 -9.664 1 92.19 191 ARG A O 1
ATOM 1482 N N . LYS A 1 192 ? -21.953 -17.844 -10.148 1 96.12 192 LYS A N 1
ATOM 1483 C CA . LYS A 1 192 ? -22.047 -18.219 -11.555 1 96.12 192 LYS A CA 1
ATOM 1484 C C . LYS A 1 192 ? -21.078 -17.391 -12.398 1 96.12 192 LYS A C 1
ATOM 1486 O O . LYS A 1 192 ? -21.078 -16.156 -12.336 1 96.12 192 LYS A O 1
ATOM 1491 N N . ALA A 1 193 ? -20.297 -18.078 -13.18 1 97.81 193 ALA A N 1
ATOM 1492 C CA . ALA A 1 193 ? -19.328 -17.391 -14.047 1 97.81 193 ALA A CA 1
ATOM 1493 C C . ALA A 1 193 ? -20.031 -16.734 -15.234 1 97.81 193 ALA A C 1
ATOM 1495 O O . ALA A 1 193 ? -21.031 -17.25 -15.742 1 97.81 193 ALA A O 1
ATOM 1496 N N . THR A 1 194 ? -19.609 -15.625 -15.625 1 97.75 194 THR A N 1
ATOM 1497 C CA . THR A 1 194 ? -20 -14.898 -16.828 1 97.75 194 THR A CA 1
ATOM 1498 C C . THR A 1 194 ? -18.781 -14.438 -17.594 1 97.75 194 THR A C 1
ATOM 1500 O O . THR A 1 194 ? -17.641 -14.688 -17.188 1 97.75 194 THR A O 1
ATOM 1503 N N . LEU A 1 195 ? -18.953 -13.867 -18.734 1 97.5 195 LEU A N 1
ATOM 1504 C CA . LEU A 1 195 ? -17.844 -13.422 -19.562 1 97.5 195 LEU A CA 1
ATOM 1505 C C . LEU A 1 195 ? -16.984 -12.414 -18.812 1 97.5 195 LEU A C 1
ATOM 1507 O O . LEU A 1 195 ? -15.75 -12.477 -18.891 1 97.5 195 LEU A O 1
ATOM 1511 N N . ASP A 1 196 ? -17.594 -11.484 -18.109 1 97.06 196 ASP A N 1
ATOM 1512 C CA . ASP A 1 196 ? -16.828 -10.461 -17.406 1 97.06 196 ASP A CA 1
ATOM 1513 C C . ASP A 1 196 ? -16.438 -10.93 -16 1 97.06 196 ASP A C 1
ATOM 1515 O O . ASP A 1 196 ? -15.672 -10.258 -15.312 1 97.06 196 ASP A O 1
ATOM 1519 N N . LYS A 1 197 ? -17.047 -12.039 -15.516 1 98.38 197 LYS A N 1
ATOM 1520 C CA . LYS A 1 197 ? -16.734 -12.688 -14.242 1 98.38 197 LYS A CA 1
ATOM 1521 C C . LYS A 1 197 ? -16.406 -14.164 -14.445 1 98.38 197 LYS A C 1
ATOM 1523 O O . LYS A 1 197 ? -17.156 -15.039 -14.016 1 98.38 197 LYS A O 1
ATOM 1528 N N . PRO A 1 198 ? -15.203 -14.414 -14.969 1 98.81 198 PRO A N 1
ATOM 1529 C CA . PRO A 1 198 ? -14.852 -15.781 -15.359 1 98.81 198 PRO A CA 1
ATOM 1530 C C . PRO A 1 198 ? -14.648 -16.703 -14.156 1 98.81 198 PRO A C 1
ATOM 1532 O O . PRO A 1 198 ? -14.531 -16.234 -13.023 1 98.81 198 PRO A O 1
ATOM 1535 N N . SER A 1 199 ? -14.711 -18.016 -14.445 1 98.56 199 SER A N 1
ATOM 1536 C CA . SER A 1 199 ? -14.289 -18.969 -13.43 1 98.56 199 SER A CA 1
ATOM 1537 C C . SER A 1 199 ? -12.805 -18.828 -13.109 1 98.56 199 SER A C 1
ATOM 1539 O O . SER A 1 199 ? -12.039 -18.312 -13.922 1 98.56 199 SER A O 1
ATOM 1541 N N . PRO A 1 200 ? -12.406 -19.266 -11.945 1 98.62 200 PRO A N 1
ATOM 1542 C CA . PRO A 1 200 ? -10.977 -19.219 -11.617 1 98.62 200 PRO A CA 1
ATOM 1543 C C . PRO A 1 200 ? -10.117 -19.953 -12.641 1 98.62 200 PRO A C 1
ATOM 1545 O O . PRO A 1 200 ? -9.055 -19.469 -13.031 1 98.62 200 PRO A O 1
ATOM 1548 N N . GLU A 1 201 ? -10.562 -21.109 -13.117 1 98.12 201 GLU A N 1
ATOM 1549 C CA . GLU A 1 201 ? -9.805 -21.906 -14.07 1 98.12 201 GLU A CA 1
ATOM 1550 C C . GLU A 1 201 ? -9.602 -21.141 -15.383 1 98.12 201 GLU A C 1
ATOM 1552 O O . GLU A 1 201 ? -8.492 -21.094 -15.914 1 98.12 201 GLU A O 1
ATOM 1557 N N . THR A 1 202 ? -10.695 -20.562 -15.859 1 98.62 202 THR A N 1
ATOM 1558 C CA . THR A 1 202 ? -10.633 -19.797 -17.094 1 98.62 202 THR A CA 1
ATOM 1559 C C . THR A 1 202 ? -9.695 -18.594 -16.938 1 98.62 202 THR A C 1
ATOM 1561 O O . THR A 1 202 ? -8.867 -18.328 -17.812 1 98.62 202 THR A O 1
ATOM 1564 N N . TYR A 1 203 ? -9.82 -17.922 -15.852 1 98.88 203 TYR A N 1
ATOM 1565 C CA . TYR A 1 203 ? -9.008 -16.734 -15.602 1 98.88 203 TYR A CA 1
ATOM 1566 C C . TYR A 1 203 ? -7.523 -17.094 -15.539 1 98.88 203 TYR A C 1
ATOM 1568 O O . TYR A 1 203 ? -6.699 -16.469 -16.203 1 98.88 203 TYR A O 1
ATOM 1576 N N . VAL A 1 204 ? -7.188 -18.094 -14.758 1 98.88 204 VAL A N 1
ATOM 1577 C CA . VAL A 1 204 ? -5.793 -18.438 -14.492 1 98.88 204 VAL A CA 1
ATOM 1578 C C . VAL A 1 204 ? -5.141 -18.969 -15.773 1 98.88 204 VAL A C 1
ATOM 1580 O O . VAL A 1 204 ? -3.979 -18.656 -16.047 1 98.88 204 VAL A O 1
ATOM 1583 N N . ARG A 1 205 ? -5.887 -19.781 -16.531 1 98.56 205 ARG A N 1
ATOM 1584 C CA . ARG A 1 205 ? -5.352 -20.25 -17.797 1 98.56 205 ARG A CA 1
ATOM 1585 C C . ARG A 1 205 ? -4.965 -19.078 -18.703 1 98.56 205 ARG A C 1
ATOM 1587 O O . ARG A 1 205 ? -3.895 -19.094 -19.312 1 98.56 205 ARG A O 1
ATOM 1594 N N . ALA A 1 206 ? -5.832 -18.125 -18.766 1 98.75 206 ALA A N 1
ATOM 1595 C CA . ALA A 1 206 ? -5.555 -16.938 -19.562 1 98.75 206 ALA A CA 1
ATOM 1596 C C . ALA A 1 206 ? -4.383 -16.141 -18.984 1 98.75 206 ALA A C 1
ATOM 1598 O O . ALA A 1 206 ? -3.484 -15.727 -19.719 1 98.75 206 ALA A O 1
ATOM 1599 N N . ALA A 1 207 ? -4.379 -15.938 -17.688 1 98.81 207 ALA A N 1
ATOM 1600 C CA . ALA A 1 207 ? -3.357 -15.141 -17.016 1 98.81 207 ALA A CA 1
ATOM 1601 C C . ALA A 1 207 ? -1.975 -15.758 -17.188 1 98.81 207 ALA A C 1
ATOM 1603 O O . ALA A 1 207 ? -0.991 -15.047 -17.406 1 98.81 207 ALA A O 1
ATOM 1604 N N . LEU A 1 208 ? -1.877 -17.078 -17.078 1 98.69 208 LEU A N 1
ATOM 1605 C CA . LEU A 1 208 ? -0.597 -17.766 -17.234 1 98.69 208 LEU A CA 1
ATOM 1606 C C . LEU A 1 208 ? -0.029 -17.562 -18.625 1 98.69 208 LEU A C 1
ATOM 1608 O O . LEU A 1 208 ? 1.189 -17.578 -18.812 1 98.69 208 LEU A O 1
ATOM 1612 N N . GLY A 1 209 ? -0.942 -17.328 -19.578 1 98.25 209 GLY A N 1
ATOM 1613 C CA . GLY A 1 209 ? -0.51 -17.078 -20.953 1 98.25 209 GLY A CA 1
ATOM 1614 C C . GLY A 1 209 ? 0.192 -15.75 -21.125 1 98.25 209 GLY A C 1
ATOM 1615 O O . GLY A 1 209 ? 0.849 -15.516 -22.141 1 98.25 209 GLY A O 1
ATOM 1616 N N . THR A 1 210 ? 0.09 -14.891 -20.109 1 98.5 210 THR A N 1
ATOM 1617 C CA . THR A 1 210 ? 0.681 -13.562 -20.219 1 98.5 210 THR A CA 1
ATOM 1618 C C . THR A 1 210 ? 2.051 -13.523 -19.547 1 98.5 210 THR A C 1
ATOM 1620 O O . THR A 1 210 ? 2.783 -12.539 -19.672 1 98.5 210 THR A O 1
ATOM 1623 N N . VAL A 1 211 ? 2.449 -14.594 -18.859 1 98.19 211 VAL A N 1
ATOM 1624 C CA . VAL A 1 211 ? 3.709 -14.633 -18.125 1 98.19 211 VAL A CA 1
ATOM 1625 C C . VAL A 1 211 ? 4.879 -14.484 -19.094 1 98.19 211 VAL A C 1
ATOM 1627 O O . VAL A 1 211 ? 4.934 -15.164 -20.125 1 98.19 211 VAL A O 1
ATOM 1630 N N . GLY A 1 212 ? 5.785 -13.586 -18.812 1 95.75 212 GLY A N 1
ATOM 1631 C CA . GLY A 1 212 ? 6.926 -13.352 -19.688 1 95.75 212 GLY A CA 1
ATOM 1632 C C . GLY A 1 212 ? 6.633 -12.367 -20.812 1 95.75 212 GLY A C 1
ATOM 1633 O O . GLY A 1 212 ? 7.551 -11.844 -21.438 1 95.75 212 GLY A O 1
ATOM 1634 N N . LEU A 1 213 ? 5.363 -12.125 -21.078 1 96.56 213 LEU A N 1
ATOM 1635 C CA . LEU A 1 213 ? 4.949 -11.219 -22.141 1 96.56 213 LEU A CA 1
ATOM 1636 C C . LEU A 1 213 ? 4.586 -9.852 -21.562 1 96.56 213 LEU A C 1
ATOM 1638 O O . LEU A 1 213 ? 4.883 -8.82 -22.188 1 96.56 213 LEU A O 1
ATOM 1642 N N . GLN A 1 214 ? 3.971 -9.836 -20.406 1 97.19 214 GLN A N 1
ATOM 1643 C CA . GLN A 1 214 ? 3.562 -8.617 -19.719 1 97.19 214 GLN A CA 1
ATOM 1644 C C . GLN A 1 214 ? 3.977 -8.641 -18.25 1 97.19 214 GLN A C 1
ATOM 1646 O O . GLN A 1 214 ? 3.818 -9.656 -17.578 1 97.19 214 GLN A O 1
ATOM 1651 N N . SER A 1 215 ? 4.523 -7.547 -17.766 1 97.69 215 SER A N 1
ATOM 1652 C CA . SER A 1 215 ? 4.895 -7.457 -16.359 1 97.69 215 SER A CA 1
ATOM 1653 C C . SER A 1 215 ? 3.721 -6.98 -15.516 1 97.69 215 SER A C 1
ATOM 1655 O O . SER A 1 215 ? 3.732 -7.133 -14.289 1 97.69 215 SER A O 1
ATOM 1657 N N . ARG A 1 216 ? 2.752 -6.359 -16.094 1 98.31 216 ARG A N 1
ATOM 1658 C CA . ARG A 1 216 ? 1.504 -5.902 -15.492 1 98.31 216 ARG A CA 1
ATOM 1659 C C . ARG A 1 216 ? 0.311 -6.254 -16.375 1 98.31 216 ARG A C 1
ATOM 1661 O O . ARG A 1 216 ? 0.279 -5.898 -17.547 1 98.31 216 ARG A O 1
ATOM 1668 N N . THR A 1 217 ? -0.693 -7.012 -15.82 1 98.75 217 THR A N 1
ATOM 1669 C CA . THR A 1 217 ? -1.757 -7.52 -16.688 1 98.75 217 THR A CA 1
ATOM 1670 C C . THR A 1 217 ? -3.053 -7.691 -15.898 1 98.75 217 THR A C 1
ATOM 1672 O O . THR A 1 217 ? -3.025 -7.926 -14.688 1 98.75 217 THR A O 1
ATOM 1675 N N . ASN A 1 218 ? -4.16 -7.602 -16.625 1 98.81 218 ASN A N 1
ATOM 1676 C CA . ASN A 1 218 ? -5.438 -7.984 -16.031 1 98.81 218 ASN A CA 1
ATOM 1677 C C . ASN A 1 218 ? -5.703 -9.484 -16.188 1 98.81 218 ASN A C 1
ATOM 1679 O O . ASN A 1 218 ? -6.719 -9.992 -15.719 1 98.81 218 ASN A O 1
ATOM 1683 N N . GLY A 1 219 ? -4.816 -10.203 -16.844 1 98.62 219 GLY A N 1
ATOM 1684 C CA . GLY A 1 219 ? -4.762 -11.656 -16.875 1 98.62 219 GLY A CA 1
ATOM 1685 C C . GLY A 1 219 ? -5.754 -12.258 -17.859 1 98.62 219 GLY A C 1
ATOM 1686 O O . GLY A 1 219 ? -5.57 -13.391 -18.312 1 98.62 219 GLY A O 1
ATOM 1687 N N . TYR A 1 220 ? -6.797 -11.562 -18.188 1 98.56 220 TYR A N 1
ATOM 1688 C CA . TYR A 1 220 ? -7.965 -12.008 -18.938 1 98.56 220 TYR A CA 1
ATOM 1689 C C . TYR A 1 220 ? -8.453 -10.922 -19.875 1 98.56 220 TYR A C 1
ATOM 1691 O O . TYR A 1 220 ? -8.625 -9.773 -19.484 1 98.56 220 TYR A O 1
ATOM 1699 N N . LEU A 1 221 ? -8.641 -11.258 -21.188 1 98.25 221 LEU A N 1
ATOM 1700 C CA . LEU A 1 221 ? -8.883 -10.273 -22.234 1 98.25 221 LEU A CA 1
ATOM 1701 C C . LEU A 1 221 ? -10.07 -9.383 -21.891 1 98.25 221 LEU A C 1
ATOM 1703 O O . LEU A 1 221 ? -9.984 -8.156 -22 1 98.25 221 LEU A O 1
ATOM 1707 N N . PRO A 1 222 ? -11.273 -9.938 -21.5 1 98.56 222 PRO A N 1
ATOM 1708 C CA . PRO A 1 222 ? -12.375 -9.055 -21.094 1 98.56 222 PRO A CA 1
ATOM 1709 C C . PRO A 1 222 ? -12 -8.117 -19.953 1 98.56 222 PRO A C 1
ATOM 1711 O O . PRO A 1 222 ? -12.406 -6.953 -19.953 1 98.56 222 PRO A O 1
ATOM 1714 N N . HIS A 1 223 ? -11.219 -8.625 -18.969 1 98.75 223 HIS A N 1
ATOM 1715 C CA . HIS A 1 223 ? -10.75 -7.77 -17.875 1 98.75 223 HIS A CA 1
ATOM 1716 C C . HIS A 1 223 ? -9.82 -6.68 -18.406 1 98.75 223 HIS A C 1
ATOM 1718 O O . HIS A 1 223 ? -9.859 -5.543 -17.922 1 98.75 223 HIS A O 1
ATOM 1724 N N . ALA A 1 224 ? -8.938 -7.051 -19.406 1 98.56 224 ALA A N 1
ATOM 1725 C CA . ALA A 1 224 ? -8.039 -6.07 -20.016 1 98.56 224 ALA A CA 1
ATOM 1726 C C . ALA A 1 224 ? -8.828 -4.957 -20.703 1 98.56 224 ALA A C 1
ATOM 1728 O O . ALA A 1 224 ? -8.461 -3.781 -20.594 1 98.56 224 ALA A O 1
ATOM 1729 N N . LEU A 1 225 ? -9.891 -5.336 -21.406 1 98.25 225 LEU A N 1
ATOM 1730 C CA . LEU A 1 225 ? -10.742 -4.355 -22.078 1 98.25 225 LEU A CA 1
ATOM 1731 C C . LEU A 1 225 ? -11.422 -3.441 -21.078 1 98.25 225 LEU A C 1
ATOM 1733 O O . LEU A 1 225 ? -11.508 -2.229 -21.281 1 98.25 225 LEU A O 1
ATOM 1737 N N . MET A 1 226 ? -11.938 -4.039 -20 1 97.5 226 MET A N 1
ATOM 1738 C CA . MET A 1 226 ? -12.547 -3.25 -18.922 1 97.5 226 MET A CA 1
ATOM 1739 C C . MET A 1 226 ? -11.555 -2.254 -18.344 1 97.5 226 MET A C 1
ATOM 1741 O O . MET A 1 226 ? -11.883 -1.084 -18.141 1 97.5 226 MET A O 1
ATOM 1745 N N . GLY A 1 227 ? -10.359 -2.764 -18.047 1 96.81 227 GLY A N 1
ATOM 1746 C CA . GLY A 1 227 ? -9.305 -1.894 -17.547 1 96.81 227 GLY A CA 1
ATOM 1747 C C . GLY A 1 227 ? -8.969 -0.754 -18.484 1 96.81 227 GLY A C 1
ATOM 1748 O O . GLY A 1 227 ? -8.758 0.378 -18.047 1 96.81 227 GLY A O 1
ATOM 1749 N N . TRP A 1 228 ? -8.961 -1.071 -19.797 1 96.62 228 TRP A N 1
ATOM 1750 C CA . TRP A 1 228 ? -8.656 -0.066 -20.812 1 96.62 228 TRP A CA 1
ATOM 1751 C C . TRP A 1 228 ? -9.727 1.022 -20.844 1 96.62 228 TRP A C 1
ATOM 1753 O O . TRP A 1 228 ? -9.406 2.211 -20.922 1 96.62 228 TRP A O 1
ATOM 1763 N N . VAL A 1 229 ? -10.984 0.711 -20.766 1 96.06 229 VAL A N 1
ATOM 1764 C CA . VAL A 1 229 ? -12.094 1.658 -20.781 1 96.06 229 VAL A CA 1
ATOM 1765 C C . VAL A 1 229 ? -12.008 2.582 -19.562 1 96.06 229 VAL A C 1
ATOM 1767 O O . VAL A 1 229 ? -12.164 3.799 -19.688 1 96.06 229 VAL A O 1
ATOM 1770 N N . VAL A 1 230 ? -11.711 2.012 -18.422 1 94.19 230 VAL A N 1
ATOM 1771 C CA . VAL A 1 230 ? -11.617 2.789 -17.188 1 94.19 230 VAL A CA 1
ATOM 1772 C C . VAL A 1 230 ? -10.438 3.754 -17.281 1 94.19 230 VAL A C 1
ATOM 1774 O O . VAL A 1 230 ? -10.508 4.879 -16.781 1 94.19 230 VAL A O 1
ATOM 1777 N N . SER A 1 231 ? -9.352 3.279 -17.891 1 91.31 231 SER A N 1
ATOM 1778 C CA . SER A 1 231 ? -8.141 4.082 -17.984 1 91.31 231 SER A CA 1
ATOM 1779 C C . SER A 1 231 ? -8.359 5.316 -18.859 1 91.31 231 SER A C 1
ATOM 1781 O O . SER A 1 231 ? -7.582 6.27 -18.797 1 91.31 231 SER A O 1
ATOM 1783 N N . LEU A 1 232 ? -9.391 5.352 -19.688 1 93.81 232 LEU A N 1
ATOM 1784 C CA . LEU A 1 232 ? -9.695 6.473 -20.578 1 93.81 232 LEU A CA 1
ATOM 1785 C C . LEU A 1 232 ? -10.398 7.59 -19.812 1 93.81 232 LEU A C 1
ATOM 1787 O O . LEU A 1 232 ? -10.477 8.719 -20.297 1 93.81 232 LEU A O 1
ATOM 1791 N N . LEU A 1 233 ? -10.922 7.297 -18.656 1 94.5 233 LEU A N 1
ATOM 1792 C CA . LEU A 1 233 ? -11.672 8.273 -17.875 1 94.5 233 LEU A CA 1
ATOM 1793 C C . LEU A 1 233 ? -10.742 9.078 -16.984 1 94.5 233 LEU A C 1
ATOM 1795 O O . LEU A 1 233 ? -9.781 8.539 -16.422 1 94.5 233 LEU A O 1
ATOM 1799 N N . PRO A 1 234 ? -11.133 10.406 -16.859 1 93.56 234 PRO A N 1
ATOM 1800 C CA . PRO A 1 234 ? -10.438 11.117 -15.781 1 93.56 234 PRO A CA 1
ATOM 1801 C C . PRO A 1 234 ? -10.578 10.43 -14.43 1 93.56 234 PRO A C 1
ATOM 1803 O O . PRO A 1 234 ? -11.633 9.875 -14.117 1 93.56 234 PRO A O 1
ATOM 1806 N N . THR A 1 235 ? -9.555 10.477 -13.664 1 92.19 235 THR A N 1
ATOM 1807 C CA . THR A 1 235 ? -9.5 9.773 -12.383 1 92.19 235 THR A CA 1
ATOM 1808 C C . THR A 1 235 ? -10.711 10.109 -11.523 1 92.19 235 THR A C 1
ATOM 1810 O O . THR A 1 235 ? -11.336 9.219 -10.945 1 92.19 235 THR A O 1
ATOM 1813 N N . SER A 1 236 ? -11.062 11.414 -11.453 1 94.44 236 SER A N 1
ATOM 1814 C CA . SER A 1 236 ? -12.203 11.836 -10.641 1 94.44 236 SER A CA 1
ATOM 1815 C C . SER A 1 236 ? -13.492 11.195 -11.125 1 94.44 236 SER A C 1
ATOM 1817 O O . SER A 1 236 ? -14.336 10.797 -10.32 1 94.44 236 SER A O 1
ATOM 1819 N N . THR A 1 237 ? -13.641 11.062 -12.461 1 96.69 237 THR A N 1
ATOM 1820 C CA . THR A 1 237 ? -14.828 10.445 -13.047 1 96.69 237 THR A CA 1
ATOM 1821 C C . THR A 1 237 ? -14.867 8.945 -12.734 1 96.69 237 THR A C 1
ATOM 1823 O O . THR A 1 237 ? -15.914 8.406 -12.391 1 96.69 237 THR A O 1
ATOM 1826 N N . ALA A 1 238 ? -13.711 8.344 -12.844 1 97 238 ALA A N 1
ATOM 1827 C CA . ALA A 1 238 ? -13.625 6.918 -12.539 1 97 238 ALA A CA 1
ATOM 1828 C C . ALA A 1 238 ? -13.992 6.648 -11.086 1 97 238 ALA A C 1
ATOM 1830 O O . ALA A 1 238 ? -14.789 5.75 -10.797 1 97 238 ALA A O 1
ATOM 1831 N N . ILE A 1 239 ? -13.469 7.449 -10.18 1 97.81 239 ILE A N 1
ATOM 1832 C CA . ILE A 1 239 ? -13.711 7.277 -8.75 1 97.81 239 ILE A CA 1
ATOM 1833 C C . ILE A 1 239 ? -15.195 7.465 -8.453 1 97.81 239 ILE A C 1
ATOM 1835 O O . ILE A 1 239 ? -15.789 6.684 -7.699 1 97.81 239 ILE A O 1
ATOM 1839 N N . ASN A 1 240 ? -15.805 8.484 -9.055 1 97.25 240 ASN A N 1
ATOM 1840 C CA . ASN A 1 240 ? -17.219 8.742 -8.844 1 97.25 240 ASN A CA 1
ATOM 1841 C C . ASN A 1 240 ? -18.094 7.602 -9.359 1 97.25 240 ASN A C 1
ATOM 1843 O O . ASN A 1 240 ? -19.062 7.219 -8.719 1 97.25 240 ASN A O 1
ATOM 1847 N N . PHE A 1 241 ? -17.734 7.141 -10.523 1 97.19 241 PHE A N 1
ATOM 1848 C CA . PHE A 1 241 ? -18.453 6.012 -11.102 1 97.19 241 PHE A CA 1
ATOM 1849 C C . PHE A 1 241 ? -18.359 4.785 -10.203 1 97.19 241 PHE A C 1
ATOM 1851 O O . PHE A 1 241 ? -19.344 4.109 -9.953 1 97.19 241 PHE A O 1
ATOM 1858 N N . ILE A 1 242 ? -17.156 4.496 -9.742 1 97.81 242 ILE A N 1
ATOM 1859 C CA . ILE A 1 242 ? -16.906 3.355 -8.867 1 97.81 242 ILE A CA 1
ATOM 1860 C C . ILE A 1 242 ? -17.688 3.518 -7.566 1 97.81 242 ILE A C 1
ATOM 1862 O O . ILE A 1 242 ? -18.297 2.564 -7.078 1 97.81 242 ILE A O 1
ATOM 1866 N N . MET A 1 243 ? -17.672 4.699 -6.992 1 98.31 243 MET A N 1
ATOM 1867 C CA . MET A 1 243 ? -18.422 4.977 -5.77 1 98.31 243 MET A CA 1
ATOM 1868 C C . MET A 1 243 ? -19.906 4.688 -5.957 1 98.31 243 MET A C 1
ATOM 1870 O O . MET A 1 243 ? -20.531 4.047 -5.109 1 98.31 243 MET A O 1
ATOM 1874 N N . LYS A 1 244 ? -20.453 5.156 -7.066 1 98.06 244 LYS A N 1
ATOM 1875 C CA . LYS A 1 244 ? -21.859 4.934 -7.363 1 98.06 244 LYS A CA 1
ATOM 1876 C C . LYS A 1 244 ? -22.172 3.445 -7.477 1 98.06 244 LYS A C 1
ATOM 1878 O O . LYS A 1 244 ? -23.156 2.967 -6.906 1 98.06 244 LYS A O 1
ATOM 1883 N N . THR A 1 245 ? -21.344 2.764 -8.234 1 97.44 245 THR A N 1
ATOM 1884 C CA . THR A 1 245 ? -21.531 1.331 -8.43 1 97.44 245 THR A CA 1
ATOM 1885 C C . THR A 1 245 ? -21.453 0.586 -7.102 1 97.44 245 THR A C 1
ATOM 1887 O O . THR A 1 245 ? -22.281 -0.284 -6.82 1 97.44 245 THR A O 1
ATOM 1890 N N . ASN A 1 246 ? -20.438 0.912 -6.262 1 98.19 246 ASN A N 1
ATOM 1891 C CA . ASN A 1 246 ? -20.25 0.226 -4.988 1 98.19 246 ASN A CA 1
ATOM 1892 C C . ASN A 1 246 ? -21.375 0.542 -4.004 1 98.19 246 ASN A C 1
ATOM 1894 O O . ASN A 1 246 ? -21.719 -0.295 -3.172 1 98.19 246 ASN A O 1
ATOM 1898 N N . LYS A 1 247 ? -21.938 1.736 -4.078 1 98.25 247 LYS A N 1
ATOM 1899 C CA . LYS A 1 247 ? -23.109 2.057 -3.264 1 98.25 247 LYS A CA 1
ATOM 1900 C C . LYS A 1 247 ? -24.281 1.152 -3.611 1 98.25 247 LYS A C 1
ATOM 1902 O O . LYS A 1 247 ? -25.031 0.738 -2.727 1 98.25 247 LYS A O 1
ATOM 1907 N N . GLN A 1 248 ? -24.422 0.903 -4.926 1 97.94 248 GLN A N 1
ATOM 1908 C CA . GLN A 1 248 ? -25.484 0.019 -5.371 1 97.94 248 GLN A CA 1
ATOM 1909 C C . GLN A 1 248 ? -25.266 -1.405 -4.871 1 97.94 248 GLN A C 1
ATOM 1911 O O . GLN A 1 248 ? -26.219 -2.062 -4.422 1 97.94 248 GLN A O 1
ATOM 1916 N N . VAL A 1 249 ? -24.062 -1.88 -4.965 1 96.5 249 VAL A N 1
ATOM 1917 C CA . VAL A 1 249 ? -23.734 -3.217 -4.484 1 96.5 249 VAL A CA 1
ATOM 1918 C C . VAL A 1 249 ? -24 -3.301 -2.98 1 96.5 249 VAL A C 1
ATOM 1920 O O . VAL A 1 249 ? -24.562 -4.289 -2.496 1 96.5 249 VAL A O 1
ATOM 1923 N N . ARG A 1 250 ? -23.562 -2.297 -2.26 1 97.44 250 ARG A N 1
ATOM 1924 C CA . ARG A 1 250 ? -23.781 -2.217 -0.818 1 97.44 250 ARG A CA 1
ATOM 1925 C C . ARG A 1 250 ? -25.266 -2.273 -0.484 1 97.44 250 ARG A C 1
ATOM 1927 O O . ARG A 1 250 ? -25.672 -2.998 0.425 1 97.44 250 ARG A O 1
ATOM 1934 N N . ALA A 1 251 ? -26.047 -1.516 -1.213 1 96.88 251 ALA A N 1
ATOM 1935 C CA . ALA A 1 251 ? -27.5 -1.483 -0.993 1 96.88 251 ALA A CA 1
ATOM 1936 C C . ALA A 1 251 ? -28.125 -2.855 -1.236 1 96.88 251 ALA A C 1
ATOM 1938 O O . ALA A 1 251 ? -29 -3.285 -0.489 1 96.88 251 ALA A O 1
ATOM 1939 N N . ARG A 1 252 ? -27.734 -3.49 -2.318 1 94.5 252 ARG A N 1
ATOM 1940 C CA . ARG A 1 252 ? -28.234 -4.824 -2.629 1 94.5 252 ARG A CA 1
ATOM 1941 C C . ARG A 1 252 ? -27.891 -5.812 -1.518 1 94.5 252 ARG A C 1
ATOM 1943 O O . ARG A 1 252 ? -28.703 -6.684 -1.185 1 94.5 252 ARG A O 1
ATOM 1950 N N . TYR A 1 253 ? -26.703 -5.711 -0.976 1 93.5 253 TYR A N 1
ATOM 1951 C CA . TYR A 1 253 ? -26.266 -6.574 0.12 1 93.5 253 TYR A CA 1
ATOM 1952 C C . TYR A 1 253 ? -27.188 -6.414 1.327 1 93.5 253 TYR A C 1
ATOM 1954 O O . TYR A 1 253 ? -27.641 -7.406 1.903 1 93.5 253 TYR A O 1
ATOM 1962 N N . PHE A 1 254 ? -27.484 -5.215 1.696 1 94.62 254 PHE A N 1
ATOM 1963 C CA . PHE A 1 254 ? -28.297 -4.969 2.875 1 94.62 254 PHE A CA 1
ATOM 1964 C C . PHE A 1 254 ? -29.75 -5.375 2.621 1 94.62 254 PHE A C 1
ATOM 1966 O O . PHE A 1 254 ? -30.453 -5.801 3.543 1 94.62 254 PHE A O 1
ATOM 1973 N N . LYS A 1 255 ? -30.188 -5.234 1.398 1 94.69 255 LYS A N 1
ATOM 1974 C CA . LYS A 1 255 ? -31.531 -5.695 1.055 1 94.69 255 LYS A CA 1
ATOM 1975 C C . LYS A 1 255 ? -31.641 -7.207 1.208 1 94.69 255 LYS A C 1
ATOM 1977 O O . LYS A 1 255 ? -32.625 -7.711 1.746 1 94.69 255 LYS A O 1
ATOM 1982 N N . LYS A 1 256 ? -30.703 -7.883 0.788 1 91.5 256 LYS A N 1
ATOM 1983 C CA . LYS A 1 256 ? -30.688 -9.336 0.889 1 91.5 256 LYS A CA 1
ATOM 1984 C C . LYS A 1 256 ? -30.609 -9.789 2.346 1 91.5 256 LYS A C 1
ATOM 1986 O O . LYS A 1 256 ? -31.203 -10.797 2.723 1 91.5 256 LYS A O 1
ATOM 1991 N N . MET A 1 257 ? -29.875 -9.109 3.205 1 89.69 257 MET A N 1
ATOM 1992 C CA . MET A 1 257 ? -29.719 -9.453 4.613 1 89.69 257 MET A CA 1
ATOM 1993 C C . MET A 1 257 ? -31.016 -9.258 5.375 1 89.69 257 MET A C 1
ATOM 1995 O O . MET A 1 257 ? -31.25 -9.922 6.387 1 89.69 257 MET A O 1
ATOM 1999 N N . LYS A 1 258 ? -31.844 -8.273 4.938 1 88.44 258 LYS A N 1
ATOM 2000 C CA . LYS A 1 258 ? -33.156 -8.031 5.562 1 88.44 258 LYS A CA 1
ATOM 2001 C C . LYS A 1 258 ? -34.156 -9.117 5.188 1 88.44 258 LYS A C 1
ATOM 2003 O O . LYS A 1 258 ? -35.062 -9.406 5.949 1 88.44 258 LYS A O 1
ATOM 2008 N N . GLU A 1 259 ? -33.906 -9.633 4.062 1 82.5 259 GLU A N 1
ATOM 2009 C CA . GLU A 1 259 ? -34.812 -10.672 3.582 1 82.5 259 GLU A CA 1
ATOM 2010 C C . GLU A 1 259 ? -34.469 -12.031 4.195 1 82.5 259 GLU A C 1
ATOM 2012 O O . GLU A 1 259 ? -35.281 -12.945 4.199 1 82.5 259 GLU A O 1
ATOM 2017 N N . LYS A 1 260 ? -33.531 -12.25 4.711 1 73.31 260 LYS A N 1
ATOM 2018 C CA . LYS A 1 260 ? -33.156 -13.5 5.383 1 73.31 260 LYS A CA 1
ATOM 2019 C C . LYS A 1 260 ? -33.562 -13.461 6.855 1 73.31 260 LYS A C 1
ATOM 2021 O O . LYS A 1 260 ? -33.969 -14.477 7.422 1 73.31 260 LYS A O 1
ATOM 2026 N N . LEU B 1 1 ? -3.465 18.078 15.148 1 98.88 1 LEU B N 1
ATOM 2027 C CA . LEU B 1 1 ? -2.697 16.891 15.516 1 98.88 1 LEU B CA 1
ATOM 2028 C C . LEU B 1 1 ? -1.724 16.516 14.398 1 98.88 1 LEU B C 1
ATOM 2030 O O . LEU B 1 1 ? -2.129 16.328 13.25 1 98.88 1 LEU B O 1
ATOM 2034 N N . VAL B 1 2 ? -0.405 16.516 14.664 1 98.94 2 VAL B N 1
ATOM 2035 C CA . VAL B 1 2 ? 0.627 16.234 13.672 1 98.94 2 VAL B CA 1
ATOM 2036 C C . VAL B 1 2 ? 1.49 15.062 14.148 1 98.94 2 VAL B C 1
ATOM 2038 O O . VAL B 1 2 ? 2.066 15.109 15.234 1 98.94 2 VAL B O 1
ATOM 2041 N N . THR B 1 3 ? 1.562 13.984 13.367 1 98.88 3 THR B N 1
ATOM 2042 C CA . THR B 1 3 ? 2.473 12.883 13.656 1 98.88 3 THR B CA 1
ATOM 2043 C C . THR B 1 3 ? 3.83 13.117 13 1 98.88 3 THR B C 1
ATOM 2045 O O . THR B 1 3 ? 3.91 13.711 11.922 1 98.88 3 THR B O 1
ATOM 2048 N N . GLY B 1 4 ? 4.902 12.562 13.609 1 98.38 4 GLY B N 1
ATOM 2049 C CA . GLY B 1 4 ? 6.227 12.914 13.125 1 98.38 4 GLY B CA 1
ATOM 2050 C C . GLY B 1 4 ? 6.5 14.406 13.156 1 98.38 4 GLY B C 1
ATOM 2051 O O . GLY B 1 4 ? 6.945 14.984 12.164 1 98.38 4 GLY B O 1
ATOM 2052 N N . ALA B 1 5 ? 6.316 15.047 14.289 1 98.56 5 ALA B N 1
ATOM 2053 C CA . ALA B 1 5 ? 6.145 16.5 14.359 1 98.56 5 ALA B CA 1
ATOM 2054 C C . ALA B 1 5 ? 7.438 17.188 14.789 1 98.56 5 ALA B C 1
ATOM 2056 O O . ALA B 1 5 ? 7.449 18.391 15.047 1 98.56 5 ALA B O 1
ATOM 2057 N N . THR B 1 6 ? 8.562 16.453 14.852 1 97.88 6 THR B N 1
ATOM 2058 C CA . THR B 1 6 ? 9.719 17.047 15.531 1 97.88 6 THR B CA 1
ATOM 2059 C C . THR B 1 6 ? 10.758 17.516 14.516 1 97.88 6 THR B C 1
ATOM 2061 O O . THR B 1 6 ? 11.758 18.141 14.883 1 97.88 6 THR B O 1
ATOM 2064 N N . ASP B 1 7 ? 10.602 17.172 13.281 1 96.19 7 ASP B N 1
ATOM 2065 C CA . ASP B 1 7 ? 11.531 17.594 12.242 1 96.19 7 ASP B CA 1
ATOM 2066 C C . ASP B 1 7 ? 10.844 17.672 10.883 1 96.19 7 ASP B C 1
ATOM 2068 O O . ASP B 1 7 ? 9.703 17.234 10.734 1 96.19 7 ASP B O 1
ATOM 2072 N N . GLY B 1 8 ? 11.492 18.312 9.984 1 97.69 8 GLY B N 1
ATOM 2073 C CA . GLY B 1 8 ? 11.109 18.25 8.586 1 97.69 8 GLY B CA 1
ATOM 2074 C C . GLY B 1 8 ? 9.711 18.75 8.32 1 97.69 8 GLY B C 1
ATOM 2075 O O . GLY B 1 8 ? 9.32 19.812 8.836 1 97.69 8 GLY B O 1
ATOM 2076 N N . ILE B 1 9 ? 9.031 18.047 7.48 1 98.69 9 ILE B N 1
ATOM 2077 C CA . ILE B 1 9 ? 7.715 18.438 6.996 1 98.69 9 ILE B CA 1
ATOM 2078 C C . ILE B 1 9 ? 6.727 18.484 8.156 1 98.69 9 ILE B C 1
ATOM 2080 O O . ILE B 1 9 ? 5.918 19.406 8.266 1 98.69 9 ILE B O 1
ATOM 2084 N N . GLY B 1 10 ? 6.793 17.516 9.078 1 98.81 10 GLY B N 1
ATOM 2085 C CA . GLY B 1 10 ? 5.898 17.453 10.227 1 98.81 10 GLY B CA 1
ATOM 2086 C C . GLY B 1 10 ? 6.027 18.672 11.133 1 98.81 10 GLY B C 1
ATOM 2087 O O . GLY B 1 10 ? 5.023 19.281 11.516 1 98.81 10 GLY B O 1
ATOM 2088 N N . LYS B 1 11 ? 7.25 18.984 11.453 1 98.75 11 LYS B N 1
ATOM 2089 C CA . LYS B 1 11 ? 7.484 20.156 12.273 1 98.75 11 LYS B CA 1
ATOM 2090 C C . LYS B 1 11 ? 6.984 21.422 11.578 1 98.75 11 LYS B C 1
ATOM 2092 O O . LYS B 1 11 ? 6.383 22.297 12.219 1 98.75 11 LYS B O 1
ATOM 2097 N N . ALA B 1 12 ? 7.227 21.516 10.289 1 98.88 12 ALA B N 1
ATOM 2098 C CA . ALA B 1 12 ? 6.773 22.672 9.523 1 98.88 12 ALA B CA 1
ATOM 2099 C C . ALA B 1 12 ? 5.254 22.766 9.531 1 98.88 12 ALA B C 1
ATOM 2101 O O . ALA B 1 12 ? 4.699 23.875 9.641 1 98.88 12 ALA B O 1
ATOM 2102 N N . TYR B 1 13 ? 4.531 21.656 9.383 1 98.94 13 TYR B N 1
ATOM 2103 C CA . TYR B 1 13 ? 3.076 21.672 9.484 1 98.94 13 TYR B CA 1
ATOM 2104 C C . TYR B 1 13 ? 2.631 22.172 10.852 1 98.94 13 TYR B C 1
ATOM 2106 O O . TYR B 1 13 ? 1.727 23 10.953 1 98.94 13 TYR B O 1
ATOM 2114 N N . ALA B 1 14 ? 3.273 21.641 11.914 1 98.88 14 ALA B N 1
ATOM 2115 C CA . ALA B 1 14 ? 2.922 22.062 13.266 1 98.88 14 ALA B CA 1
ATOM 2116 C C . ALA B 1 14 ? 3.086 23.578 13.43 1 98.88 14 ALA B C 1
ATOM 2118 O O . ALA B 1 14 ? 2.195 24.25 13.953 1 98.88 14 ALA B O 1
ATOM 2119 N N . GLU B 1 15 ? 4.156 24.109 12.945 1 98.81 15 GLU B N 1
ATOM 2120 C CA . GLU B 1 15 ? 4.453 25.531 13.07 1 98.81 15 GLU B CA 1
ATOM 2121 C C . GLU B 1 15 ? 3.473 26.375 12.25 1 98.81 15 GLU B C 1
ATOM 2123 O O . GLU B 1 15 ? 2.973 27.391 12.727 1 98.81 15 GLU B O 1
ATOM 2128 N N . GLU B 1 16 ? 3.221 25.953 11.023 1 98.69 16 GLU B N 1
ATOM 2129 C CA . GLU B 1 16 ? 2.332 26.719 10.156 1 98.69 16 GLU B CA 1
ATOM 2130 C C . GLU B 1 16 ? 0.904 26.719 10.695 1 98.69 16 GLU B C 1
ATOM 2132 O O . GLU B 1 16 ? 0.193 27.719 10.562 1 98.69 16 GLU B O 1
ATOM 2137 N N . LEU B 1 17 ? 0.442 25.594 11.266 1 98.75 17 LEU B N 1
ATOM 2138 C CA . LEU B 1 17 ? -0.887 25.531 11.859 1 98.75 17 LEU B CA 1
ATOM 2139 C C . LEU B 1 17 ? -0.965 26.422 13.102 1 98.75 17 LEU B C 1
ATOM 2141 O O . LEU B 1 17 ? -1.953 27.125 13.305 1 98.75 17 LEU B O 1
ATOM 2145 N N . ALA B 1 18 ? 0.091 26.391 13.906 1 98.75 18 ALA B N 1
ATOM 2146 C CA . ALA B 1 18 ? 0.168 27.25 15.086 1 98.75 18 ALA B CA 1
ATOM 2147 C C . ALA B 1 18 ? 0.154 28.734 14.695 1 98.75 18 ALA B C 1
ATOM 2149 O O . ALA B 1 18 ? -0.507 29.547 15.344 1 98.75 18 ALA B O 1
ATOM 2150 N N . LYS B 1 19 ? 0.897 29.016 13.648 1 98.38 19 LYS B N 1
ATOM 2151 C CA . LYS B 1 19 ? 0.955 30.391 13.133 1 98.38 19 LYS B CA 1
ATOM 2152 C C . LYS B 1 19 ? -0.437 30.906 12.781 1 98.38 19 LYS B C 1
ATOM 2154 O O . LYS B 1 19 ? -0.711 32.094 12.898 1 98.38 19 LYS B O 1
ATOM 2159 N N . ARG B 1 20 ? -1.296 30.031 12.453 1 97.44 20 ARG B N 1
ATOM 2160 C CA . ARG B 1 20 ? -2.664 30.375 12.078 1 97.44 20 ARG B CA 1
ATOM 2161 C C . ARG B 1 20 ? -3.588 30.359 13.289 1 97.44 20 ARG B C 1
ATOM 2163 O O . ARG B 1 20 ? -4.809 30.422 13.148 1 97.44 20 ARG B O 1
ATOM 2170 N N . GLY B 1 21 ? -3.029 30.109 14.445 1 97.94 21 GLY B N 1
ATOM 2171 C CA . GLY B 1 21 ? -3.77 30.266 15.688 1 97.94 21 GLY B CA 1
ATOM 2172 C C . GLY B 1 21 ? -4.324 28.969 16.219 1 97.94 21 GLY B C 1
ATOM 2173 O O . GLY B 1 21 ? -5.066 28.953 17.203 1 97.94 21 GLY B O 1
ATOM 2174 N N . MET B 1 22 ? -3.973 27.844 15.648 1 98.31 22 MET B N 1
ATOM 2175 C CA . MET B 1 22 ? -4.508 26.562 16.078 1 98.31 22 MET B CA 1
ATOM 2176 C C . MET B 1 22 ? -3.707 26 17.25 1 98.31 22 MET B C 1
ATOM 2178 O O . MET B 1 22 ? -2.48 26.125 17.281 1 98.31 22 MET B O 1
ATOM 2182 N N . LYS B 1 23 ? -4.418 25.406 18.219 1 98.62 23 LYS B N 1
ATOM 2183 C CA . LYS B 1 23 ? -3.727 24.547 19.172 1 98.62 23 LYS B CA 1
ATOM 2184 C C . LYS B 1 23 ? -3.178 23.297 18.5 1 98.62 23 LYS B C 1
ATOM 2186 O O . LYS B 1 23 ? -3.795 22.75 17.578 1 98.62 23 LYS B O 1
ATOM 2191 N N . VAL B 1 24 ? -1.983 22.844 19 1 98.75 24 VAL B N 1
ATOM 2192 C CA . VAL B 1 24 ? -1.354 21.766 18.234 1 98.75 24 VAL B CA 1
ATOM 2193 C C . VAL B 1 24 ? -1.006 20.609 19.172 1 98.75 24 VAL B C 1
ATOM 2195 O O . VAL B 1 24 ? -0.488 20.812 20.266 1 98.75 24 VAL B O 1
ATOM 2198 N N . VAL B 1 25 ? -1.398 19.406 18.781 1 98.94 25 VAL B N 1
ATOM 2199 C CA . VAL B 1 25 ? -0.926 18.156 19.391 1 98.94 25 VAL B CA 1
ATOM 2200 C C . VAL B 1 25 ? 0.233 17.594 18.578 1 98.94 25 VAL B C 1
ATOM 2202 O O . VAL B 1 25 ? 0.103 17.375 17.375 1 98.94 25 VAL B O 1
ATOM 2205 N N . LEU B 1 26 ? 1.399 17.406 19.25 1 98.88 26 LEU B N 1
ATOM 2206 C CA . LEU B 1 26 ? 2.613 16.906 18.609 1 98.88 26 LEU B CA 1
ATOM 2207 C C . LEU B 1 26 ? 2.877 15.453 19 1 98.88 26 LEU B C 1
ATOM 2209 O O . LEU B 1 26 ? 2.939 15.133 20.203 1 98.88 26 LEU B O 1
ATOM 2213 N N . ILE B 1 27 ? 3.025 14.57 18.031 1 98.88 27 ILE B N 1
ATOM 2214 C CA . ILE B 1 27 ? 3.311 13.172 18.328 1 98.88 27 ILE B CA 1
ATOM 2215 C C . ILE B 1 27 ? 4.621 12.766 17.656 1 98.88 27 ILE B C 1
ATOM 2217 O O . ILE B 1 27 ? 4.82 13.016 16.469 1 98.88 27 ILE B O 1
ATOM 2221 N N . SER B 1 28 ? 5.508 12.203 18.344 1 98.31 28 SER B N 1
ATOM 2222 C CA . SER B 1 28 ? 6.754 11.625 17.844 1 98.31 28 SER B CA 1
ATOM 2223 C C . SER B 1 28 ? 7.371 10.68 18.875 1 98.31 28 SER B C 1
ATOM 2225 O O . SER B 1 28 ? 6.77 10.414 19.922 1 98.31 28 SER B O 1
ATOM 2227 N N . ARG B 1 29 ? 8.523 10.141 18.594 1 96.56 29 ARG B N 1
ATOM 2228 C CA . ARG B 1 29 ? 9.086 9.086 19.438 1 96.56 29 ARG B CA 1
ATOM 2229 C C . ARG B 1 29 ? 9.961 9.672 20.531 1 96.56 29 ARG B C 1
ATOM 2231 O O . ARG B 1 29 ? 10.148 9.055 21.578 1 96.56 29 ARG B O 1
ATOM 2238 N N . SER B 1 30 ? 10.523 10.906 20.344 1 97.25 30 SER B N 1
ATOM 2239 C CA . SER B 1 30 ? 11.469 11.477 21.297 1 97.25 30 SER B CA 1
ATOM 2240 C C . SER B 1 30 ? 10.805 12.547 22.156 1 97.25 30 SER B C 1
ATOM 2242 O O . SER B 1 30 ? 10.484 13.633 21.672 1 97.25 30 SER B O 1
ATOM 2244 N N . LYS B 1 31 ? 10.758 12.258 23.453 1 98.06 31 LYS B N 1
ATOM 2245 C CA . LYS B 1 31 ? 10.156 13.211 24.375 1 98.06 31 LYS B CA 1
ATOM 2246 C C . LYS B 1 31 ? 10.945 14.523 24.406 1 98.06 31 LYS B C 1
ATOM 2248 O O . LYS B 1 31 ? 10.352 15.609 24.391 1 98.06 31 LYS B O 1
ATOM 2253 N N . GLU B 1 32 ? 12.227 14.406 24.375 1 98.56 32 GLU B N 1
ATOM 2254 C CA . GLU B 1 32 ? 13.086 15.578 24.438 1 98.56 32 GLU B CA 1
ATOM 2255 C C . GLU B 1 32 ? 12.844 16.5 23.234 1 98.56 32 GLU B C 1
ATOM 2257 O O . GLU B 1 32 ? 12.68 17.703 23.391 1 98.56 32 GLU B O 1
ATOM 2262 N N . LYS B 1 33 ? 12.836 15.969 22.047 1 98.44 33 LYS B N 1
ATOM 2263 C CA . LYS B 1 33 ? 12.602 16.75 20.844 1 98.44 33 LYS B CA 1
ATOM 2264 C C . LYS B 1 33 ? 11.188 17.328 20.828 1 98.44 33 LYS B C 1
ATOM 2266 O O . LYS B 1 33 ? 10.977 18.469 20.391 1 98.44 33 LYS B O 1
ATOM 2271 N N . LEU B 1 34 ? 10.266 16.547 21.297 1 98.75 34 LEU B N 1
ATOM 2272 C CA . LEU B 1 34 ? 8.883 17.016 21.375 1 98.75 34 LEU B CA 1
ATOM 2273 C C . LEU B 1 34 ? 8.758 18.219 22.281 1 98.75 34 LEU B C 1
ATOM 2275 O O . LEU B 1 34 ? 8.109 19.203 21.922 1 98.75 34 LEU B O 1
ATOM 2279 N N . ASP B 1 35 ? 9.352 18.125 23.406 1 98.62 35 ASP B N 1
ATOM 2280 C CA . ASP B 1 35 ? 9.305 19.219 24.359 1 98.62 35 ASP B CA 1
ATOM 2281 C C . ASP B 1 35 ? 9.953 20.484 23.781 1 98.62 35 ASP B C 1
ATOM 2283 O O . ASP B 1 35 ? 9.453 21.594 23.984 1 98.62 35 ASP B O 1
ATOM 2287 N N . GLN B 1 36 ? 11.016 20.266 23.109 1 98.69 36 GLN B N 1
ATOM 2288 C CA . GLN B 1 36 ? 11.703 21.391 22.484 1 98.69 36 GLN B CA 1
ATOM 2289 C C . GLN B 1 36 ? 10.812 22.078 21.453 1 98.69 36 GLN B C 1
ATOM 2291 O O . GLN B 1 36 ? 10.648 23.297 21.469 1 98.69 36 GLN B O 1
ATOM 2296 N N . VAL B 1 37 ? 10.211 21.312 20.531 1 98.75 37 VAL B N 1
ATOM 2297 C CA . VAL B 1 37 ? 9.352 21.844 19.484 1 98.75 37 VAL B CA 1
ATOM 2298 C C . VAL B 1 37 ? 8.117 22.484 20.109 1 98.75 37 VAL B C 1
ATOM 2300 O O . VAL B 1 37 ? 7.672 23.562 19.688 1 98.75 37 VAL B O 1
ATOM 2303 N N . SER B 1 38 ? 7.566 21.844 21.125 1 98.75 38 SER B N 1
ATOM 2304 C CA . SER B 1 38 ? 6.414 22.375 21.859 1 98.75 38 SER B CA 1
ATOM 2305 C C . SER B 1 38 ? 6.719 23.75 22.438 1 98.75 38 SER B C 1
ATOM 2307 O O . SER B 1 38 ? 5.922 24.672 22.297 1 98.75 38 SER B O 1
ATOM 2309 N N . THR B 1 39 ? 7.848 23.875 23.062 1 98.69 39 THR B N 1
ATOM 2310 C CA . THR B 1 39 ? 8.258 25.141 23.672 1 98.69 39 THR B CA 1
ATOM 2311 C C . THR B 1 39 ? 8.445 26.219 22.609 1 98.69 39 THR B C 1
ATOM 2313 O O . THR B 1 39 ? 7.973 27.344 22.766 1 98.69 39 THR B O 1
ATOM 2316 N N . GLU B 1 40 ? 9.109 25.844 21.531 1 98.62 40 GLU B N 1
ATOM 2317 C CA . GLU B 1 40 ? 9.336 26.797 20.438 1 98.62 40 GLU B CA 1
ATOM 2318 C C . GLU B 1 40 ? 8.016 27.312 19.891 1 98.62 40 GLU B C 1
ATOM 2320 O O . GLU B 1 40 ? 7.859 28.516 19.672 1 98.62 40 GLU B O 1
ATOM 2325 N N . ILE B 1 41 ? 7.059 26.469 19.719 1 98.62 41 ILE B N 1
ATOM 2326 C CA . ILE B 1 41 ? 5.77 26.828 19.141 1 98.62 41 ILE B CA 1
ATOM 2327 C C . ILE B 1 41 ? 4.988 27.703 20.109 1 98.62 41 ILE B C 1
ATOM 2329 O O . ILE B 1 41 ? 4.422 28.719 19.734 1 98.62 41 ILE B O 1
ATOM 2333 N N . ARG B 1 42 ? 4.961 27.359 21.359 1 98.44 42 ARG B N 1
ATOM 2334 C CA . ARG B 1 42 ? 4.242 28.109 22.375 1 98.44 42 ARG B CA 1
ATOM 2335 C C . ARG B 1 42 ? 4.793 29.531 22.5 1 98.44 42 ARG B C 1
ATOM 2337 O O . ARG B 1 42 ? 4.027 30.484 22.625 1 98.44 42 ARG B O 1
ATOM 2344 N N . GLU B 1 43 ? 6.078 29.609 22.453 1 98.38 43 GLU B N 1
ATOM 2345 C CA . GLU B 1 43 ? 6.719 30.906 22.641 1 98.38 43 GLU B CA 1
ATOM 2346 C C . GLU B 1 43 ? 6.555 31.781 21.391 1 98.38 43 GLU B C 1
ATOM 2348 O O . GLU B 1 43 ? 6.324 33 21.5 1 98.38 43 GLU B O 1
ATOM 2353 N N . LYS B 1 44 ? 6.664 31.188 20.297 1 98.25 44 LYS B N 1
ATOM 2354 C CA . LYS B 1 44 ? 6.68 31.953 19.047 1 98.25 44 LYS B CA 1
ATOM 2355 C C . LYS B 1 44 ? 5.266 32.344 18.625 1 98.25 44 LYS B C 1
ATOM 2357 O O . LYS B 1 44 ? 5.039 33.469 18.156 1 98.25 44 LYS B O 1
ATOM 2362 N N . TYR B 1 45 ? 4.281 31.438 18.781 1 98.31 45 TYR B N 1
ATOM 2363 C CA . TYR B 1 45 ? 2.967 31.672 18.203 1 98.31 45 TYR B CA 1
ATOM 2364 C C . TYR B 1 45 ? 1.902 31.812 19.281 1 98.31 45 TYR B C 1
ATOM 2366 O O . TYR B 1 45 ? 0.738 32.094 18.984 1 98.31 45 TYR B O 1
ATOM 2374 N N . LYS B 1 46 ? 2.211 31.609 20.547 1 98.19 46 LYS B N 1
ATOM 2375 C CA . LYS B 1 46 ? 1.357 31.859 21.719 1 98.19 46 LYS B CA 1
ATOM 2376 C C . LYS B 1 46 ? 0.087 31.016 21.656 1 98.19 46 LYS B C 1
ATOM 2378 O O . LYS B 1 46 ? -1.015 31.531 21.859 1 98.19 46 LYS B O 1
ATOM 2383 N N . VAL B 1 47 ? 0.247 29.75 21.234 1 98.38 47 VAL B N 1
ATOM 2384 C CA . VAL B 1 47 ? -0.858 28.797 21.219 1 98.38 47 VAL B CA 1
ATOM 2385 C C . VAL B 1 47 ? -0.542 27.625 22.156 1 98.38 47 VAL B C 1
ATOM 2387 O O . VAL B 1 47 ? 0.619 27.391 22.5 1 98.38 47 VAL B O 1
ATOM 2390 N N . GLU B 1 48 ? -1.56 26.938 22.578 1 98.38 48 GLU B N 1
ATOM 2391 C CA . GLU B 1 48 ? -1.388 25.75 23.422 1 98.38 48 GLU B CA 1
ATOM 2392 C C . GLU B 1 48 ? -0.86 24.578 22.609 1 98.38 48 GLU B C 1
ATOM 2394 O O . GLU B 1 48 ? -1.236 24.391 21.453 1 98.38 48 GLU B O 1
ATOM 2399 N N . THR B 1 49 ? -0.025 23.844 23.188 1 98.69 49 THR B N 1
ATOM 2400 C CA . THR B 1 49 ? 0.482 22.625 22.578 1 98.69 49 THR B CA 1
ATOM 2401 C C . THR B 1 49 ? 0.323 21.438 23.531 1 98.69 49 THR B C 1
ATOM 2403 O O . THR B 1 49 ? 0.245 21.625 24.75 1 98.69 49 THR B O 1
ATOM 2406 N N . LYS B 1 50 ? 0.198 20.312 23.047 1 98.62 50 LYS B N 1
ATOM 2407 C CA . LYS B 1 50 ? 0.216 19.047 23.766 1 98.62 50 LYS B CA 1
ATOM 2408 C C . LYS B 1 50 ? 1.159 18.047 23.094 1 98.62 50 LYS B C 1
ATOM 2410 O O . LYS B 1 50 ? 1.221 17.969 21.875 1 98.62 50 LYS B O 1
ATOM 2415 N N . VAL B 1 51 ? 1.907 17.312 23.922 1 98.62 51 VAL B N 1
ATOM 2416 C CA . VAL B 1 51 ? 2.842 16.344 23.375 1 98.62 51 VAL B CA 1
ATOM 2417 C C . VAL B 1 51 ? 2.379 14.93 23.75 1 98.62 51 VAL B C 1
ATOM 2419 O O . VAL B 1 51 ? 1.894 14.695 24.859 1 98.62 51 VAL B O 1
ATOM 2422 N N . ILE B 1 52 ? 2.439 14.016 22.828 1 98.56 52 ILE B N 1
ATOM 2423 C CA . ILE B 1 52 ? 2.209 12.586 23.031 1 98.56 52 ILE B CA 1
ATOM 2424 C C . ILE B 1 52 ? 3.389 11.789 22.484 1 98.56 52 ILE B C 1
ATOM 2426 O O . ILE B 1 52 ? 3.717 11.891 21.297 1 98.56 52 ILE B O 1
ATOM 2430 N N . VAL B 1 53 ? 4.047 11.008 23.344 1 97.94 53 VAL B N 1
ATOM 2431 C CA . VAL B 1 53 ? 5.184 10.195 22.922 1 97.94 53 VAL B CA 1
ATOM 2432 C C . VAL B 1 53 ? 4.684 8.875 22.359 1 97.94 53 VAL B C 1
ATOM 2434 O O . VAL B 1 53 ? 3.943 8.141 23.016 1 97.94 53 VAL B O 1
ATOM 2437 N N . ALA B 1 54 ? 5.031 8.617 21.125 1 97.69 54 ALA B N 1
ATOM 2438 C CA . ALA B 1 54 ? 4.668 7.352 20.5 1 97.69 54 ALA B CA 1
ATOM 2439 C C . ALA B 1 54 ? 5.695 6.953 19.438 1 97.69 54 ALA B C 1
ATOM 2441 O O . ALA B 1 54 ? 6.094 7.777 18.609 1 97.69 54 ALA B O 1
ATOM 2442 N N . ASP B 1 55 ? 6.168 5.758 19.5 1 96.94 55 ASP B N 1
ATOM 2443 C CA . ASP B 1 55 ? 7.004 5.164 18.469 1 96.94 55 ASP B CA 1
ATOM 2444 C C . ASP B 1 55 ? 6.172 4.32 17.516 1 96.94 55 ASP B C 1
ATOM 2446 O O . ASP B 1 55 ? 5.855 3.164 17.797 1 96.94 55 ASP B O 1
ATOM 2450 N N . PHE B 1 56 ? 5.961 4.816 16.312 1 97.06 56 PHE B N 1
ATOM 2451 C CA . PHE B 1 56 ? 5.07 4.168 15.352 1 97.06 56 PHE B CA 1
ATOM 2452 C C . PHE B 1 56 ? 5.707 2.902 14.789 1 97.06 56 PHE B C 1
ATOM 2454 O O . PHE B 1 56 ? 5.051 2.131 14.086 1 97.06 56 PHE B O 1
ATOM 2461 N N . GLY B 1 57 ? 6.98 2.746 15.023 1 94.12 57 GLY B N 1
ATOM 2462 C CA . GLY B 1 57 ? 7.629 1.503 14.641 1 94.12 57 GLY B CA 1
ATOM 2463 C C . GLY B 1 57 ? 7.242 0.33 15.523 1 94.12 57 GLY B C 1
ATOM 2464 O O . GLY B 1 57 ? 7.492 -0.825 15.172 1 94.12 57 GLY B O 1
ATOM 2465 N N . GLU B 1 58 ? 6.652 0.728 16.641 1 86.94 58 GLU B N 1
ATOM 2466 C CA . GLU B 1 58 ? 6.215 -0.31 17.562 1 86.94 58 GLU B CA 1
ATOM 2467 C C . GLU B 1 58 ? 4.77 -0.723 17.297 1 86.94 58 GLU B C 1
ATOM 2469 O O . GLU B 1 58 ? 4.035 -0.01 16.609 1 86.94 58 GLU B O 1
ATOM 2474 N N . ARG B 1 59 ? 4.391 -1.855 17.766 1 76.19 59 ARG B N 1
ATOM 2475 C CA . ARG B 1 59 ? 3.09 -2.434 17.453 1 76.19 59 ARG B CA 1
ATOM 2476 C C . ARG B 1 59 ? 1.973 -1.736 18.219 1 76.19 59 ARG B C 1
ATOM 2478 O O . ARG B 1 59 ? 2.174 -0.652 18.766 1 76.19 59 ARG B O 1
ATOM 2485 N N . LYS B 1 60 ? 0.849 -2.428 18.438 1 70.62 60 LYS B N 1
ATOM 2486 C CA . LYS B 1 60 ? -0.516 -1.963 18.656 1 70.62 60 LYS B CA 1
ATOM 2487 C C . LYS B 1 60 ? -0.643 -1.281 20.016 1 70.62 60 LYS B C 1
ATOM 2489 O O . LYS B 1 60 ? -1.429 -0.345 20.172 1 70.62 60 LYS B O 1
ATOM 2494 N N . ASP B 1 61 ? 0.24 -1.247 20.828 1 86.19 61 ASP B N 1
ATOM 2495 C CA . ASP B 1 61 ? 0.033 -0.7 22.156 1 86.19 61 ASP B CA 1
ATOM 2496 C C . ASP B 1 61 ? 0.152 0.822 22.156 1 86.19 61 ASP B C 1
ATOM 2498 O O . ASP B 1 61 ? -0.431 1.499 23 1 86.19 61 ASP B O 1
ATOM 2502 N N . ILE B 1 62 ? 0.624 1.328 21.125 1 94.75 62 ILE B N 1
ATOM 2503 C CA . ILE B 1 62 ? 0.864 2.768 21.156 1 94.75 62 ILE B CA 1
ATOM 2504 C C . ILE B 1 62 ? -0.44 3.512 20.875 1 94.75 62 ILE B C 1
ATOM 2506 O O . ILE B 1 62 ? -0.647 4.621 21.359 1 94.75 62 ILE B O 1
ATOM 2510 N 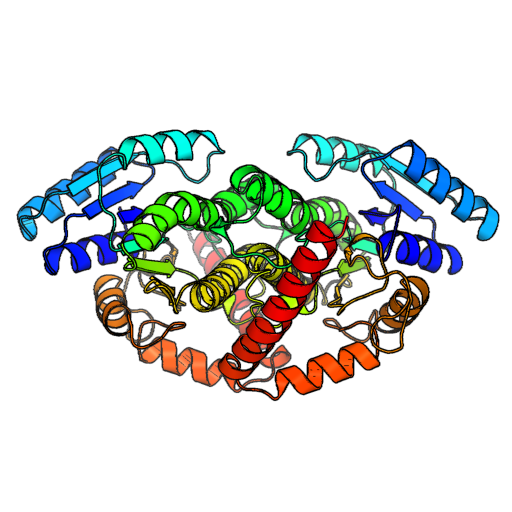N . TYR B 1 63 ? -1.345 2.926 20.141 1 96.88 63 TYR B N 1
ATOM 2511 C CA . TYR B 1 63 ? -2.557 3.625 19.734 1 96.88 63 TYR B CA 1
ATOM 2512 C C . TYR B 1 63 ? -3.527 3.766 20.891 1 96.88 63 TYR B C 1
ATOM 2514 O O . TYR B 1 63 ? -4.309 4.719 20.953 1 96.88 63 TYR B O 1
ATOM 2522 N N . ASN B 1 64 ? -3.451 2.867 21.828 1 95.75 64 ASN B N 1
ATOM 2523 C CA . ASN B 1 64 ? -4.203 3.055 23.062 1 95.75 64 ASN B CA 1
ATOM 2524 C C . ASN B 1 64 ? -3.723 4.281 23.828 1 95.75 64 ASN B C 1
ATOM 2526 O O . ASN B 1 64 ? -4.531 5.027 24.391 1 95.75 64 ASN B O 1
ATOM 2530 N N . GLY B 1 65 ? -2.418 4.402 23.875 1 96.31 65 GLY B N 1
ATOM 2531 C CA . GLY B 1 65 ? -1.854 5.578 24.516 1 96.31 65 GLY B CA 1
ATOM 2532 C C . GLY B 1 65 ? -2.217 6.875 23.812 1 96.31 65 GLY B C 1
ATOM 2533 O O . GLY B 1 65 ? -2.527 7.875 24.453 1 96.31 65 GLY B O 1
ATOM 2534 N N . ILE B 1 66 ? -2.205 6.859 22.484 1 98.19 66 ILE B N 1
ATOM 2535 C CA . ILE B 1 66 ? -2.576 8.031 21.703 1 98.19 66 ILE B CA 1
ATOM 2536 C C . ILE B 1 66 ? -4.047 8.375 21.953 1 98.19 66 ILE B C 1
ATOM 2538 O O . ILE B 1 66 ? -4.391 9.539 22.172 1 98.19 66 ILE B O 1
ATOM 2542 N N . LYS B 1 67 ? -4.867 7.34 21.891 1 97.75 67 LYS B N 1
ATOM 2543 C CA . LYS B 1 67 ? -6.293 7.527 22.141 1 97.75 67 LYS B CA 1
ATOM 2544 C C . LYS B 1 67 ? -6.535 8.211 23.484 1 97.75 67 LYS B C 1
ATOM 2546 O O . LYS B 1 67 ? -7.32 9.156 23.562 1 97.75 67 LYS B O 1
ATOM 2551 N N . ALA B 1 68 ? -5.867 7.707 24.484 1 97.44 68 ALA B N 1
ATOM 2552 C CA . ALA B 1 68 ? -5.992 8.281 25.812 1 97.44 68 ALA B CA 1
ATOM 2553 C C . ALA B 1 68 ? -5.535 9.734 25.828 1 97.44 68 ALA B C 1
ATOM 2555 O O . ALA B 1 68 ? -6.148 10.578 26.5 1 97.44 68 ALA B O 1
ATOM 2556 N N . GLY B 1 69 ? -4.477 10.031 25.125 1 97.69 69 GLY B N 1
ATOM 2557 C CA . GLY B 1 69 ? -3.943 11.383 25.078 1 97.69 69 GLY B CA 1
ATOM 2558 C C . GLY B 1 69 ? -4.852 12.352 24.344 1 97.69 69 GLY B C 1
ATOM 2559 O O . GLY B 1 69 ? -4.777 13.562 24.547 1 97.69 69 GLY B O 1
ATOM 2560 N N . LEU B 1 70 ? -5.719 11.852 23.5 1 98.31 70 LEU B N 1
ATOM 2561 C CA . LEU B 1 70 ? -6.574 12.688 22.656 1 98.31 70 LEU B CA 1
ATOM 2562 C C . LEU B 1 70 ? -7.945 12.875 23.297 1 98.31 70 LEU B C 1
ATOM 2564 O O . LEU B 1 70 ? -8.789 13.609 22.781 1 98.31 70 LEU B O 1
ATOM 2568 N N . GLU B 1 71 ? -8.188 12.203 24.422 1 96.38 71 GLU B N 1
ATOM 2569 C CA . GLU B 1 71 ? -9.484 12.273 25.078 1 96.38 71 GLU B CA 1
ATOM 2570 C C . GLU B 1 71 ? -9.867 13.719 25.391 1 96.38 71 GLU B C 1
ATOM 2572 O O . GLU B 1 71 ? -9.047 14.484 25.906 1 96.38 71 GLU B O 1
ATOM 2577 N N . GLY B 1 72 ? -11.094 14.078 24.969 1 95 72 GLY B N 1
ATOM 2578 C CA . GLY B 1 72 ? -11.633 15.391 25.297 1 95 72 GLY B CA 1
ATOM 2579 C C . GLY B 1 72 ? -11.219 16.453 24.297 1 95 72 GLY B C 1
ATOM 2580 O O . GLY B 1 72 ? -11.688 17.594 24.375 1 95 72 GLY B O 1
ATOM 2581 N N . LEU B 1 73 ? -10.352 16.141 23.391 1 97.75 73 LEU B N 1
ATOM 2582 C CA . LEU B 1 73 ? -9.898 17.125 22.391 1 97.75 73 LEU B CA 1
ATOM 2583 C C . LEU B 1 73 ? -10.75 17.047 21.141 1 97.75 73 LEU B C 1
ATOM 2585 O O . LEU B 1 73 ? -11.156 15.969 20.719 1 97.75 73 LEU B O 1
ATOM 2589 N N . GLU B 1 74 ? -11.047 18.156 20.609 1 97.69 74 GLU B N 1
ATOM 2590 C CA . GLU B 1 74 ? -11.656 18.266 19.297 1 97.69 74 GLU B CA 1
ATOM 2591 C C . GLU B 1 74 ? -10.602 18.469 18.219 1 97.69 74 GLU B C 1
ATOM 2593 O O . GLU B 1 74 ? -10.086 19.578 18.047 1 97.69 74 GLU B O 1
ATOM 2598 N N . ILE B 1 75 ? -10.375 17.469 17.469 1 98.75 75 ILE B N 1
ATOM 2599 C CA . ILE B 1 75 ? -9.336 17.531 16.453 1 98.75 75 ILE B CA 1
ATOM 2600 C C . ILE B 1 75 ? -9.922 18.016 15.141 1 98.75 75 ILE B C 1
ATOM 2602 O O . ILE B 1 75 ? -10.734 17.328 14.516 1 98.75 75 ILE B O 1
ATOM 2606 N N . GLY B 1 76 ? -9.508 19.156 14.688 1 98.56 76 GLY B N 1
ATOM 2607 C CA . GLY B 1 76 ? -10 19.703 13.43 1 98.56 76 GLY B CA 1
ATOM 2608 C C . GLY B 1 76 ? -9.141 19.312 12.242 1 98.56 76 GLY B C 1
ATOM 2609 O O . GLY B 1 76 ? -9.633 19.25 11.109 1 98.56 76 GLY B O 1
ATOM 2610 N N . VAL B 1 77 ? -7.812 19.172 12.453 1 98.94 77 VAL B N 1
ATOM 2611 C CA . VAL B 1 77 ? -6.863 18.828 11.398 1 98.94 77 VAL B CA 1
ATOM 2612 C C . VAL B 1 77 ? -5.961 17.688 11.867 1 98.94 77 VAL B C 1
ATOM 2614 O O . VAL B 1 77 ? -5.398 17.75 12.969 1 98.94 77 VAL B O 1
ATOM 2617 N N . LEU B 1 78 ? -5.922 16.625 11.156 1 98.94 78 LEU B N 1
ATOM 2618 C CA . LEU B 1 78 ? -4.957 15.555 11.344 1 98.94 78 LEU B CA 1
ATOM 2619 C C . LEU B 1 78 ? -3.932 15.539 10.219 1 98.94 78 LEU B C 1
ATOM 2621 O O . LEU B 1 78 ? -4.297 15.445 9.039 1 98.94 78 LEU B O 1
ATOM 2625 N N . VAL B 1 79 ? -2.682 15.734 10.531 1 98.94 79 VAL B N 1
ATOM 2626 C CA . VAL B 1 79 ? -1.586 15.578 9.586 1 98.94 79 VAL B CA 1
ATOM 2627 C C . VAL B 1 79 ? -0.867 14.258 9.836 1 98.94 79 VAL B C 1
ATOM 2629 O O . VAL B 1 79 ? -0.037 14.156 10.75 1 98.94 79 VAL B O 1
ATOM 2632 N N . ASN B 1 80 ? -1.211 13.273 9.055 1 98.94 80 ASN B N 1
ATOM 2633 C CA . ASN B 1 80 ? -0.455 12.031 9.062 1 98.94 80 ASN B CA 1
ATOM 2634 C C . ASN B 1 80 ? 0.862 12.172 8.305 1 98.94 80 ASN B C 1
ATOM 2636 O O . ASN B 1 80 ? 0.907 11.977 7.086 1 98.94 80 ASN B O 1
ATOM 2640 N N . ASN B 1 81 ? 1.914 12.422 9.055 1 98.81 81 ASN B N 1
ATOM 2641 C CA . ASN B 1 81 ? 3.184 12.773 8.43 1 98.81 81 ASN B CA 1
ATOM 2642 C C . ASN B 1 81 ? 4.277 11.766 8.766 1 98.81 81 ASN B C 1
ATOM 2644 O O . ASN B 1 81 ? 5.289 11.688 8.07 1 98.81 81 ASN B O 1
ATOM 2648 N N . VAL B 1 82 ? 4.062 11.031 9.859 1 98.12 82 VAL B N 1
ATOM 2649 C CA . VAL B 1 82 ? 5.125 10.109 10.242 1 98.12 82 VAL B CA 1
ATOM 2650 C C . VAL B 1 82 ? 5.434 9.164 9.086 1 98.12 82 VAL B C 1
ATOM 2652 O O . VAL B 1 82 ? 4.527 8.727 8.375 1 98.12 82 VAL B O 1
ATOM 2655 N N . GLY B 1 83 ? 6.695 8.922 8.852 1 97.44 83 GLY B N 1
ATOM 2656 C CA . GLY B 1 83 ? 7.105 8.062 7.758 1 97.44 83 GLY B CA 1
ATOM 2657 C C . GLY B 1 83 ? 8.555 7.633 7.84 1 97.44 83 GLY B C 1
ATOM 2658 O O . GLY B 1 83 ? 9.352 8.258 8.547 1 97.44 83 GLY B O 1
ATOM 2659 N N . MET B 1 84 ? 8.828 6.586 7.168 1 96.75 84 MET B N 1
ATOM 2660 C CA . MET B 1 84 ? 10.18 6.051 7.039 1 96.75 84 MET B CA 1
ATOM 2661 C C . MET B 1 84 ? 10.484 5.691 5.59 1 96.75 84 MET B C 1
ATOM 2663 O O . MET B 1 84 ? 9.633 5.16 4.883 1 96.75 84 MET B O 1
ATOM 2667 N N . SER B 1 85 ? 11.695 6.098 5.133 1 96.81 85 SER B N 1
ATOM 2668 C CA . SER B 1 85 ? 12.188 5.754 3.799 1 96.81 85 SER B CA 1
ATOM 2669 C C . SER B 1 85 ? 13.484 4.957 3.875 1 96.81 85 SER B C 1
ATOM 2671 O O . SER B 1 85 ? 13.898 4.543 4.957 1 96.81 85 SER B O 1
ATOM 2673 N N . TYR B 1 86 ? 14.055 4.598 2.631 1 95.12 86 TYR B N 1
ATOM 2674 C CA . TYR B 1 86 ? 15.383 4.012 2.523 1 95.12 86 TYR B CA 1
ATOM 2675 C C . TYR B 1 86 ? 16.453 5.02 2.92 1 95.12 86 TYR B C 1
ATOM 2677 O O . TYR B 1 86 ? 16.281 6.227 2.752 1 95.12 86 TYR B O 1
ATOM 2685 N N . ALA B 1 87 ? 17.547 4.551 3.473 1 93.38 87 ALA B N 1
ATOM 2686 C CA . ALA B 1 87 ? 18.672 5.441 3.684 1 93.38 87 ALA B CA 1
ATOM 2687 C C . ALA B 1 87 ? 19.281 5.895 2.352 1 93.38 87 ALA B C 1
ATOM 2689 O O . ALA B 1 87 ? 19.766 7.02 2.236 1 93.38 87 ALA B O 1
ATOM 2690 N N . TYR B 1 88 ? 19.266 5.152 1.377 1 95.94 88 TYR B N 1
ATOM 2691 C CA . TYR B 1 88 ? 19.688 5.332 -0.008 1 95.94 88 TYR B CA 1
ATOM 2692 C C . TYR B 1 88 ? 19.016 4.312 -0.918 1 95.94 88 TYR B C 1
ATOM 2694 O O . TYR B 1 88 ? 18.578 3.252 -0.459 1 95.94 88 TYR B O 1
ATOM 2702 N N . PRO B 1 89 ? 18.844 4.668 -2.217 1 98.12 89 PRO B N 1
ATOM 2703 C CA . PRO B 1 89 ? 18.234 3.684 -3.119 1 98.12 89 PRO B CA 1
ATOM 2704 C C . PRO B 1 89 ? 18.984 2.352 -3.117 1 98.12 89 PRO B C 1
ATOM 2706 O O . PRO B 1 89 ? 20.219 2.33 -3.193 1 98.12 89 PRO B O 1
ATOM 2709 N N . GLU B 1 90 ? 18.25 1.281 -2.959 1 98.62 90 GLU B N 1
ATOM 2710 C CA . GLU B 1 90 ? 18.859 -0.037 -2.838 1 98.62 90 GLU B CA 1
ATOM 2711 C C . GLU B 1 90 ? 17.938 -1.13 -3.352 1 98.62 90 GLU B C 1
ATOM 2713 O O . GLU B 1 90 ? 16.703 -1.025 -3.215 1 98.62 90 GLU B O 1
ATOM 2718 N N . TYR B 1 91 ? 18.516 -2.18 -4.02 1 98.75 91 TYR B N 1
ATOM 2719 C CA . TYR B 1 91 ? 17.734 -3.348 -4.414 1 98.75 91 TYR B CA 1
ATOM 2720 C C . TYR B 1 91 ? 17.031 -3.963 -3.209 1 98.75 91 TYR B C 1
ATOM 2722 O O . TYR B 1 91 ? 17.578 -3.99 -2.107 1 98.75 91 TYR B O 1
ATOM 2730 N N . PHE B 1 92 ? 15.906 -4.547 -3.416 1 98.88 92 PHE B N 1
ATOM 2731 C CA . PHE B 1 92 ? 15.031 -5.035 -2.361 1 98.88 92 PHE B CA 1
ATOM 2732 C C . PHE B 1 92 ? 15.766 -6.008 -1.448 1 98.88 92 PHE B C 1
ATOM 2734 O O . PHE B 1 92 ? 15.766 -5.84 -0.227 1 98.88 92 PHE B O 1
ATOM 2741 N N . LEU B 1 93 ? 16.484 -6.93 -1.975 1 98.69 93 LEU B N 1
ATOM 2742 C CA . LEU B 1 93 ? 17.125 -7.973 -1.177 1 98.69 93 LEU B CA 1
ATOM 2743 C C . LEU B 1 93 ? 18.359 -7.438 -0.468 1 98.69 93 LEU B C 1
ATOM 2745 O O . LEU B 1 93 ? 18.875 -8.078 0.449 1 98.69 93 LEU B O 1
ATOM 2749 N N . ASP B 1 94 ? 18.828 -6.297 -0.903 1 98.31 94 ASP B N 1
ATOM 2750 C CA . ASP B 1 94 ? 20.078 -5.781 -0.354 1 98.31 94 ASP B CA 1
ATOM 2751 C C . ASP B 1 94 ? 19.812 -4.73 0.722 1 98.31 94 ASP B C 1
ATOM 2753 O O . ASP B 1 94 ? 20.75 -4.188 1.312 1 98.31 94 ASP B O 1
ATOM 2757 N N . ILE B 1 95 ? 18.578 -4.418 0.955 1 98.31 95 ILE B N 1
ATOM 2758 C CA . ILE B 1 95 ? 18.219 -3.514 2.047 1 98.31 95 ILE B CA 1
ATOM 2759 C C . ILE B 1 95 ? 18.766 -4.062 3.363 1 98.31 95 ILE B C 1
ATOM 2761 O O . ILE B 1 95 ? 18.547 -5.227 3.699 1 98.31 95 ILE B O 1
ATOM 2765 N N . PRO B 1 96 ? 19.562 -3.229 4.094 1 96.94 96 PRO B N 1
ATOM 2766 C CA . PRO B 1 96 ? 20.047 -3.697 5.391 1 96.94 96 PRO B CA 1
ATOM 2767 C C . PRO B 1 96 ? 18.922 -4.105 6.34 1 96.94 96 PRO B C 1
ATOM 2769 O O . PRO B 1 96 ? 17.938 -3.381 6.473 1 96.94 96 PRO B O 1
ATOM 2772 N N . GLU B 1 97 ? 19.109 -5.34 7.016 1 97.31 97 GLU B N 1
ATOM 2773 C CA . GLU B 1 97 ? 18.094 -5.844 7.941 1 97.31 97 GLU B CA 1
ATOM 2774 C C . GLU B 1 97 ? 16.719 -5.867 7.293 1 97.31 97 GLU B C 1
ATOM 2776 O O . GLU B 1 97 ? 15.758 -5.336 7.848 1 97.31 97 GLU B O 1
ATOM 2781 N N . LEU B 1 98 ? 16.641 -6.445 6.188 1 97.81 98 LEU B N 1
ATOM 2782 C CA . LEU B 1 98 ? 15.484 -6.391 5.301 1 97.81 98 LEU B CA 1
ATOM 2783 C C . LEU B 1 98 ? 14.211 -6.766 6.051 1 97.81 98 LEU B C 1
ATOM 2785 O O . LEU B 1 98 ? 13.211 -6.051 5.977 1 97.81 98 LEU B O 1
ATOM 2789 N N . GLU B 1 99 ? 14.203 -7.891 6.809 1 96.44 99 GLU B N 1
ATOM 2790 C CA . GLU B 1 99 ? 13.016 -8.336 7.523 1 96.44 99 GLU B CA 1
ATOM 2791 C C . GLU B 1 99 ? 12.516 -7.262 8.492 1 96.44 99 GLU B C 1
ATOM 2793 O O . GLU B 1 99 ? 11.328 -6.953 8.523 1 96.44 99 GLU B O 1
ATOM 2798 N N . LYS B 1 100 ? 13.406 -6.719 9.234 1 96.31 100 LYS B N 1
ATOM 2799 C CA . LYS B 1 100 ? 13.086 -5.66 10.18 1 96.31 100 LYS B CA 1
ATOM 2800 C C . LYS B 1 100 ? 12.594 -4.406 9.461 1 96.31 100 LYS B C 1
ATOM 2802 O O . LYS B 1 100 ? 11.664 -3.744 9.914 1 96.31 100 LYS B O 1
ATOM 2807 N N . THR B 1 101 ? 13.266 -4.066 8.359 1 97.94 101 THR B N 1
ATOM 2808 C CA . THR B 1 101 ? 12.914 -2.875 7.59 1 97.94 101 THR B CA 1
ATOM 2809 C C . THR B 1 101 ? 11.508 -3.004 7.008 1 97.94 101 THR B C 1
ATOM 2811 O O . THR B 1 101 ? 10.742 -2.039 7.004 1 97.94 101 THR B O 1
ATOM 2814 N N . ILE B 1 102 ? 11.133 -4.195 6.531 1 97.94 102 ILE B N 1
ATOM 2815 C CA . ILE B 1 102 ? 9.789 -4.43 6.016 1 97.94 102 ILE B CA 1
ATOM 2816 C C . ILE B 1 102 ? 8.758 -4.152 7.109 1 97.94 102 ILE B C 1
ATOM 2818 O O . ILE B 1 102 ? 7.816 -3.383 6.902 1 97.94 102 ILE B O 1
ATOM 2822 N N . ASP B 1 103 ? 9 -4.742 8.258 1 96.19 103 ASP B N 1
ATOM 2823 C CA . ASP B 1 103 ? 8.078 -4.609 9.375 1 96.19 103 ASP B CA 1
ATOM 2824 C C . ASP B 1 103 ? 7.934 -3.152 9.805 1 96.19 103 ASP B C 1
ATOM 2826 O O . ASP B 1 103 ? 6.82 -2.648 9.945 1 96.19 103 ASP B O 1
ATOM 2830 N N . LYS B 1 104 ? 9.023 -2.516 9.992 1 97.12 104 LYS B N 1
ATOM 2831 C CA . LYS B 1 104 ? 9.023 -1.132 10.461 1 97.12 104 LYS B CA 1
ATOM 2832 C C . LYS B 1 104 ? 8.367 -0.208 9.438 1 97.12 104 LYS B C 1
ATOM 2834 O O . LYS B 1 104 ? 7.555 0.649 9.805 1 97.12 104 LYS B O 1
ATOM 2839 N N . MET B 1 105 ? 8.695 -0.341 8.203 1 98.25 105 MET B N 1
ATOM 2840 C CA . MET B 1 105 ? 8.172 0.552 7.176 1 98.25 105 MET B CA 1
ATOM 2841 C C . MET B 1 105 ? 6.664 0.363 7.008 1 98.25 105 MET B C 1
ATOM 2843 O O . MET B 1 105 ? 5.926 1.336 6.844 1 98.25 105 MET B O 1
ATOM 2847 N N . VAL B 1 106 ? 6.203 -0.884 7.023 1 97.81 106 VAL B N 1
ATOM 2848 C CA . VAL B 1 106 ? 4.773 -1.143 6.918 1 97.81 106 VAL B CA 1
ATOM 2849 C C . VAL B 1 106 ? 4.047 -0.542 8.117 1 97.81 106 VAL B C 1
ATOM 2851 O O . VAL B 1 106 ? 2.996 0.084 7.969 1 97.81 106 VAL B O 1
ATOM 2854 N N . ASN B 1 107 ? 4.605 -0.688 9.289 1 97 107 ASN B N 1
ATOM 2855 C CA . ASN B 1 107 ? 3.988 -0.137 10.492 1 97 107 ASN B CA 1
ATOM 2856 C C . ASN B 1 107 ? 3.957 1.389 10.453 1 97 107 ASN B C 1
ATOM 2858 O O . ASN B 1 107 ? 2.916 1.998 10.703 1 97 107 ASN B O 1
ATOM 2862 N N . ILE B 1 108 ? 5.051 1.918 10.109 1 98.44 108 ILE B N 1
ATOM 2863 C CA . ILE B 1 108 ? 5.207 3.365 10.203 1 98.44 108 ILE B CA 1
ATOM 2864 C C . ILE B 1 108 ? 4.453 4.043 9.07 1 98.44 108 ILE B C 1
ATOM 2866 O O . ILE B 1 108 ? 3.76 5.043 9.281 1 98.44 108 ILE B O 1
ATOM 2870 N N . ASN B 1 109 ? 4.543 3.512 7.867 1 98.81 109 ASN B N 1
ATOM 2871 C CA . ASN B 1 109 ? 4.008 4.223 6.711 1 98.81 109 ASN B CA 1
ATOM 2872 C C . ASN B 1 109 ? 2.555 3.846 6.445 1 98.81 109 ASN B C 1
ATOM 2874 O O . ASN B 1 109 ? 1.806 4.621 5.848 1 98.81 109 ASN B O 1
ATOM 2878 N N . ILE B 1 110 ? 2.129 2.65 6.836 1 98.69 110 ILE B N 1
ATOM 2879 C CA . ILE B 1 110 ? 0.809 2.172 6.445 1 98.69 110 ILE B CA 1
ATOM 2880 C C . ILE B 1 110 ? -0.096 2.088 7.672 1 98.69 110 ILE B C 1
ATOM 2882 O O . ILE B 1 110 ? -1.13 2.756 7.734 1 98.69 110 ILE B O 1
ATOM 2886 N N . MET B 1 111 ? 0.323 1.334 8.672 1 98.06 111 MET B N 1
ATOM 2887 C CA . MET B 1 111 ? -0.522 1.149 9.852 1 98.06 111 MET B CA 1
ATOM 2888 C C . MET B 1 111 ? -0.823 2.486 10.516 1 98.06 111 MET B C 1
ATOM 2890 O O . MET B 1 111 ? -1.945 2.721 10.969 1 98.06 111 MET B O 1
ATOM 2894 N N . SER B 1 112 ? 0.146 3.316 10.531 1 98.56 112 SER B N 1
ATOM 2895 C CA . SER B 1 112 ? -0 4.602 11.211 1 98.56 112 SER B CA 1
ATOM 2896 C C . SER B 1 112 ? -1.137 5.418 10.609 1 98.56 112 SER B C 1
ATOM 2898 O O . SER B 1 112 ? -1.983 5.945 11.328 1 98.56 112 SER B O 1
ATOM 2900 N N . VAL B 1 113 ? -1.194 5.52 9.266 1 98.81 113 VAL B N 1
ATOM 2901 C CA . VAL B 1 113 ? -2.205 6.344 8.609 1 98.81 113 VAL B CA 1
ATOM 2902 C C . VAL B 1 113 ? -3.59 5.746 8.844 1 98.81 113 VAL B C 1
ATOM 2904 O O . VAL B 1 113 ? -4.555 6.477 9.086 1 98.81 113 VAL B O 1
ATOM 2907 N N . CYS B 1 114 ? -3.717 4.43 8.828 1 98.69 114 CYS B N 1
ATOM 2908 C CA . CYS B 1 114 ? -4.992 3.756 9.055 1 98.69 114 CYS B CA 1
ATOM 2909 C C . CYS B 1 114 ? -5.48 3.975 10.484 1 98.69 114 CYS B C 1
ATOM 2911 O O . CYS B 1 114 ? -6.621 4.391 10.695 1 98.69 114 CYS B O 1
ATOM 2913 N N . GLU B 1 115 ? -4.605 3.721 11.422 1 98.44 115 GLU B N 1
ATOM 2914 C CA . GLU B 1 115 ? -5.004 3.736 12.828 1 98.44 115 GLU B CA 1
ATOM 2915 C C . GLU B 1 115 ? -5.25 5.16 13.312 1 98.44 115 GLU B C 1
ATOM 2917 O O . GLU B 1 115 ? -6.188 5.41 14.07 1 98.44 115 GLU B O 1
ATOM 2922 N N . MET B 1 116 ? -4.375 6.098 12.914 1 98.75 116 MET B N 1
ATOM 2923 C CA . MET B 1 116 ? -4.594 7.488 13.305 1 98.75 116 MET B CA 1
ATOM 2924 C C . MET B 1 116 ? -5.906 8.008 12.734 1 98.75 116 MET B C 1
ATOM 2926 O O . MET B 1 116 ? -6.637 8.742 13.406 1 98.75 116 MET B O 1
ATOM 2930 N N . THR B 1 117 ? -6.184 7.668 11.469 1 98.88 117 THR B N 1
ATOM 2931 C CA . THR B 1 117 ? -7.453 8.047 10.852 1 98.88 117 THR B CA 1
ATOM 2932 C C . THR B 1 117 ? -8.625 7.438 11.609 1 98.88 117 THR B C 1
ATOM 2934 O O . THR B 1 117 ? -9.609 8.125 11.906 1 98.88 117 THR B O 1
ATOM 2937 N N . ARG B 1 118 ? -8.531 6.145 11.969 1 98.62 118 ARG B N 1
ATOM 2938 C CA . ARG B 1 118 ? -9.57 5.449 12.727 1 98.62 118 ARG B CA 1
ATOM 2939 C C . ARG B 1 118 ? -9.859 6.168 14.039 1 98.62 118 ARG B C 1
ATOM 2941 O O . ARG B 1 118 ? -11.008 6.258 14.461 1 98.62 118 ARG B O 1
ATOM 2948 N N . LEU B 1 119 ? -8.82 6.695 14.68 1 98.38 119 LEU B N 1
ATOM 2949 C CA . LEU B 1 119 ? -8.938 7.312 15.992 1 98.38 119 LEU B CA 1
ATOM 2950 C C . LEU B 1 119 ? -9.594 8.688 15.891 1 98.38 119 LEU B C 1
ATOM 2952 O O . LEU B 1 119 ? -10.375 9.07 16.766 1 98.38 119 LEU B O 1
ATOM 2956 N N . VAL B 1 120 ? -9.352 9.438 14.797 1 98.81 120 VAL B N 1
ATOM 2957 C CA . VAL B 1 120 ? -9.672 10.859 14.773 1 98.81 120 VAL B CA 1
ATOM 2958 C C . VAL B 1 120 ? -10.945 11.086 13.961 1 98.81 120 VAL B C 1
ATOM 2960 O O . VAL B 1 120 ? -11.734 11.984 14.281 1 98.81 120 VAL B O 1
ATOM 2963 N N . LEU B 1 121 ? -11.227 10.266 12.992 1 98.81 121 LEU B N 1
ATOM 2964 C CA . LEU B 1 121 ? -12.281 10.484 12 1 98.81 121 LEU B CA 1
ATOM 2965 C C . LEU B 1 121 ? -13.656 10.469 12.656 1 98.81 121 LEU B C 1
ATOM 2967 O O . LEU B 1 121 ? -14.531 11.25 12.281 1 98.81 121 LEU B O 1
ATOM 2971 N N . PRO B 1 122 ? -13.898 9.578 13.664 1 98.56 122 PRO B N 1
ATOM 2972 C CA . PRO B 1 122 ? -15.227 9.562 14.281 1 98.56 122 PRO B CA 1
ATOM 2973 C C . PRO B 1 122 ? -15.625 10.922 14.852 1 98.56 122 PRO B C 1
ATOM 2975 O O . PRO B 1 122 ? -16.766 11.367 14.656 1 98.56 122 PRO B O 1
ATOM 2978 N N . GLY B 1 123 ? -14.703 11.555 15.555 1 98.56 123 GLY B N 1
ATOM 2979 C CA . GLY B 1 123 ? -14.992 12.883 16.078 1 98.56 123 GLY B CA 1
ATOM 2980 C C . GLY B 1 123 ? -15.258 13.906 14.992 1 98.56 123 GLY B C 1
ATOM 2981 O O . GLY B 1 123 ? -16.141 14.758 15.133 1 98.56 123 GLY B O 1
ATOM 2982 N N . MET B 1 124 ? -14.508 13.875 13.953 1 98.81 124 MET B N 1
ATOM 2983 C CA . MET B 1 124 ? -14.711 14.766 12.812 1 98.81 124 MET B CA 1
ATOM 2984 C C . MET B 1 124 ? -16.094 14.547 12.195 1 98.81 124 MET B C 1
ATOM 2986 O O . MET B 1 124 ? -16.781 15.508 11.852 1 98.81 124 MET B O 1
ATOM 2990 N N . LEU B 1 125 ? -16.422 13.297 12.039 1 98.44 125 LEU B N 1
ATOM 2991 C CA . LEU B 1 125 ? -17.703 12.93 11.422 1 98.44 125 LEU B CA 1
ATOM 2992 C C . LEU B 1 125 ? -18.875 13.43 12.258 1 98.44 125 LEU B C 1
ATOM 2994 O O . LEU B 1 125 ? -19.859 13.914 11.719 1 98.44 125 LEU B O 1
ATOM 2998 N N . GLU B 1 126 ? -18.734 13.258 13.539 1 98.19 126 GLU B N 1
ATOM 2999 C CA . GLU B 1 126 ? -19.781 13.734 14.453 1 98.19 126 GLU B CA 1
ATOM 3000 C C . GLU B 1 126 ? -20.016 15.234 14.281 1 98.19 126 GLU B C 1
ATOM 3002 O O . GLU B 1 126 ? -21.141 15.703 14.359 1 98.19 126 GLU B O 1
ATOM 3007 N N . ARG B 1 127 ? -19.016 15.969 14.016 1 98.31 127 ARG B N 1
ATOM 3008 C CA . ARG B 1 127 ? -19.094 17.422 13.883 1 98.31 127 ARG B CA 1
ATOM 3009 C C . ARG B 1 127 ? -19.297 17.828 12.43 1 98.31 127 ARG B C 1
ATOM 3011 O O . ARG B 1 127 ? -19.469 19.016 12.133 1 98.31 127 ARG B O 1
ATOM 3018 N N . SER B 1 128 ? -19.25 16.953 11.469 1 98.44 128 SER B N 1
ATOM 3019 C CA . SER B 1 128 ? -19.375 17.156 10.031 1 98.44 128 SER B CA 1
ATOM 3020 C C . SER B 1 128 ? -18.359 18.172 9.516 1 98.44 128 SER B C 1
ATOM 3022 O O . SER B 1 128 ? -18.703 19.016 8.688 1 98.44 128 SER B O 1
ATOM 3024 N N . LYS B 1 129 ? -17.234 18.109 10.117 1 98.38 129 LYS B N 1
ATOM 3025 C CA . LYS B 1 129 ? -16.125 18.953 9.68 1 98.38 129 LYS B CA 1
ATOM 3026 C C . LYS B 1 129 ? -14.789 18.375 10.117 1 98.38 129 LYS B C 1
ATOM 3028 O O . LYS B 1 129 ? -14.672 17.828 11.211 1 98.38 129 LYS B O 1
ATOM 3033 N N . GLY B 1 130 ? -13.844 18.438 9.305 1 98.69 130 GLY B N 1
ATOM 3034 C CA . GLY B 1 130 ? -12.516 17.938 9.594 1 98.69 130 GLY B CA 1
ATOM 3035 C C . GLY B 1 130 ? -11.633 17.828 8.367 1 98.69 130 GLY B C 1
ATOM 3036 O O . GLY B 1 130 ? -12.133 17.688 7.246 1 98.69 130 GLY B O 1
ATOM 3037 N N . ILE B 1 131 ? -10.32 18 8.57 1 98.94 131 ILE B N 1
ATOM 3038 C CA . ILE B 1 131 ? -9.32 17.906 7.512 1 98.94 131 ILE B CA 1
ATOM 3039 C C . ILE B 1 131 ? -8.273 16.844 7.871 1 98.94 131 ILE B C 1
ATOM 3041 O O . ILE B 1 131 ? -7.73 16.859 8.977 1 98.94 131 ILE B O 1
ATOM 3045 N N . ILE B 1 132 ? -8.102 15.906 7.051 1 98.94 132 ILE B N 1
ATOM 3046 C CA . ILE B 1 132 ? -7.027 14.922 7.184 1 98.94 132 ILE B CA 1
ATOM 3047 C C . ILE B 1 132 ? -6.027 15.094 6.043 1 98.94 132 ILE B C 1
ATOM 3049 O O . ILE B 1 132 ? -6.395 14.992 4.871 1 98.94 132 ILE B O 1
ATOM 3053 N N . LEU B 1 133 ? -4.801 15.438 6.367 1 98.94 133 LEU B N 1
ATOM 3054 C CA . LEU B 1 133 ? -3.703 15.547 5.41 1 98.94 133 LEU B CA 1
ATOM 3055 C C . LEU B 1 133 ? -2.773 14.344 5.512 1 98.94 133 LEU B C 1
ATOM 3057 O O . LEU B 1 133 ? -2.08 14.172 6.516 1 98.94 133 LEU B O 1
ATOM 3061 N N . ASN B 1 134 ? -2.83 13.453 4.566 1 98.94 134 ASN B N 1
ATOM 3062 C CA . ASN B 1 134 ? -1.944 12.297 4.504 1 98.94 134 ASN B CA 1
ATOM 3063 C C . ASN B 1 134 ? -0.721 12.57 3.633 1 98.94 134 ASN B C 1
ATOM 3065 O O . ASN B 1 134 ? -0.849 12.797 2.428 1 98.94 134 ASN B O 1
ATOM 3069 N N . ILE B 1 135 ? 0.438 12.586 4.254 1 98.94 135 ILE B N 1
ATOM 3070 C CA . ILE B 1 135 ? 1.669 12.859 3.521 1 98.94 135 ILE B CA 1
ATOM 3071 C C . ILE B 1 135 ? 2.168 11.586 2.852 1 98.94 135 ILE B C 1
ATOM 3073 O O . ILE B 1 135 ? 2.799 10.742 3.498 1 98.94 135 ILE B O 1
ATOM 3077 N N . ALA B 1 136 ? 1.859 11.492 1.632 1 98.81 136 ALA B N 1
ATOM 3078 C CA . ALA B 1 136 ? 2.383 10.406 0.807 1 98.81 136 ALA B CA 1
ATOM 3079 C C . ALA B 1 136 ? 3.746 10.773 0.222 1 98.81 136 ALA B C 1
ATOM 3081 O O . ALA B 1 136 ? 4.68 11.094 0.961 1 98.81 136 ALA B O 1
ATOM 3082 N N . SER B 1 137 ? 3.93 10.594 -1.062 1 98.75 137 SER B N 1
ATOM 3083 C CA . SER B 1 137 ? 5.156 10.906 -1.79 1 98.75 137 SER B CA 1
ATOM 3084 C C . SER B 1 137 ? 4.934 10.844 -3.299 1 98.75 137 SER B C 1
ATOM 3086 O O . SER B 1 137 ? 4.055 10.125 -3.773 1 98.75 137 SER B O 1
ATOM 3088 N N . ALA B 1 138 ? 5.715 11.625 -4.008 1 98.38 138 ALA B N 1
ATOM 3089 C CA . ALA B 1 138 ? 5.695 11.508 -5.465 1 98.38 138 ALA B CA 1
ATOM 3090 C C . ALA B 1 138 ? 6.035 10.086 -5.906 1 98.38 138 ALA B C 1
ATOM 3092 O O . ALA B 1 138 ? 5.609 9.641 -6.973 1 98.38 138 ALA B O 1
ATOM 3093 N N . SER B 1 139 ? 6.77 9.352 -5.082 1 98.31 139 SER B N 1
ATOM 3094 C CA . SER B 1 139 ? 7.098 7.965 -5.391 1 98.31 139 SER B CA 1
ATOM 3095 C C . SER B 1 139 ? 5.863 7.074 -5.309 1 98.31 139 SER B C 1
ATOM 3097 O O . SER B 1 139 ? 5.906 5.91 -5.707 1 98.31 139 SER B O 1
ATOM 3099 N N . GLY B 1 140 ? 4.777 7.57 -4.801 1 98.12 140 GLY B N 1
ATOM 3100 C CA . GLY B 1 140 ? 3.504 6.867 -4.812 1 98.12 140 GLY B CA 1
ATOM 3101 C C . GLY B 1 140 ? 2.695 7.117 -6.07 1 98.12 140 GLY B C 1
ATOM 3102 O O . GLY B 1 140 ? 1.638 6.512 -6.266 1 98.12 140 GLY B O 1
ATOM 3103 N N . MET B 1 141 ? 3.18 7.973 -6.934 1 97.56 141 MET B N 1
ATOM 3104 C CA . MET B 1 141 ? 2.477 8.281 -8.172 1 97.56 141 MET B CA 1
ATOM 3105 C C . MET B 1 141 ? 2.877 7.316 -9.281 1 97.56 141 MET B C 1
ATOM 3107 O O . MET B 1 141 ? 2.127 7.121 -10.242 1 97.56 141 MET B O 1
ATOM 3111 N N . SER B 1 142 ? 4.059 6.801 -9.188 1 97.19 142 SER B N 1
ATOM 3112 C CA . SER B 1 142 ? 4.602 5.805 -10.109 1 97.19 142 SER B CA 1
ATOM 3113 C C . SER B 1 142 ? 5.559 4.852 -9.391 1 97.19 142 SER B C 1
ATOM 3115 O O . SER B 1 142 ? 6.316 5.27 -8.516 1 97.19 142 SER B O 1
ATOM 3117 N N . PRO B 1 143 ? 5.465 3.539 -9.828 1 98.25 143 PRO B N 1
ATOM 3118 C CA . PRO B 1 143 ? 6.445 2.637 -9.219 1 98.25 143 PRO B CA 1
ATOM 3119 C C . PRO B 1 143 ? 7.875 3.164 -9.32 1 98.25 143 PRO B C 1
ATOM 3121 O O . PRO B 1 143 ? 8.281 3.645 -10.383 1 98.25 143 PRO B O 1
ATOM 3124 N N . THR B 1 144 ? 8.594 3.131 -8.203 1 98.69 144 THR B N 1
ATOM 3125 C CA . THR B 1 144 ? 9.922 3.721 -8.094 1 98.69 144 THR B CA 1
ATOM 3126 C C . THR B 1 144 ? 10.953 2.666 -7.703 1 98.69 144 THR B C 1
ATOM 3128 O O . THR B 1 144 ? 11.195 2.436 -6.516 1 98.69 144 THR B O 1
ATOM 3131 N N . PRO B 1 145 ? 11.609 2.049 -8.711 1 98.81 145 PRO B N 1
ATOM 3132 C CA . PRO B 1 145 ? 12.602 1.016 -8.422 1 98.81 145 PRO B CA 1
ATOM 3133 C C . PRO B 1 145 ? 13.75 1.527 -7.551 1 98.81 145 PRO B C 1
ATOM 3135 O O . PRO B 1 145 ? 14.086 2.713 -7.598 1 98.81 145 PRO B O 1
ATOM 3138 N N . LEU B 1 146 ? 14.336 0.643 -6.73 1 98.88 146 LEU B N 1
ATOM 3139 C CA . LEU B 1 146 ? 15.383 0.895 -5.746 1 98.88 146 LEU B CA 1
ATOM 3140 C C . LEU B 1 146 ? 14.828 1.652 -4.543 1 98.88 146 LEU B C 1
ATOM 3142 O O . LEU B 1 146 ? 15.539 1.883 -3.566 1 98.88 146 LEU B O 1
ATOM 3146 N N . LEU B 1 147 ? 13.648 2.049 -4.574 1 98.81 147 LEU B N 1
ATOM 3147 C CA . LEU B 1 147 ? 12.805 2.469 -3.459 1 98.81 147 LEU B CA 1
ATOM 3148 C C . LEU B 1 147 ? 11.484 1.703 -3.451 1 98.81 147 LEU B C 1
ATOM 3150 O O . LEU B 1 147 ? 10.445 2.25 -3.078 1 98.81 147 LEU B O 1
ATOM 3154 N N . THR B 1 148 ? 11.531 0.503 -3.916 1 98.88 148 THR B N 1
ATOM 3155 C CA . THR B 1 148 ? 10.352 -0.292 -4.242 1 98.88 148 THR B CA 1
ATOM 3156 C C . THR B 1 148 ? 9.422 -0.406 -3.035 1 98.88 148 THR B C 1
ATOM 3158 O O . THR B 1 148 ? 8.219 -0.148 -3.139 1 98.88 148 THR B O 1
ATOM 3161 N N . LEU B 1 149 ? 9.945 -0.834 -1.859 1 98.88 149 LEU B N 1
ATOM 3162 C CA . LEU B 1 149 ? 9.133 -1.001 -0.661 1 98.88 149 LEU B CA 1
ATOM 3163 C C . LEU B 1 149 ? 8.531 0.331 -0.222 1 98.88 149 LEU B C 1
ATOM 3165 O O . LEU B 1 149 ? 7.324 0.422 0.026 1 98.88 149 LEU B O 1
ATOM 3169 N N . TYR B 1 150 ? 9.344 1.369 -0.17 1 98.88 150 TYR B N 1
ATOM 3170 C CA . TYR B 1 150 ? 8.898 2.707 0.202 1 98.88 150 TYR B CA 1
ATOM 3171 C C . TYR B 1 150 ? 7.824 3.211 -0.759 1 98.88 150 TYR B C 1
ATOM 3173 O O . TYR B 1 150 ? 6.766 3.678 -0.33 1 98.88 150 TYR B O 1
ATOM 3181 N N . SER B 1 151 ? 8.117 3.146 -2.051 1 98.88 151 SER B N 1
ATOM 3182 C CA . SER B 1 151 ? 7.199 3.566 -3.1 1 98.88 151 SER B CA 1
ATOM 3183 C C . SER B 1 151 ? 5.844 2.881 -2.951 1 98.88 151 SER B C 1
ATOM 3185 O O . SER B 1 151 ? 4.801 3.531 -3.047 1 98.88 151 SER B O 1
ATOM 3187 N N . ALA B 1 152 ? 5.863 1.609 -2.717 1 98.94 152 ALA B N 1
ATOM 3188 C CA . ALA B 1 152 ? 4.625 0.845 -2.578 1 98.94 152 ALA B CA 1
ATOM 3189 C C . ALA B 1 152 ? 3.822 1.315 -1.367 1 98.94 152 ALA B C 1
ATOM 3191 O O . ALA B 1 152 ? 2.596 1.417 -1.43 1 98.94 152 ALA B O 1
ATOM 3192 N N . THR B 1 153 ? 4.473 1.609 -0.234 1 98.94 153 THR B N 1
ATOM 3193 C CA . THR B 1 153 ? 3.762 2.098 0.941 1 98.94 153 THR B CA 1
ATOM 3194 C C . THR B 1 153 ? 3.105 3.445 0.655 1 98.94 153 THR B C 1
ATOM 3196 O O . THR B 1 153 ? 2 3.717 1.129 1 98.94 153 THR B O 1
ATOM 3199 N N . LYS B 1 154 ? 3.779 4.262 -0.08 1 98.94 154 LYS B N 1
ATOM 3200 C CA . LYS B 1 154 ? 3.248 5.598 -0.336 1 98.94 154 LYS B CA 1
ATOM 3201 C C . LYS B 1 154 ? 2.143 5.555 -1.387 1 98.94 154 LYS B C 1
ATOM 3203 O O . LYS B 1 154 ? 1.222 6.375 -1.358 1 98.94 154 LYS B O 1
ATOM 3208 N N . ALA B 1 155 ? 2.215 4.559 -2.291 1 98.94 155 ALA B N 1
ATOM 3209 C CA . ALA B 1 155 ? 1.057 4.301 -3.145 1 98.94 155 ALA B CA 1
ATOM 3210 C C . ALA B 1 155 ? -0.166 3.926 -2.311 1 98.94 155 ALA B C 1
ATOM 3212 O O . ALA B 1 155 ? -1.277 4.379 -2.59 1 98.94 155 ALA B O 1
ATOM 3213 N N . PHE B 1 156 ? 0.021 3.09 -1.313 1 98.94 156 PHE B N 1
ATOM 3214 C CA . PHE B 1 156 ? -1.052 2.758 -0.383 1 98.94 156 PHE B CA 1
ATOM 3215 C C . PHE B 1 156 ? -1.654 4.02 0.221 1 98.94 156 PHE B C 1
ATOM 3217 O O . PHE B 1 156 ? -2.875 4.199 0.209 1 98.94 156 PHE B O 1
ATOM 3224 N N . VAL B 1 157 ? -0.812 4.895 0.737 1 99 157 VAL B N 1
ATOM 3225 C CA . VAL B 1 157 ? -1.263 6.105 1.414 1 99 157 VAL B CA 1
ATOM 3226 C C . VAL B 1 157 ? -2.064 6.973 0.445 1 99 157 VAL B C 1
ATOM 3228 O O . VAL B 1 157 ? -3.102 7.527 0.812 1 99 157 VAL B O 1
ATOM 3231 N N . ASP B 1 158 ? -1.567 7.094 -0.754 1 98.94 158 ASP B N 1
ATOM 3232 C CA . ASP B 1 158 ? -2.23 7.891 -1.781 1 98.94 158 ASP B CA 1
ATOM 3233 C C . ASP B 1 158 ? -3.627 7.355 -2.08 1 98.94 158 ASP B C 1
ATOM 3235 O O . ASP B 1 158 ? -4.605 8.102 -2.051 1 98.94 158 ASP B O 1
ATOM 3239 N N . TYR B 1 159 ? -3.734 6.047 -2.328 1 98.94 159 TYR B N 1
ATOM 3240 C CA . TYR B 1 159 ? -5.012 5.426 -2.654 1 98.94 159 TYR B CA 1
ATOM 3241 C C . TYR B 1 159 ? -5.969 5.496 -1.47 1 98.94 159 TYR B C 1
ATOM 3243 O O . TYR B 1 159 ? -7.156 5.793 -1.639 1 98.94 159 TYR B O 1
ATOM 3251 N N . PHE B 1 160 ? -5.453 5.207 -0.261 1 98.94 160 PHE B N 1
ATOM 3252 C CA . PHE B 1 160 ? -6.238 5.273 0.966 1 98.94 160 PHE B CA 1
ATOM 3253 C C . PHE B 1 160 ? -6.848 6.66 1.145 1 98.94 160 PHE B C 1
ATOM 3255 O O . PHE B 1 160 ? -8.031 6.789 1.471 1 98.94 160 PHE B O 1
ATOM 3262 N N . SER B 1 161 ? -6.043 7.68 0.828 1 98.94 161 SER B N 1
ATOM 3263 C CA . SER B 1 161 ? -6.465 9.07 0.982 1 98.94 161 SER B CA 1
ATOM 3264 C C . SER B 1 161 ? -7.59 9.414 0.011 1 98.94 161 SER B C 1
ATOM 3266 O O . SER B 1 161 ? -8.609 9.977 0.41 1 98.94 161 SER B O 1
ATOM 3268 N N . GLN B 1 162 ? -7.363 9.062 -1.2 1 98.81 162 GLN B N 1
ATOM 3269 C CA . GLN B 1 162 ? -8.344 9.391 -2.225 1 98.81 162 GLN B CA 1
ATOM 3270 C C . GLN B 1 162 ? -9.664 8.648 -1.986 1 98.81 162 GLN B C 1
ATOM 3272 O O . GLN B 1 162 ? -10.742 9.219 -2.17 1 98.81 162 GLN B O 1
ATOM 3277 N N . GLY B 1 163 ? -9.57 7.332 -1.634 1 98.75 163 GLY B N 1
ATOM 3278 C CA . GLY B 1 163 ? -10.766 6.578 -1.292 1 98.75 163 GLY B CA 1
ATOM 3279 C C . GLY B 1 163 ? -11.531 7.168 -0.128 1 98.75 163 GLY B C 1
ATOM 3280 O O . GLY B 1 163 ? -12.758 7.293 -0.186 1 98.75 163 GLY B O 1
ATOM 3281 N N . LEU B 1 164 ? -10.82 7.562 0.91 1 98.88 164 LEU B N 1
ATOM 3282 C CA . LEU B 1 164 ? -11.445 8.141 2.092 1 98.88 164 LEU B CA 1
ATOM 3283 C C . LEU B 1 164 ? -12.125 9.469 1.752 1 98.88 164 LEU B C 1
ATOM 3285 O O . LEU B 1 164 ? -13.211 9.758 2.262 1 98.88 164 LEU B O 1
ATOM 3289 N N . HIS B 1 165 ? -11.414 10.297 0.967 1 98.81 165 HIS B N 1
ATOM 3290 C CA . HIS B 1 165 ? -12.023 11.555 0.55 1 98.81 165 HIS B CA 1
ATOM 3291 C C . HIS B 1 165 ? -13.359 11.312 -0.155 1 98.81 165 HIS B C 1
ATOM 3293 O O . HIS B 1 165 ? -14.352 11.984 0.138 1 98.81 165 HIS B O 1
ATOM 3299 N N . ALA B 1 166 ? -13.398 10.367 -1.082 1 98.69 166 ALA B N 1
ATOM 3300 C CA . ALA B 1 166 ? -14.617 10.062 -1.816 1 98.69 166 ALA B CA 1
ATOM 3301 C C . ALA B 1 166 ? -15.719 9.586 -0.872 1 98.69 166 ALA B C 1
ATOM 3303 O O . ALA B 1 166 ? -16.891 9.914 -1.065 1 98.69 166 ALA B O 1
ATOM 3304 N N . GLU B 1 167 ? -15.359 8.859 0.136 1 98.81 167 GLU B N 1
ATOM 3305 C CA . GLU B 1 167 ? -16.328 8.266 1.055 1 98.81 167 GLU B CA 1
ATOM 3306 C C . GLU B 1 167 ? -16.938 9.32 1.974 1 98.81 167 GLU B C 1
ATOM 3308 O O . GLU B 1 167 ? -18.094 9.203 2.385 1 98.81 167 GLU B O 1
ATOM 3313 N N . TYR B 1 168 ? -16.141 10.406 2.266 1 98.75 168 TYR B N 1
ATOM 3314 C CA . TYR B 1 168 ? -16.578 11.211 3.395 1 98.75 168 TYR B CA 1
ATOM 3315 C C . TYR B 1 168 ? -16.719 12.68 2.998 1 98.75 168 TYR B C 1
ATOM 3317 O O . TYR B 1 168 ? -17.156 13.508 3.795 1 98.75 168 TYR B O 1
ATOM 3325 N N . LYS B 1 169 ? -16.375 13.047 1.765 1 98 169 LYS B N 1
ATOM 3326 C CA . LYS B 1 169 ? -16.453 14.445 1.345 1 98 169 LYS B CA 1
ATOM 3327 C C . LYS B 1 169 ? -17.859 15 1.498 1 98 169 LYS B C 1
ATOM 3329 O O . LYS B 1 169 ? -18.047 16.156 1.881 1 98 169 LYS B O 1
ATOM 3334 N N . SER B 1 170 ? -18.812 14.172 1.231 1 97.94 170 SER B N 1
ATOM 3335 C CA . SER B 1 170 ? -20.203 14.617 1.318 1 97.94 170 SER B CA 1
ATOM 3336 C C . SER B 1 170 ? -20.625 14.828 2.768 1 97.94 170 SER B C 1
ATOM 3338 O O . SER B 1 170 ? -21.688 15.414 3.035 1 97.94 170 SER B O 1
ATOM 3340 N N . LYS B 1 171 ? -19.844 14.391 3.691 1 98.25 171 LYS B N 1
ATOM 3341 C CA . LYS B 1 171 ? -20.172 14.5 5.113 1 98.25 171 LYS B CA 1
ATOM 3342 C C . LYS B 1 171 ? -19.344 15.602 5.777 1 98.25 171 LYS B C 1
ATOM 3344 O O . LYS B 1 171 ? -19.234 15.641 7.004 1 98.25 171 LYS B O 1
ATOM 3349 N N . GLY B 1 172 ? -18.656 16.375 4.992 1 98.25 172 GLY B N 1
ATOM 3350 C CA . GLY B 1 172 ? -17.984 17.547 5.508 1 98.25 172 GLY B CA 1
ATOM 3351 C C . GLY B 1 172 ? -16.516 17.297 5.832 1 98.25 172 GLY B C 1
ATOM 3352 O O . GLY B 1 172 ? -15.859 18.141 6.426 1 98.25 172 GLY B O 1
ATOM 3353 N N . ILE B 1 173 ? -16.016 16.125 5.488 1 98.75 173 ILE B N 1
ATOM 3354 C CA . ILE B 1 173 ? -14.633 15.773 5.793 1 98.75 173 ILE B CA 1
ATOM 3355 C C . ILE B 1 173 ? -13.773 15.953 4.543 1 98.75 173 ILE B C 1
ATOM 3357 O O . ILE B 1 173 ? -14.141 15.492 3.457 1 98.75 173 ILE B O 1
ATOM 3361 N N . ILE B 1 174 ? -12.688 16.641 4.652 1 98.75 174 ILE B N 1
ATOM 3362 C CA . ILE B 1 174 ? -11.711 16.781 3.582 1 98.75 174 ILE B CA 1
ATOM 3363 C C . ILE B 1 174 ? -10.516 15.867 3.854 1 98.75 174 ILE B C 1
ATOM 3365 O O . ILE B 1 174 ? -9.883 15.969 4.906 1 98.75 174 ILE B O 1
ATOM 3369 N N . VAL B 1 175 ? -10.273 14.938 3.012 1 98.88 175 VAL B N 1
ATOM 3370 C CA . VAL B 1 175 ? -9.055 14.141 3.059 1 98.88 175 VAL B CA 1
ATOM 3371 C C . VAL B 1 175 ? -8.18 14.453 1.848 1 98.88 175 VAL B C 1
ATOM 3373 O O . VAL B 1 175 ? -8.633 14.367 0.705 1 98.88 175 VAL B O 1
ATOM 3376 N N . GLN B 1 176 ? -6.977 14.891 2.098 1 98.94 176 GLN B N 1
ATOM 3377 C CA . GLN B 1 176 ? -6.066 15.289 1.029 1 98.94 176 GLN B CA 1
ATOM 3378 C C . GLN B 1 176 ? -4.836 14.383 0.991 1 98.94 176 GLN B C 1
ATOM 3380 O O . GLN B 1 176 ? -4.266 14.055 2.035 1 98.94 176 GLN B O 1
ATOM 3385 N N . SER B 1 177 ? -4.535 13.836 -0.183 1 98.88 177 SER B N 1
ATOM 3386 C CA . SER B 1 177 ? -3.266 13.172 -0.443 1 98.88 177 SER B CA 1
ATOM 3387 C C . SER B 1 177 ? -2.193 14.164 -0.869 1 98.88 177 SER B C 1
ATOM 3389 O O . SER B 1 177 ? -2.332 14.836 -1.897 1 98.88 177 SER B O 1
ATOM 3391 N N . VAL B 1 178 ? -1.155 14.336 -0.079 1 98.94 178 VAL B N 1
ATOM 3392 C CA . VAL B 1 178 ? -0.063 15.258 -0.37 1 98.94 178 VAL B CA 1
ATOM 3393 C C . VAL B 1 178 ? 1.168 14.477 -0.822 1 98.94 178 VAL B C 1
ATOM 3395 O O . VAL B 1 178 ? 1.676 13.625 -0.086 1 98.94 178 VAL B O 1
ATOM 3398 N N . LEU B 1 179 ? 1.636 14.734 -2.051 1 98.88 179 LEU B N 1
ATOM 3399 C CA . LEU B 1 179 ? 2.656 13.906 -2.684 1 98.88 179 LEU B CA 1
ATOM 3400 C C . LEU B 1 179 ? 3.893 14.734 -3.025 1 98.88 179 LEU B C 1
ATOM 3402 O O . LEU B 1 179 ? 4.145 15.023 -4.195 1 98.88 179 LEU B O 1
ATOM 3406 N N . PRO B 1 180 ? 4.641 15.078 -2.008 1 98.81 180 PRO B N 1
ATOM 3407 C CA . PRO B 1 180 ? 5.863 15.836 -2.283 1 98.81 180 PRO B CA 1
ATOM 3408 C C . PRO B 1 180 ? 6.887 15.031 -3.086 1 98.81 180 PRO B C 1
ATOM 3410 O O . PRO B 1 180 ? 6.949 13.812 -2.965 1 98.81 180 PRO B O 1
ATOM 3413 N N . TYR B 1 181 ? 7.609 15.773 -3.949 1 98.38 181 TYR B N 1
ATOM 3414 C CA . TYR B 1 181 ? 8.938 15.305 -4.32 1 98.38 181 TYR B CA 1
ATOM 3415 C C . TYR B 1 181 ? 9.953 15.602 -3.223 1 98.38 181 TYR B C 1
ATOM 3417 O O . TYR B 1 181 ? 9.602 15.648 -2.043 1 98.38 181 TYR B O 1
ATOM 3425 N N . TYR B 1 182 ? 11.242 15.656 -3.531 1 97.88 182 TYR B N 1
ATOM 3426 C CA . TYR B 1 182 ? 12.258 15.875 -2.51 1 97.88 182 TYR B CA 1
ATOM 3427 C C . TYR B 1 182 ? 12.055 17.203 -1.808 1 97.88 182 TYR B C 1
ATOM 3429 O O . TYR B 1 182 ? 11.852 18.234 -2.461 1 97.88 182 TYR B O 1
ATOM 3437 N N . VAL B 1 183 ? 11.945 17.203 -0.565 1 98.5 183 VAL B N 1
ATOM 3438 C CA . VAL B 1 183 ? 12.008 18.375 0.312 1 98.5 183 VAL B CA 1
ATOM 3439 C C . VAL B 1 183 ? 13.289 18.328 1.141 1 98.5 183 VAL B C 1
ATOM 3441 O O . VAL B 1 183 ? 13.734 17.25 1.555 1 98.5 183 VAL B O 1
ATOM 3444 N N . ALA B 1 184 ? 13.914 19.484 1.376 1 98.12 184 ALA B N 1
ATOM 3445 C CA . ALA B 1 184 ? 15.18 19.531 2.096 1 98.12 184 ALA B CA 1
ATOM 3446 C C . ALA B 1 184 ? 14.992 19.188 3.57 1 98.12 184 ALA B C 1
ATOM 3448 O O . ALA B 1 184 ? 14.703 20.062 4.387 1 98.12 184 ALA B O 1
ATOM 3449 N N . THR B 1 185 ? 15.117 17.969 3.887 1 97.31 185 THR B N 1
ATOM 3450 C CA . THR B 1 185 ? 14.945 17.438 5.238 1 97.31 185 THR B CA 1
ATOM 3451 C C .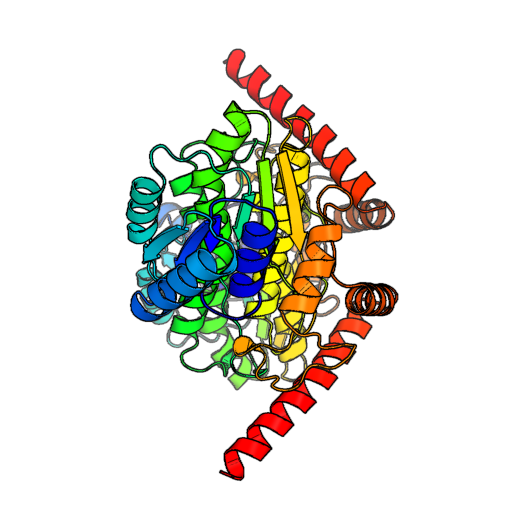 THR B 1 185 ? 16.047 16.453 5.582 1 97.31 185 THR B C 1
ATOM 3453 O O . THR B 1 185 ? 16.828 16.062 4.711 1 97.31 185 THR B O 1
ATOM 3456 N N . LYS B 1 186 ? 16.094 16.094 6.871 1 93.19 186 LYS B N 1
ATOM 3457 C CA . LYS B 1 186 ? 17.031 15.055 7.301 1 93.19 186 LYS B CA 1
ATOM 3458 C C . LYS B 1 186 ? 16.734 13.727 6.602 1 93.19 186 LYS B C 1
ATOM 3460 O O . LYS B 1 186 ? 17.656 13.008 6.219 1 93.19 186 LYS B O 1
ATOM 3465 N N . MET B 1 187 ? 15.5 13.398 6.367 1 91.44 187 MET B N 1
ATOM 3466 C CA . MET B 1 187 ? 15.094 12.148 5.738 1 91.44 187 MET B CA 1
ATOM 3467 C C . MET B 1 187 ? 15.633 12.055 4.316 1 91.44 187 MET B C 1
ATOM 3469 O O . MET B 1 187 ? 16.078 10.984 3.889 1 91.44 187 MET B O 1
ATOM 3473 N N . SER B 1 188 ? 15.594 13.172 3.574 1 94.06 188 SER B N 1
ATOM 3474 C CA . SER B 1 188 ? 16.047 13.172 2.188 1 94.06 188 SER B CA 1
ATOM 3475 C C . SER B 1 188 ? 17.562 13.344 2.102 1 94.06 188 SER B C 1
ATOM 3477 O O . SER B 1 188 ? 18.141 13.203 1.025 1 94.06 188 SER B O 1
ATOM 3479 N N . LYS B 1 189 ? 18.234 13.719 3.236 1 91.88 189 LYS B N 1
ATOM 3480 C CA . LYS B 1 189 ? 19.656 13.969 3.328 1 91.88 189 LYS B CA 1
ATOM 3481 C C . LYS B 1 189 ? 20.078 15.133 2.432 1 91.88 189 LYS B C 1
ATOM 3483 O O . LYS B 1 189 ? 21.172 15.125 1.867 1 91.88 189 LYS B O 1
ATOM 3488 N N . ILE B 1 190 ? 19.109 16.031 2.227 1 92.5 190 ILE B N 1
ATOM 3489 C CA . ILE B 1 190 ? 19.375 17.25 1.473 1 92.5 190 ILE B CA 1
ATOM 3490 C C . ILE B 1 190 ? 19.5 18.438 2.432 1 92.5 190 ILE B C 1
ATOM 3492 O O . ILE B 1 190 ? 18.562 18.734 3.176 1 92.5 190 ILE B O 1
ATOM 3496 N N . ARG B 1 191 ? 20.625 19.109 2.373 1 92.25 191 ARG B N 1
ATOM 3497 C CA . ARG B 1 191 ? 20.922 20.141 3.359 1 92.25 191 ARG B CA 1
ATOM 3498 C C . ARG B 1 191 ? 20.547 21.531 2.842 1 92.25 191 ARG B C 1
ATOM 3500 O O . ARG B 1 191 ? 20.109 22.391 3.611 1 92.25 191 ARG B O 1
ATOM 3507 N N . LYS B 1 192 ? 20.719 21.656 1.582 1 96.19 192 LYS B N 1
ATOM 3508 C CA . LYS B 1 192 ? 20.469 22.984 1.011 1 96.19 192 LYS B CA 1
ATOM 3509 C C . LYS B 1 192 ? 19.203 22.969 0.143 1 96.19 192 LYS B C 1
ATOM 3511 O O . LYS B 1 192 ? 19.078 22.141 -0.756 1 96.19 192 LYS B O 1
ATOM 3516 N N . ALA B 1 193 ? 18.328 23.906 0.416 1 97.81 193 ALA B N 1
ATOM 3517 C CA . ALA B 1 193 ? 17.094 24.016 -0.35 1 97.81 193 ALA B CA 1
ATOM 3518 C C . ALA B 1 193 ? 17.359 24.594 -1.741 1 97.81 193 ALA B C 1
ATOM 3520 O O . ALA B 1 193 ? 18.234 25.438 -1.915 1 97.81 193 ALA B O 1
ATOM 3521 N N . THR B 1 194 ? 16.719 24.141 -2.705 1 97.81 194 THR B N 1
ATOM 3522 C CA . THR B 1 194 ? 16.688 24.641 -4.074 1 97.81 194 THR B CA 1
ATOM 3523 C C . THR B 1 194 ? 15.242 24.766 -4.555 1 97.81 194 THR B C 1
ATOM 3525 O O . THR B 1 194 ? 14.305 24.469 -3.816 1 97.81 194 THR B O 1
ATOM 3528 N N . LEU B 1 195 ? 15.039 25.297 -5.699 1 97.56 195 LEU B N 1
ATOM 3529 C CA . LEU B 1 195 ? 13.695 25.516 -6.23 1 97.56 195 LEU B CA 1
ATOM 3530 C C . LEU B 1 195 ? 12.938 24.188 -6.324 1 97.56 195 LEU B C 1
ATOM 3532 O O . LEU B 1 195 ? 11.758 24.125 -5.992 1 97.56 195 LEU B O 1
ATOM 3536 N N . ASP B 1 196 ? 13.594 23.141 -6.785 1 97.06 196 ASP B N 1
ATOM 3537 C CA . ASP B 1 196 ? 12.922 21.859 -6.949 1 97.06 196 ASP B CA 1
ATOM 3538 C C . ASP B 1 196 ? 12.984 21.047 -5.66 1 97.06 196 ASP B C 1
ATOM 3540 O O . ASP B 1 196 ? 12.344 19.984 -5.555 1 97.06 196 ASP B O 1
ATOM 3544 N N . LYS B 1 197 ? 13.836 21.453 -4.691 1 98.38 197 LYS B N 1
ATOM 3545 C CA . LYS B 1 197 ? 13.953 20.859 -3.365 1 98.38 197 LYS B CA 1
ATOM 3546 C C . LYS B 1 197 ? 13.781 21.906 -2.273 1 98.38 197 LYS B C 1
ATOM 3548 O O . LYS B 1 197 ? 14.734 22.234 -1.562 1 98.38 197 LYS B O 1
ATOM 3553 N N . PRO B 1 198 ? 12.531 22.312 -2.064 1 98.81 198 PRO B N 1
ATOM 3554 C CA . PRO B 1 198 ? 12.266 23.422 -1.158 1 98.81 198 PRO B CA 1
ATOM 3555 C C . PRO B 1 198 ? 12.516 23.078 0.306 1 98.81 198 PRO B C 1
ATOM 3557 O O . PRO B 1 198 ? 12.641 21.891 0.647 1 98.81 198 PRO B O 1
ATOM 3560 N N . SER B 1 199 ? 12.656 24.125 1.114 1 98.56 199 SER B N 1
ATOM 3561 C CA . SER B 1 199 ? 12.656 23.906 2.557 1 98.56 199 SER B CA 1
ATOM 3562 C C . SER B 1 199 ? 11.305 23.391 3.035 1 98.56 199 SER B C 1
ATOM 3564 O O . SER B 1 199 ? 10.289 23.578 2.365 1 98.56 199 SER B O 1
ATOM 3566 N N . PRO B 1 200 ? 11.281 22.719 4.164 1 98.62 200 PRO B N 1
ATOM 3567 C CA . PRO B 1 200 ? 9.992 22.266 4.695 1 98.62 200 PRO B CA 1
ATOM 3568 C C . PRO B 1 200 ? 8.992 23.391 4.891 1 98.62 200 PRO B C 1
ATOM 3570 O O . PRO B 1 200 ? 7.809 23.25 4.57 1 98.62 200 PRO B O 1
ATOM 3573 N N . GLU B 1 201 ? 9.445 24.547 5.363 1 98.19 201 GLU B N 1
ATOM 3574 C CA . GLU B 1 201 ? 8.57 25.688 5.605 1 98.19 201 GLU B CA 1
ATOM 3575 C C . GLU B 1 201 ? 7.93 26.172 4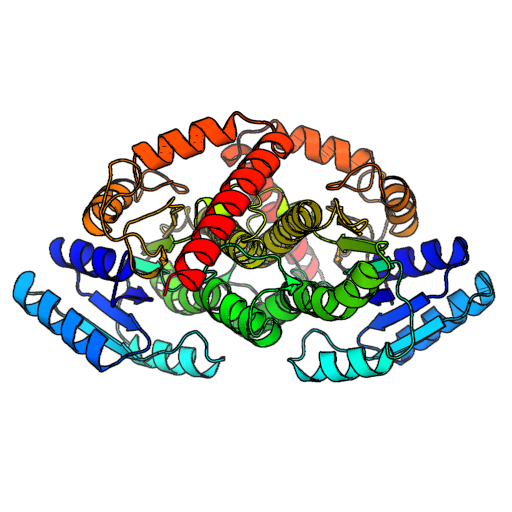.309 1 98.19 201 GLU B C 1
ATOM 3577 O O . GLU B 1 201 ? 6.719 26.406 4.254 1 98.19 201 GLU B O 1
ATOM 3582 N N . THR B 1 202 ? 8.773 26.297 3.293 1 98.69 202 THR B N 1
ATOM 3583 C CA . THR B 1 202 ? 8.281 26.75 1.994 1 98.69 202 THR B CA 1
ATOM 3584 C C . THR B 1 202 ? 7.277 25.75 1.422 1 98.69 202 THR B C 1
ATOM 3586 O O . THR B 1 202 ? 6.219 26.141 0.924 1 98.69 202 THR B O 1
ATOM 3589 N N . TYR B 1 203 ? 7.598 24.516 1.525 1 98.88 203 TYR B N 1
ATOM 3590 C CA . TYR B 1 203 ? 6.738 23.469 0.986 1 98.88 203 TYR B CA 1
ATOM 3591 C C . TYR B 1 203 ? 5.387 23.453 1.691 1 98.88 203 TYR B C 1
ATOM 3593 O O . TYR B 1 203 ? 4.34 23.438 1.039 1 98.88 203 TYR B O 1
ATOM 3601 N N . VAL B 1 204 ? 5.395 23.453 3 1 98.88 204 VAL B N 1
ATOM 3602 C CA . VAL B 1 204 ? 4.18 23.297 3.791 1 98.88 204 VAL B CA 1
ATOM 3603 C C . VAL B 1 204 ? 3.281 24.516 3.615 1 98.88 204 VAL B C 1
ATOM 3605 O O . VAL B 1 204 ? 2.059 24.391 3.531 1 98.88 204 VAL B O 1
ATOM 3608 N N . ARG B 1 205 ? 3.898 25.703 3.586 1 98.56 205 ARG B N 1
ATOM 3609 C CA . ARG B 1 205 ? 3.111 26.906 3.342 1 98.56 205 ARG B CA 1
ATOM 3610 C C . ARG B 1 205 ? 2.346 26.797 2.027 1 98.56 205 ARG B C 1
ATOM 3612 O O . ARG B 1 205 ? 1.162 27.141 1.962 1 98.56 205 ARG B O 1
ATOM 3619 N N . ALA B 1 206 ? 3.037 26.344 1.023 1 98.75 206 ALA B N 1
ATOM 3620 C CA . ALA B 1 206 ? 2.402 26.156 -0.279 1 98.75 206 ALA B CA 1
ATOM 3621 C C . ALA B 1 206 ? 1.336 25.062 -0.225 1 98.75 206 ALA B C 1
ATOM 3623 O O . ALA B 1 206 ? 0.228 25.25 -0.735 1 98.75 206 ALA B O 1
ATOM 3624 N N . ALA B 1 207 ? 1.66 23.938 0.388 1 98.81 207 ALA B N 1
ATOM 3625 C CA . ALA B 1 207 ? 0.764 22.797 0.454 1 98.81 207 ALA B CA 1
ATOM 3626 C C . ALA B 1 207 ? -0.523 23.141 1.196 1 98.81 207 ALA B C 1
ATOM 3628 O O . ALA B 1 207 ? -1.612 22.734 0.789 1 98.81 207 ALA B O 1
ATOM 3629 N N . LEU B 1 208 ? -0.418 23.891 2.285 1 98.69 208 LEU B N 1
ATOM 3630 C CA . LEU B 1 208 ? -1.59 24.281 3.066 1 98.69 208 LEU B CA 1
ATOM 3631 C C . LEU B 1 208 ? -2.535 25.141 2.242 1 98.69 208 LEU B C 1
ATOM 3633 O O . LEU B 1 208 ? -3.746 25.141 2.467 1 98.69 208 LEU B O 1
ATOM 3637 N N . GLY B 1 209 ? -1.949 25.844 1.258 1 98.25 209 GLY B N 1
ATOM 3638 C CA . GLY B 1 209 ? -2.762 26.672 0.38 1 98.25 209 GLY B CA 1
ATOM 3639 C C . GLY B 1 209 ? -3.646 25.859 -0.551 1 98.25 209 GLY B C 1
ATOM 3640 O O . GLY B 1 209 ? -4.578 26.406 -1.154 1 98.25 209 GLY B O 1
ATOM 3641 N N . THR B 1 210 ? -3.396 24.562 -0.644 1 98.5 210 THR B N 1
ATOM 3642 C CA . THR B 1 210 ? -4.16 23.719 -1.558 1 98.5 210 THR B CA 1
ATOM 3643 C C . THR B 1 210 ? -5.293 23.016 -0.822 1 98.5 210 THR B C 1
ATOM 3645 O O . THR B 1 210 ? -6.152 22.391 -1.448 1 98.5 210 THR B O 1
ATOM 3648 N N . VAL B 1 211 ? -5.348 23.125 0.495 1 98.19 211 VAL B N 1
ATOM 3649 C CA . VAL B 1 211 ? -6.352 22.422 1.295 1 98.19 211 VAL B CA 1
ATOM 3650 C C . VAL B 1 211 ? -7.746 22.922 0.92 1 98.19 211 VAL B C 1
ATOM 3652 O O . VAL B 1 211 ? -7.988 24.125 0.852 1 98.19 211 VAL B O 1
ATOM 3655 N N . GLY B 1 212 ? -8.656 22.016 0.654 1 95.69 212 GLY B N 1
ATOM 3656 C CA . GLY B 1 212 ? -10.008 22.375 0.265 1 95.69 212 GLY B CA 1
ATOM 3657 C C . GLY B 1 212 ? -10.148 22.641 -1.224 1 95.69 212 GLY B C 1
ATOM 3658 O O . GLY B 1 212 ? -11.266 22.656 -1.75 1 95.69 212 GLY B O 1
ATOM 3659 N N . LEU B 1 213 ? -9.047 22.859 -1.91 1 96.5 213 LEU B N 1
ATOM 3660 C CA . LEU B 1 213 ? -9.055 23.141 -3.342 1 96.5 213 LEU B CA 1
ATOM 3661 C C . LEU B 1 213 ? -8.734 21.875 -4.145 1 96.5 213 LEU B C 1
ATOM 3663 O O . LEU B 1 213 ? -9.312 21.656 -5.211 1 96.5 213 LEU B O 1
ATOM 3667 N N . GLN B 1 214 ? -7.832 21.078 -3.623 1 97.19 214 GLN B N 1
ATOM 3668 C CA . GLN B 1 214 ? -7.418 19.828 -4.262 1 97.19 214 GLN B CA 1
ATOM 3669 C C . GLN B 1 214 ? -7.418 18.672 -3.264 1 97.19 214 GLN B C 1
ATOM 3671 O O . GLN B 1 214 ? -6.961 18.828 -2.129 1 97.19 214 GLN B O 1
ATOM 3676 N N . SER B 1 215 ? -7.941 17.547 -3.67 1 97.69 215 SER B N 1
ATOM 3677 C CA . SER B 1 215 ? -7.93 16.359 -2.809 1 97.69 215 SER B CA 1
ATOM 3678 C C . SER B 1 215 ? -6.641 15.562 -2.982 1 97.69 215 SER B C 1
ATOM 3680 O O . SER B 1 215 ? -6.305 14.727 -2.141 1 97.69 215 SER B O 1
ATOM 3682 N N . ARG B 1 216 ? -5.957 15.727 -4.055 1 98.31 216 ARG B N 1
ATOM 3683 C CA . ARG B 1 216 ? -4.66 15.141 -4.383 1 98.31 216 ARG B CA 1
ATOM 3684 C C . ARG B 1 216 ? -3.713 16.188 -4.957 1 98.31 216 ARG B C 1
ATOM 3686 O O . ARG B 1 216 ? -4.047 16.875 -5.93 1 98.31 216 ARG B O 1
ATOM 3693 N N . THR B 1 217 ? -2.506 16.391 -4.32 1 98.75 217 THR B N 1
ATOM 3694 C CA . THR B 1 217 ? -1.658 17.5 -4.73 1 98.75 217 THR B CA 1
ATOM 3695 C C . THR B 1 217 ? -0.188 17.172 -4.484 1 98.75 217 THR B C 1
ATOM 3697 O O . THR B 1 217 ? 0.141 16.406 -3.582 1 98.75 217 THR B O 1
ATOM 3700 N N . ASN B 1 218 ? 0.656 17.812 -5.273 1 98.81 218 ASN B N 1
ATOM 3701 C CA . ASN B 1 218 ? 2.084 17.781 -4.977 1 98.81 218 ASN B CA 1
ATOM 3702 C C . ASN B 1 218 ? 2.484 18.875 -4 1 98.81 218 ASN B C 1
ATOM 3704 O O . ASN B 1 218 ? 3.648 18.984 -3.613 1 98.81 218 ASN B O 1
ATOM 3708 N N . GLY B 1 219 ? 1.556 19.719 -3.598 1 98.56 219 GLY B N 1
ATOM 3709 C CA . GLY B 1 219 ? 1.681 20.672 -2.506 1 98.56 219 GLY B CA 1
ATOM 3710 C C . GLY B 1 219 ? 2.438 21.922 -2.891 1 98.56 219 GLY B C 1
ATOM 3711 O O . GLY B 1 219 ? 2.266 22.969 -2.268 1 98.56 219 GLY B O 1
ATOM 3712 N N . TYR B 1 220 ? 3.273 21.859 -3.889 1 98.56 220 TYR B N 1
ATOM 3713 C CA . TYR B 1 220 ? 4.242 22.859 -4.301 1 98.56 220 TYR B CA 1
ATOM 3714 C C . TYR B 1 220 ? 4.316 22.953 -5.82 1 98.56 220 TYR B C 1
ATOM 3716 O O . TYR B 1 220 ? 4.445 21.938 -6.508 1 98.56 220 TYR B O 1
ATOM 3724 N N . LEU B 1 221 ? 4.188 24.188 -6.387 1 98.25 221 LEU B N 1
ATOM 3725 C CA . LEU B 1 221 ? 4.012 24.406 -7.82 1 98.25 221 LEU B CA 1
ATOM 3726 C C . LEU B 1 221 ? 5.125 23.719 -8.609 1 98.25 221 LEU B C 1
ATOM 3728 O O . LEU B 1 221 ? 4.859 23.016 -9.578 1 98.25 221 LEU B O 1
ATOM 3732 N N . PRO B 1 222 ? 6.445 23.922 -8.273 1 98.56 222 PRO B N 1
ATOM 3733 C CA . PRO B 1 222 ? 7.492 23.203 -9.008 1 98.56 222 PRO B CA 1
ATOM 3734 C C . PRO B 1 222 ? 7.32 21.688 -8.945 1 98.56 222 PRO B C 1
ATOM 3736 O O . PRO B 1 222 ? 7.57 21 -9.93 1 98.56 222 PRO B O 1
ATOM 3739 N N . HIS B 1 223 ? 6.898 21.156 -7.77 1 98.75 223 HIS B N 1
ATOM 3740 C CA . HIS B 1 223 ? 6.633 19.719 -7.656 1 98.75 223 HIS B CA 1
ATOM 3741 C C . HIS B 1 223 ? 5.465 19.312 -8.547 1 98.75 223 HIS B C 1
ATOM 3743 O O . HIS B 1 223 ? 5.484 18.234 -9.141 1 98.75 223 HIS B O 1
ATOM 3749 N N . ALA B 1 224 ? 4.406 20.203 -8.617 1 98.56 224 ALA B N 1
ATOM 3750 C CA . ALA B 1 224 ? 3.26 19.922 -9.484 1 98.56 224 ALA B CA 1
ATOM 3751 C C . ALA B 1 224 ? 3.684 19.828 -10.945 1 98.56 224 ALA B C 1
ATOM 3753 O O . ALA B 1 224 ? 3.215 18.969 -11.68 1 98.56 224 ALA B O 1
ATOM 3754 N N . LEU B 1 225 ? 4.566 20.766 -11.352 1 98.25 225 LEU B N 1
ATOM 3755 C CA . LEU B 1 225 ? 5.07 20.75 -12.727 1 98.25 225 LEU B CA 1
ATOM 3756 C C . LEU B 1 225 ? 5.875 19.484 -13.008 1 98.25 225 LEU B C 1
ATOM 3758 O O . LEU B 1 225 ? 5.742 18.891 -14.078 1 98.25 225 LEU B O 1
ATOM 3762 N N . MET B 1 226 ? 6.73 19.125 -12.055 1 97.5 226 MET B N 1
ATOM 3763 C CA . MET B 1 226 ? 7.496 17.891 -12.188 1 97.5 226 MET B CA 1
ATOM 3764 C C . MET B 1 226 ? 6.57 16.688 -12.336 1 97.5 226 MET B C 1
ATOM 3766 O O . MET B 1 226 ? 6.789 15.828 -13.195 1 97.5 226 MET B O 1
ATOM 3770 N N . GLY B 1 227 ? 5.566 16.625 -11.453 1 96.81 227 GLY B N 1
ATOM 3771 C CA . GLY B 1 227 ? 4.59 15.555 -11.531 1 96.81 227 GLY B CA 1
ATOM 3772 C C . GLY B 1 227 ? 3.871 15.5 -12.867 1 96.81 227 GLY B C 1
ATOM 3773 O O . GLY B 1 227 ? 3.641 14.422 -13.414 1 96.81 227 GLY B O 1
ATOM 3774 N N . TRP B 1 228 ? 3.557 16.703 -13.406 1 96.56 228 TRP B N 1
ATOM 3775 C CA . TRP B 1 228 ? 2.869 16.797 -14.688 1 96.56 228 TRP B CA 1
ATOM 3776 C C . TRP B 1 228 ? 3.744 16.25 -15.812 1 96.56 228 TRP B C 1
ATOM 3778 O O . TRP B 1 228 ? 3.266 15.523 -16.688 1 96.56 228 TRP B O 1
ATOM 3788 N N . VAL B 1 229 ? 5.012 16.562 -15.867 1 96.06 229 VAL B N 1
ATOM 3789 C CA . VAL B 1 229 ? 5.945 16.109 -16.891 1 96.06 229 VAL B CA 1
ATOM 3790 C C . VAL B 1 229 ? 6.062 14.586 -16.859 1 96.06 229 VAL B C 1
ATOM 3792 O O . VAL B 1 229 ? 6.027 13.93 -17.906 1 96.06 229 VAL B O 1
ATOM 3795 N N . VAL B 1 230 ? 6.164 14.039 -15.664 1 94.12 230 VAL B N 1
ATOM 3796 C CA . VAL B 1 230 ? 6.309 12.594 -15.5 1 94.12 230 VAL B CA 1
ATOM 3797 C C . VAL B 1 230 ? 5.035 11.898 -15.969 1 94.12 230 VAL B C 1
ATOM 3799 O O . VAL B 1 230 ? 5.094 10.805 -16.547 1 94.12 230 VAL B O 1
ATOM 3802 N N . SER B 1 231 ? 3.893 12.531 -15.695 1 91.25 231 SER B N 1
ATOM 3803 C CA . SER B 1 231 ? 2.607 11.93 -16.031 1 91.25 231 SER B CA 1
ATOM 3804 C C . SER B 1 231 ? 2.426 11.844 -17.547 1 91.25 231 SER B C 1
ATOM 3806 O O . SER B 1 231 ? 1.578 11.086 -18.031 1 91.25 231 SER B O 1
ATOM 3808 N N . LEU B 1 232 ? 3.186 12.586 -18.328 1 93.81 232 LEU B N 1
ATOM 3809 C CA . LEU B 1 232 ? 3.094 12.586 -19.797 1 93.81 232 LEU B CA 1
ATOM 3810 C C . LEU B 1 232 ? 3.834 11.391 -20.375 1 93.81 232 LEU B C 1
ATOM 3812 O O . LEU B 1 232 ? 3.641 11.047 -21.547 1 93.81 232 LEU B O 1
ATOM 3816 N N . LEU B 1 233 ? 4.68 10.75 -19.609 1 94.56 233 LEU B N 1
ATOM 3817 C CA . LEU B 1 233 ? 5.48 9.633 -20.094 1 94.56 233 LEU B CA 1
ATOM 3818 C C . LEU B 1 233 ? 4.727 8.312 -19.938 1 94.56 233 LEU B C 1
ATOM 3820 O O . LEU B 1 233 ? 4.023 8.117 -18.938 1 94.56 233 LEU B O 1
ATOM 3824 N N . PRO B 1 234 ? 4.961 7.438 -20.984 1 93.62 234 PRO B N 1
ATOM 3825 C CA . PRO B 1 234 ? 4.492 6.078 -20.703 1 93.62 234 PRO B CA 1
ATOM 3826 C C . PRO B 1 234 ? 5.074 5.5 -19.422 1 93.62 234 PRO B C 1
ATOM 3828 O O . PRO B 1 234 ? 6.238 5.754 -19.094 1 93.62 234 PRO B O 1
ATOM 3831 N N . THR B 1 235 ? 4.305 4.758 -18.734 1 92.19 235 THR B N 1
ATOM 3832 C CA . THR B 1 235 ? 4.676 4.219 -17.422 1 92.19 235 THR B CA 1
ATOM 3833 C C . THR B 1 235 ? 6.023 3.508 -17.5 1 92.19 235 THR B C 1
ATOM 3835 O O . THR B 1 235 ? 6.883 3.711 -16.641 1 92.19 235 THR B O 1
ATOM 3838 N N . SER B 1 236 ? 6.215 2.676 -18.516 1 94.5 236 SER B N 1
ATOM 3839 C CA . SER B 1 236 ? 7.465 1.937 -18.672 1 94.5 236 SER B CA 1
ATOM 3840 C C . SER B 1 236 ? 8.648 2.883 -18.812 1 94.5 236 SER B C 1
ATOM 3842 O O . SER B 1 236 ? 9.727 2.631 -18.25 1 94.5 236 SER B O 1
ATOM 3844 N N . THR B 1 237 ? 8.461 3.994 -19.547 1 96.69 237 THR B N 1
ATOM 3845 C CA . THR B 1 237 ? 9.508 4.984 -19.734 1 96.69 237 THR B CA 1
ATOM 3846 C C . THR B 1 237 ? 9.82 5.703 -18.422 1 96.69 237 THR B C 1
ATOM 3848 O O . THR B 1 237 ? 10.984 5.93 -18.094 1 96.69 237 THR B O 1
ATOM 3851 N N . ALA B 1 238 ? 8.766 6.027 -17.719 1 97 238 ALA B N 1
ATOM 3852 C CA . ALA B 1 238 ? 8.945 6.691 -16.438 1 97 238 ALA B CA 1
ATOM 3853 C C . ALA B 1 238 ? 9.719 5.801 -15.469 1 97 238 ALA B C 1
ATOM 3855 O O . ALA B 1 238 ? 10.672 6.254 -14.82 1 97 238 ALA B O 1
ATOM 3856 N N . ILE B 1 239 ? 9.359 4.531 -15.398 1 97.81 239 ILE B N 1
ATOM 3857 C CA . ILE B 1 239 ? 9.992 3.584 -14.492 1 97.81 239 ILE B CA 1
ATOM 3858 C C . ILE B 1 239 ? 11.469 3.43 -14.852 1 97.81 239 ILE B C 1
ATOM 3860 O O . ILE B 1 239 ? 12.328 3.43 -13.977 1 97.81 239 ILE B O 1
ATOM 3864 N N . ASN B 1 240 ? 11.758 3.322 -16.141 1 97.25 240 ASN B N 1
ATOM 3865 C CA . ASN B 1 240 ? 13.133 3.174 -16.594 1 97.25 240 ASN B CA 1
ATOM 3866 C C . ASN B 1 240 ? 13.969 4.406 -16.266 1 97.25 240 ASN B C 1
ATOM 3868 O O . ASN B 1 240 ? 15.125 4.289 -15.852 1 97.25 240 ASN B O 1
ATOM 3872 N N . PHE B 1 241 ? 13.383 5.543 -16.516 1 97.19 241 PHE B N 1
ATOM 3873 C CA . PHE B 1 241 ? 14.062 6.789 -16.188 1 97.19 241 PHE B CA 1
ATOM 3874 C C . PHE B 1 241 ? 14.359 6.871 -14.695 1 97.19 241 PHE B C 1
ATOM 3876 O O . PHE B 1 241 ? 15.469 7.242 -14.297 1 97.19 241 PHE B O 1
ATOM 3883 N N . ILE B 1 242 ? 13.383 6.551 -13.883 1 97.81 242 ILE B N 1
ATOM 3884 C CA . ILE B 1 242 ? 13.523 6.582 -12.43 1 97.81 242 ILE B CA 1
ATOM 3885 C C . ILE B 1 242 ? 14.594 5.59 -11.992 1 97.81 242 ILE B C 1
ATOM 3887 O O . ILE B 1 242 ? 15.43 5.902 -11.141 1 97.81 242 ILE B O 1
ATOM 3891 N N . MET B 1 243 ? 14.578 4.402 -12.555 1 98.31 243 MET B N 1
ATOM 3892 C CA . MET B 1 243 ? 15.586 3.391 -12.234 1 98.31 243 MET B CA 1
ATOM 3893 C C . MET B 1 243 ? 16.984 3.906 -12.523 1 98.31 243 MET B C 1
ATOM 3895 O O . MET B 1 243 ? 17.891 3.75 -11.703 1 98.31 243 MET B O 1
ATOM 3899 N N . LYS B 1 244 ? 17.156 4.52 -13.68 1 98.06 244 LYS B N 1
ATOM 3900 C CA . LYS B 1 244 ? 18.453 5.07 -14.062 1 98.06 244 LYS B CA 1
ATOM 3901 C C . LYS B 1 244 ? 18.906 6.141 -13.078 1 98.06 244 LYS B C 1
ATOM 3903 O O . LYS B 1 244 ? 20.062 6.137 -12.641 1 98.06 244 LYS B O 1
ATOM 3908 N N . THR B 1 245 ? 18.016 7.043 -12.789 1 97.44 245 THR B N 1
ATOM 3909 C CA . THR B 1 245 ? 18.328 8.125 -11.859 1 97.44 245 THR B CA 1
ATOM 3910 C C . THR B 1 245 ? 18.688 7.578 -10.492 1 97.44 245 THR B C 1
ATOM 3912 O O . THR B 1 245 ? 19.672 8.016 -9.883 1 97.44 245 THR B O 1
ATOM 3915 N N . ASN B 1 246 ? 17.906 6.598 -9.977 1 98.19 246 ASN B N 1
ATOM 3916 C CA . ASN B 1 246 ? 18.141 6.035 -8.648 1 98.19 246 ASN B CA 1
ATOM 3917 C C . ASN B 1 246 ? 19.438 5.227 -8.609 1 98.19 246 ASN B C 1
ATOM 3919 O O . ASN B 1 246 ? 20.109 5.176 -7.578 1 98.19 246 ASN B O 1
ATOM 3923 N N . LYS B 1 247 ? 19.812 4.609 -9.711 1 98.25 247 LYS B N 1
ATOM 3924 C CA . LYS B 1 247 ? 21.109 3.934 -9.789 1 98.25 247 LYS B CA 1
ATOM 3925 C C . LYS B 1 247 ? 22.25 4.926 -9.617 1 98.25 247 LYS B C 1
ATOM 3927 O O . LYS B 1 247 ? 23.266 4.613 -8.984 1 98.25 247 LYS B O 1
ATOM 3932 N N . GLN B 1 248 ? 22.062 6.094 -10.242 1 97.88 248 GLN B N 1
ATOM 3933 C CA . GLN B 1 248 ? 23.078 7.133 -10.117 1 97.88 248 GLN B CA 1
ATOM 3934 C C . GLN B 1 248 ? 23.188 7.629 -8.68 1 97.88 248 GLN B C 1
ATOM 3936 O O . GLN B 1 248 ? 24.297 7.828 -8.172 1 97.88 248 GLN B O 1
ATOM 3941 N N . VAL B 1 249 ? 22.078 7.848 -8.055 1 96.44 249 VAL B N 1
ATOM 3942 C CA . VAL B 1 249 ? 22.062 8.289 -6.664 1 96.44 249 VAL B CA 1
ATOM 3943 C C . VAL B 1 249 ? 22.734 7.23 -5.785 1 96.44 249 VAL B C 1
ATOM 3945 O O . VAL B 1 249 ? 23.516 7.559 -4.891 1 96.44 249 VAL B O 1
ATOM 3948 N N . ARG B 1 250 ? 22.375 5.984 -6.004 1 97.44 250 ARG B N 1
ATOM 3949 C CA . ARG B 1 250 ? 22.953 4.859 -5.273 1 97.44 250 ARG B CA 1
ATOM 3950 C C . ARG B 1 250 ? 24.469 4.832 -5.426 1 97.44 250 ARG B C 1
ATOM 3952 O O . ARG B 1 250 ? 25.188 4.652 -4.445 1 97.44 250 ARG B O 1
ATOM 3959 N N . ALA B 1 251 ? 24.922 5.008 -6.641 1 96.88 251 ALA B N 1
ATOM 3960 C CA . ALA B 1 251 ? 26.359 5.008 -6.918 1 96.88 251 ALA B CA 1
ATOM 3961 C C . ALA B 1 251 ? 27.062 6.141 -6.18 1 96.88 251 ALA B C 1
ATOM 3963 O O . ALA B 1 251 ? 28.156 5.957 -5.645 1 96.88 251 ALA B O 1
ATOM 3964 N N . ARG B 1 252 ? 26.484 7.324 -6.234 1 94.56 252 ARG B N 1
ATOM 3965 C CA . ARG B 1 252 ? 27.047 8.469 -5.535 1 94.56 252 ARG B CA 1
ATOM 3966 C C . ARG B 1 252 ? 27.156 8.203 -4.035 1 94.56 252 ARG B C 1
ATOM 3968 O O . ARG B 1 252 ? 28.125 8.609 -3.389 1 94.56 252 ARG B O 1
ATOM 3975 N N . TYR B 1 253 ? 26.141 7.566 -3.475 1 93.5 253 TYR B N 1
ATOM 3976 C CA . TYR B 1 253 ? 26.141 7.223 -2.057 1 93.5 253 TYR B CA 1
ATOM 3977 C C . TYR B 1 253 ? 27.312 6.32 -1.713 1 93.5 253 TYR B C 1
ATOM 3979 O O . TYR B 1 253 ? 28.031 6.566 -0.739 1 93.5 253 TYR B O 1
ATOM 3987 N N . PHE B 1 254 ? 27.531 5.316 -2.488 1 94.62 254 PHE B N 1
ATOM 3988 C CA . PHE B 1 254 ? 28.609 4.367 -2.199 1 94.62 254 PHE B CA 1
ATOM 3989 C C . PHE B 1 254 ? 29.969 5.008 -2.424 1 94.62 254 PHE B C 1
ATOM 3991 O O . PHE B 1 254 ? 30.938 4.664 -1.745 1 94.62 254 PHE B O 1
ATOM 3998 N N . LYS B 1 255 ? 30.047 5.91 -3.369 1 94.69 255 LYS B N 1
ATOM 3999 C CA . LYS B 1 255 ? 31.281 6.641 -3.574 1 94.69 255 LYS B CA 1
ATOM 4000 C C . LYS B 1 255 ? 31.625 7.496 -2.361 1 94.69 255 LYS B C 1
ATOM 4002 O O . LYS B 1 255 ? 32.781 7.535 -1.927 1 94.69 255 LYS B O 1
ATOM 4007 N N . LYS B 1 256 ? 30.703 8.117 -1.845 1 91.5 256 LYS B N 1
ATOM 4008 C CA . LYS B 1 256 ? 30.891 8.961 -0.669 1 91.5 256 LYS B CA 1
ATOM 4009 C C . LYS B 1 256 ? 31.266 8.125 0.553 1 91.5 256 LYS B C 1
ATOM 4011 O O . LYS B 1 256 ? 32.062 8.555 1.384 1 91.5 256 LYS B O 1
ATOM 4016 N N . MET B 1 257 ? 30.703 6.945 0.731 1 89.69 257 MET B N 1
ATOM 4017 C CA . MET B 1 257 ? 30.969 6.066 1.869 1 89.69 257 MET B CA 1
ATOM 4018 C C . MET B 1 257 ? 32.406 5.527 1.822 1 89.69 257 MET B C 1
ATOM 4020 O O . MET B 1 257 ? 32.969 5.195 2.859 1 89.69 257 MET B O 1
ATOM 4024 N N . LYS B 1 258 ? 32.938 5.355 0.588 1 88.62 258 LYS B N 1
ATOM 4025 C CA . LYS B 1 258 ? 34.312 4.891 0.428 1 88.62 258 LYS B CA 1
ATOM 4026 C C . LYS B 1 258 ? 35.312 5.992 0.772 1 88.62 258 LYS B C 1
ATOM 4028 O O . LYS B 1 258 ? 36.438 5.711 1.197 1 88.62 258 LYS B O 1
ATOM 4033 N N . GLU B 1 259 ? 34.875 7.145 0.545 1 83.06 259 GLU B N 1
ATOM 4034 C CA . GLU B 1 259 ? 35.75 8.289 0.818 1 83.06 259 GLU B CA 1
ATOM 4035 C C . GLU B 1 259 ? 35.75 8.633 2.305 1 83.06 259 GLU B C 1
ATOM 4037 O O . GLU B 1 259 ? 36.656 9.305 2.787 1 83.06 259 GLU B O 1
ATOM 4042 N N . LYS B 1 260 ? 35 8.281 3.045 1 73.38 260 LYS B N 1
ATOM 4043 C CA . LYS B 1 260 ? 35 8.508 4.484 1 73.38 260 LYS B CA 1
ATOM 4044 C C . LYS B 1 260 ? 35.75 7.406 5.219 1 73.38 260 LYS B C 1
ATOM 4046 O O . LYS B 1 260 ? 36.406 7.668 6.227 1 73.38 260 LYS B O 1
#

Sequence (520 aa):
LVTGATDGIGKAYAEELAKRGMKVVLISRSKEKLDQVSTEIREKYKVETKVIVADFGERKDIYNGIKAGLEGLEIGVLVNNVGMSYAYPEYFLDIPELEKTIDKMVNINIMSVCEMTRLVLPGMLERSKGIILNIASASGMSPTPLLTLYSATKAFVDYFSQGLHAEYKSKGIIVQSVLPYYVATKMSKIRKATLDKPSPETYVRAALGTVGLQSRTNGYLPHALMGWVVSLLPTSTAINFIMKTNKQVRARYFKKMKEKLVTGATDGIGKAYAEELAKRGMKVVLISRSKEKLDQVSTEIREKYKVETKVIVADFGERKDIYNGIKAGLEGLEIGVLVNNVGMSYAYPEYFLDIPELEKTIDKMVNINIMSVCEMTRLVLPGMLERSKGIILNIASASGMSPTPLLTLYSATKAFVDYFSQGLHAEYKSKGIIVQSVLPYYVATKMSKIRKATLDKPSPETYVRAALGTVGLQSRTNGYLPHALMGWVVSLLPTSTAINFIMKTNKQVRARYFKKMKEK

InterPro domains:
  IPR002347 Short-chain dehydrogenase/reductase SDR [PF00106] (1-191)
  IPR002347 Short-chain dehydrogenase/reductase SDR [PR00080] (73-84)
  IPR002347 Short-chain dehydrogenase/reductase SDR [PR00080] (130-138)
  IPR002347 Short-chain dehydrogenase/reductase SDR [PR00080] (150-169)
  IPR002347 Short-chain dehydrogenase/reductase SDR [PR00081] (73-84)
  IPR002347 Short-chain dehydrogenase/reductase SDR [PR00081] (124-140)
  IPR002347 Short-chain dehydrogenase/reductase SDR [PR00081] (150-169)
  IPR002347 Short-chain dehydrogenase/reductase SDR [PR00081] (171-188)
  IPR020904 Short-chain dehydrogenase/reductase, conserved site [PS00061] (137-165)
  IPR036291 NAD(P)-binding domain superfamily [SSF51735] (1-252)
  IPR051019 VLCFA Elongation and Steroid Dehydrogenase [PTHR43899] (1-259)